Protein AF-0000000068152412 (afdb_homodimer)

Structure (mmCIF, N/CA/C/O backbone):
data_AF-0000000068152412-model_v1
#
loop_
_entity.id
_entity.type
_entity.pdbx_description
1 polymer 'Transcriptional regulator, GntR family'
#
loop_
_atom_site.group_PDB
_atom_site.id
_atom_site.type_symbol
_atom_site.label_atom_id
_atom_site.label_alt_id
_atom_site.label_comp_id
_atom_site.label_asym_id
_atom_site.label_entity_id
_atom_site.label_seq_id
_atom_site.pdbx_PDB_ins_code
_atom_site.Cartn_x
_atom_site.Cartn_y
_atom_site.Cartn_z
_atom_site.occupancy
_atom_site.B_iso_or_equiv
_atom_site.auth_seq_id
_atom_site.auth_comp_id
_atom_site.auth_asym_id
_atom_site.auth_atom_id
_atom_site.pdbx_PDB_model_num
ATOM 1 N N . MET A 1 1 ? -17.188 -2.225 28.266 1 28.39 1 MET A N 1
ATOM 2 C CA . MET A 1 1 ? -16.594 -3.52 27.938 1 28.39 1 MET A CA 1
ATOM 3 C C . MET A 1 1 ? -16.891 -3.889 26.484 1 28.39 1 MET A C 1
ATOM 5 O O . MET A 1 1 ? -18.031 -3.777 26.031 1 28.39 1 MET A O 1
ATOM 9 N N . PRO A 1 2 ? -15.906 -3.752 25.625 1 39.31 2 PRO A N 1
ATOM 10 C CA . PRO A 1 2 ? -16.453 -4.098 24.312 1 39.31 2 PRO A CA 1
ATOM 11 C C . PRO A 1 2 ? -17.312 -5.355 24.344 1 39.31 2 PRO A C 1
ATOM 13 O O . PRO A 1 2 ? -17.078 -6.254 25.156 1 39.31 2 PRO A O 1
ATOM 16 N N . ASP A 1 3 ? -18.438 -5.191 24.156 1 42.91 3 ASP A N 1
ATOM 17 C CA . ASP A 1 3 ? -19.391 -6.305 24.172 1 42.91 3 ASP A CA 1
ATOM 18 C C . ASP A 1 3 ? -18.844 -7.496 23.391 1 42.91 3 ASP A C 1
ATOM 20 O O . ASP A 1 3 ? -18.234 -7.324 22.328 1 42.91 3 ASP A O 1
ATOM 24 N N . PHE A 1 4 ? -18.469 -8.562 24.203 1 43.88 4 PHE A N 1
ATOM 25 C CA . PHE A 1 4 ? -17.969 -9.844 23.719 1 43.88 4 PHE A CA 1
ATOM 26 C C . PHE A 1 4 ? -18.531 -10.156 22.328 1 43.88 4 PHE A C 1
ATOM 28 O O . PHE A 1 4 ? -17.844 -10.727 21.484 1 43.88 4 PHE A O 1
ATOM 35 N N . ALA A 1 5 ? -19.734 -9.789 22.156 1 46.53 5 ALA A N 1
ATOM 36 C CA . ALA A 1 5 ? -20.391 -10.039 20.875 1 46.53 5 ALA A CA 1
ATOM 37 C C . ALA A 1 5 ? -19.734 -9.234 19.766 1 46.53 5 ALA A C 1
ATOM 39 O O . ALA A 1 5 ? -19.578 -9.727 18.641 1 46.53 5 ALA A O 1
ATOM 40 N N . THR A 1 6 ? -19.344 -8.031 20.156 1 50.44 6 THR A N 1
ATOM 41 C CA . THR A 1 6 ? -18.688 -7.164 19.188 1 50.44 6 THR A CA 1
ATOM 42 C C . THR A 1 6 ? -17.297 -7.688 18.844 1 50.44 6 THR A C 1
ATOM 44 O O . THR A 1 6 ? -16.906 -7.676 17.672 1 50.44 6 THR A O 1
ATOM 47 N N . LEU A 1 7 ? -16.688 -8.25 19.844 1 50.69 7 LEU A N 1
ATOM 48 C CA . LEU A 1 7 ? -15.359 -8.797 19.625 1 50.69 7 LEU A CA 1
ATOM 49 C C . LEU A 1 7 ? -15.438 -10.07 18.781 1 50.69 7 LEU A C 1
ATOM 51 O O . LEU A 1 7 ? -14.594 -10.297 17.906 1 50.69 7 LEU A O 1
ATOM 55 N N . GLU A 1 8 ? -16.422 -10.852 19.094 1 54.66 8 GLU A N 1
ATOM 56 C CA . GLU A 1 8 ? -16.609 -12.094 18.344 1 54.66 8 GLU A CA 1
ATOM 57 C C . GLU A 1 8 ? -16.969 -11.812 16.891 1 54.66 8 GLU A C 1
ATOM 59 O O . GLU A 1 8 ? -16.484 -12.492 15.977 1 54.66 8 GLU A O 1
ATOM 64 N N . HIS A 1 9 ? -17.781 -10.805 16.844 1 59.94 9 HIS A N 1
ATOM 65 C CA . HIS A 1 9 ? -18.188 -10.414 15.5 1 59.94 9 HIS A CA 1
ATOM 66 C C . HIS A 1 9 ? -17.016 -9.836 14.719 1 59.94 9 HIS A C 1
ATOM 68 O O . HIS A 1 9 ? -16.844 -10.133 13.531 1 59.94 9 HIS A O 1
ATOM 74 N N . GLU A 1 10 ? -16.234 -9.141 15.461 1 64.81 10 GLU A N 1
ATOM 75 C CA . GLU A 1 10 ? -15.055 -8.562 14.82 1 64.81 10 GLU A CA 1
ATOM 76 C C . GLU A 1 10 ? -14.055 -9.641 14.43 1 64.81 10 GLU A C 1
ATOM 78 O O . GLU A 1 10 ? -13.43 -9.555 13.375 1 64.81 10 GLU A O 1
ATOM 83 N N . ASN A 1 11 ? -14.039 -10.555 15.211 1 74 11 ASN A N 1
ATOM 84 C CA . ASN A 1 11 ? -13.148 -11.68 14.938 1 74 11 ASN A CA 1
ATOM 85 C C . ASN A 1 11 ? -13.625 -12.492 13.734 1 74 11 ASN A C 1
ATOM 87 O O . ASN A 1 11 ? -12.82 -12.875 12.883 1 74 11 ASN A O 1
ATOM 91 N N . LEU A 1 12 ? -14.992 -12.633 13.758 1 78.38 12 LEU A N 1
ATOM 92 C CA . LEU A 1 12 ? -15.547 -13.375 12.633 1 78.38 12 LEU A CA 1
ATOM 93 C C . LEU A 1 12 ? -15.414 -12.586 11.336 1 78.38 12 LEU A C 1
ATOM 95 O O . LEU A 1 12 ? -15.055 -13.148 10.297 1 78.38 12 LEU A O 1
ATOM 99 N N . ASN A 1 13 ? -15.656 -11.32 11.406 1 81.69 13 ASN A N 1
ATOM 100 C CA . ASN A 1 13 ? -15.523 -10.453 10.242 1 81.69 13 ASN A CA 1
ATOM 101 C C . ASN A 1 13 ? -14.094 -10.469 9.688 1 81.69 13 ASN A C 1
ATOM 103 O O . ASN A 1 13 ? -13.898 -10.594 8.477 1 81.69 13 ASN A O 1
ATOM 107 N N . SER A 1 14 ? -13.227 -10.484 10.633 1 85.12 14 SER A N 1
ATOM 108 C CA . SER A 1 14 ? -11.82 -10.5 10.234 1 85.12 14 SER A CA 1
ATOM 109 C C . SER A 1 14 ? -11.43 -11.844 9.633 1 85.12 14 SER A C 1
ATOM 111 O O . SER A 1 14 ? -10.688 -11.898 8.656 1 85.12 14 SER A O 1
ATOM 113 N N . ALA A 1 15 ? -11.992 -12.859 10.156 1 89.56 15 ALA A N 1
ATOM 114 C CA . ALA A 1 15 ? -11.695 -14.203 9.664 1 89.56 15 ALA A CA 1
ATOM 115 C C . ALA A 1 15 ? -12.258 -14.414 8.266 1 89.56 15 ALA A C 1
ATOM 117 O O . ALA A 1 15 ? -11.578 -14.953 7.391 1 89.56 15 ALA A O 1
ATOM 118 N N . VAL A 1 16 ? -13.453 -13.992 8.055 1 91.81 16 VAL A N 1
ATOM 119 C CA . VAL A 1 16 ? -14.102 -14.133 6.758 1 91.81 16 VAL A CA 1
ATOM 120 C C . VAL A 1 16 ? -13.359 -13.305 5.711 1 91.81 16 VAL A C 1
ATOM 122 O O . VAL A 1 16 ? -13.07 -13.797 4.617 1 91.81 16 VAL A O 1
ATOM 125 N N . TYR A 1 17 ? -13.07 -12.117 6.102 1 92.19 17 TYR A N 1
ATOM 126 C CA . TYR A 1 17 ? -12.32 -11.258 5.191 1 92.19 17 TYR A CA 1
ATOM 127 C C . TYR A 1 17 ? -10.984 -11.883 4.832 1 92.19 17 TYR A C 1
ATOM 129 O O . TYR A 1 17 ? -10.609 -11.945 3.658 1 92.19 17 TYR A O 1
ATOM 137 N N . GLY A 1 18 ? -10.32 -12.391 5.828 1 92.94 18 GLY A N 1
ATOM 138 C CA . GLY A 1 18 ? -9.031 -13.031 5.602 1 92.94 18 GLY A CA 1
ATOM 139 C C . GLY A 1 18 ? -9.117 -14.227 4.668 1 92.94 18 GLY A C 1
ATOM 140 O O . GLY A 1 18 ? -8.289 -14.375 3.766 1 92.94 18 GLY A O 1
ATOM 141 N N . ALA A 1 19 ? -10.109 -14.992 4.852 1 93.31 19 ALA A N 1
ATOM 142 C CA . ALA A 1 19 ? -10.289 -16.188 4.027 1 93.31 19 ALA A CA 1
ATOM 143 C C . ALA A 1 19 ? -10.602 -15.812 2.582 1 93.31 19 ALA A C 1
ATOM 145 O O . ALA A 1 19 ? -10.117 -16.453 1.65 1 93.31 19 ALA A O 1
ATOM 146 N N . LEU A 1 20 ? -11.375 -14.836 2.41 1 94.12 20 LEU A N 1
ATOM 147 C CA . LEU A 1 20 ? -11.703 -14.383 1.062 1 94.12 20 LEU A CA 1
ATOM 148 C C . LEU A 1 20 ? -10.484 -13.781 0.375 1 94.12 20 LEU A C 1
ATOM 150 O O . LEU A 1 20 ? -10.289 -13.969 -0.827 1 94.12 20 LEU A O 1
ATOM 154 N N . CYS A 1 21 ? -9.711 -13.086 1.155 1 94.75 21 CYS A N 1
ATOM 155 C CA . CYS A 1 21 ? -8.469 -12.555 0.613 1 94.75 21 CYS A CA 1
ATOM 156 C C . CYS A 1 21 ? -7.559 -13.672 0.121 1 94.75 21 CYS A C 1
ATOM 158 O O . CYS A 1 21 ? -7.047 -13.617 -0.999 1 94.75 21 CYS A O 1
ATOM 160 N N . ASP A 1 22 ? -7.461 -14.688 0.922 1 93.38 22 ASP A N 1
ATOM 161 C CA . ASP A 1 22 ? -6.621 -15.82 0.547 1 93.38 22 ASP A CA 1
ATOM 162 C C . ASP A 1 22 ? -7.133 -16.484 -0.728 1 93.38 22 ASP A C 1
ATOM 164 O O . ASP A 1 22 ? -6.348 -16.812 -1.622 1 93.38 22 ASP A O 1
ATOM 168 N N . ALA A 1 23 ? -8.391 -16.625 -0.777 1 93.12 23 ALA A N 1
ATOM 169 C CA . ALA A 1 23 ? -9 -17.25 -1.946 1 93.12 23 ALA A CA 1
ATOM 170 C C . ALA A 1 23 ? -8.742 -16.438 -3.207 1 93.12 23 ALA A C 1
ATOM 172 O O . ALA A 1 23 ? -8.438 -17 -4.266 1 93.12 23 ALA A O 1
ATOM 173 N N . LEU A 1 24 ? -8.805 -15.172 -3.088 1 93.75 24 LEU A N 1
ATOM 174 C CA . LEU A 1 24 ? -8.555 -14.273 -4.215 1 93.75 24 LEU A CA 1
ATOM 175 C C . LEU A 1 24 ? -7.094 -14.336 -4.648 1 93.75 24 LEU A C 1
ATOM 177 O O . LEU A 1 24 ? -6.801 -14.531 -5.832 1 93.75 24 LEU A O 1
ATOM 181 N N . MET A 1 25 ? -6.211 -14.258 -3.723 1 94.12 25 MET A N 1
ATOM 182 C CA . MET A 1 25 ? -4.781 -14.211 -4.02 1 94.12 25 MET A CA 1
ATOM 183 C C . MET A 1 25 ? -4.297 -15.547 -4.582 1 94.12 25 MET A C 1
ATOM 185 O O . MET A 1 25 ? -3.396 -15.578 -5.422 1 94.12 25 MET A O 1
ATOM 189 N N . GLN A 1 26 ? -5 -16.609 -4.195 1 90.69 26 GLN A N 1
ATOM 190 C CA . GLN A 1 26 ? -4.59 -17.938 -4.602 1 90.69 26 GLN A CA 1
ATOM 191 C C . GLN A 1 26 ? -5.305 -18.375 -5.883 1 90.69 26 GLN A C 1
ATOM 193 O O . GLN A 1 26 ? -5.129 -19.5 -6.344 1 90.69 26 GLN A O 1
ATOM 198 N N . GLY A 1 27 ? -6.133 -17.516 -6.387 1 91.38 27 GLY A N 1
ATOM 199 C CA . GLY A 1 27 ? -6.684 -17.734 -7.715 1 91.38 27 GLY A CA 1
ATOM 200 C C . GLY A 1 27 ? -7.91 -18.641 -7.711 1 91.38 27 GLY A C 1
ATOM 201 O O . GLY A 1 27 ? -8.203 -19.297 -8.703 1 91.38 27 GLY A O 1
ATOM 202 N N . ARG A 1 28 ? -8.547 -18.703 -6.59 1 92.88 28 ARG A N 1
ATOM 203 C CA . ARG A 1 28 ? -9.773 -19.5 -6.539 1 92.88 28 ARG A CA 1
ATOM 204 C C . ARG A 1 28 ? -10.875 -18.859 -7.375 1 92.88 28 ARG A C 1
ATOM 206 O O . ARG A 1 28 ? -11.844 -19.531 -7.746 1 92.88 28 ARG A O 1
ATOM 213 N N . PHE A 1 29 ? -10.75 -17.641 -7.617 1 93.19 29 PHE A N 1
ATOM 214 C CA . PHE A 1 29 ? -11.664 -16.906 -8.484 1 93.19 29 PHE A CA 1
ATOM 215 C C . PHE A 1 29 ? -10.961 -16.453 -9.758 1 93.19 29 PHE A C 1
ATOM 217 O O . PHE A 1 29 ? -9.758 -16.203 -9.75 1 93.19 29 PHE A O 1
ATOM 224 N N . GLN A 1 30 ? -11.711 -16.391 -10.812 1 92.19 30 GLN A N 1
ATOM 225 C CA . GLN A 1 30 ? -11.211 -15.93 -12.094 1 92.19 30 GLN A CA 1
ATOM 226 C C . GLN A 1 30 ? -11.852 -14.609 -12.492 1 92.19 30 GLN A C 1
ATOM 228 O O . GLN A 1 30 ? -12.945 -14.273 -12.023 1 92.19 30 GLN A O 1
ATOM 233 N N . PRO A 1 31 ? -11.133 -13.844 -13.359 1 93.69 31 PRO A N 1
ATOM 234 C CA . PRO A 1 31 ? -11.742 -12.602 -13.828 1 93.69 31 PRO A CA 1
ATOM 235 C C . PRO A 1 31 ? -13.125 -12.82 -14.445 1 93.69 31 PRO A C 1
ATOM 237 O O . PRO A 1 31 ? -13.312 -13.742 -15.242 1 93.69 31 PRO A O 1
ATOM 240 N N . GLY A 1 32 ? -14.109 -12.023 -13.984 1 93 32 GLY A N 1
ATOM 241 C CA . GLY A 1 32 ? -15.453 -12.125 -14.523 1 93 32 GLY A CA 1
ATOM 242 C C . GLY A 1 32 ? -16.391 -12.945 -13.648 1 93 32 GLY A C 1
ATOM 243 O O . GLY A 1 32 ? -17.609 -12.859 -13.781 1 93 32 GLY A O 1
ATOM 244 N N . ASP A 1 33 ? -15.805 -13.727 -12.734 1 94.75 33 ASP A N 1
ATOM 245 C CA . ASP A 1 33 ? -16.625 -14.555 -11.852 1 94.75 33 ASP A CA 1
ATOM 246 C C . ASP A 1 33 ? -17.594 -13.695 -11.039 1 94.75 33 AS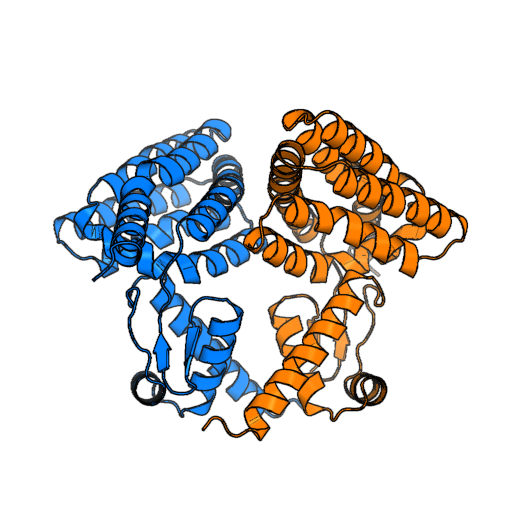P A C 1
ATOM 248 O O . ASP A 1 33 ? -17.25 -12.594 -10.609 1 94.75 33 ASP A O 1
ATOM 252 N N . ARG A 1 34 ? -18.75 -14.273 -10.781 1 95.25 34 ARG A N 1
ATOM 253 C CA . ARG A 1 34 ? -19.75 -13.648 -9.93 1 95.25 34 ARG A CA 1
ATOM 254 C C . ARG A 1 34 ? -19.688 -14.188 -8.508 1 95.25 34 ARG A C 1
ATOM 256 O O . ARG A 1 34 ? -19.562 -15.398 -8.305 1 95.25 34 ARG A O 1
ATOM 263 N N . LEU A 1 35 ? -19.719 -13.305 -7.586 1 94.81 35 LEU A N 1
ATOM 264 C CA . LEU A 1 35 ? -19.781 -13.695 -6.184 1 94.81 35 LEU A CA 1
ATOM 265 C C . LEU A 1 35 ? -21.203 -13.586 -5.645 1 94.81 35 LEU A C 1
ATOM 267 O O . LEU A 1 35 ? -21.828 -12.531 -5.758 1 94.81 35 LEU A O 1
ATOM 271 N N . LYS A 1 36 ? -21.656 -14.641 -5.098 1 94.56 36 LYS A N 1
ATOM 272 C CA . LYS A 1 36 ? -22.984 -14.656 -4.48 1 94.56 36 LYS A CA 1
ATOM 273 C C . LYS A 1 36 ? -22.875 -14.703 -2.959 1 94.56 36 LYS A C 1
ATOM 275 O O . LYS A 1 36 ? -22.391 -15.68 -2.395 1 94.56 36 LYS A O 1
ATOM 280 N N . ILE A 1 37 ? -23.375 -13.711 -2.369 1 93.88 37 ILE A N 1
ATOM 281 C CA . ILE A 1 37 ? -23.25 -13.539 -0.926 1 93.88 37 ILE A CA 1
ATOM 282 C C . ILE A 1 37 ? -23.844 -14.742 -0.205 1 93.88 37 ILE A C 1
ATOM 284 O O . ILE A 1 37 ? -23.25 -15.266 0.74 1 93.88 37 ILE A O 1
ATOM 288 N N . ARG A 1 38 ? -24.953 -15.203 -0.667 1 93.88 38 ARG A N 1
ATOM 289 C CA . ARG A 1 38 ? -25.641 -16.328 -0.024 1 93.88 38 ARG A CA 1
ATOM 290 C C . ARG A 1 38 ? -24.812 -17.594 -0.142 1 93.88 38 ARG A C 1
ATOM 292 O O . ARG A 1 38 ? -24.688 -18.359 0.82 1 93.88 38 ARG A O 1
ATOM 299 N N . ASP A 1 39 ? -24.266 -17.797 -1.272 1 93.69 39 ASP A N 1
ATOM 300 C CA . ASP A 1 39 ? -23.422 -18.969 -1.484 1 93.69 39 ASP A CA 1
ATOM 301 C C . ASP A 1 39 ? -22.203 -18.922 -0.584 1 93.69 39 ASP A C 1
ATOM 303 O O . ASP A 1 39 ? -21.812 -19.938 -0.005 1 93.69 39 ASP A O 1
ATOM 307 N N . LEU A 1 40 ? -21.594 -17.766 -0.512 1 93.75 40 LEU A N 1
ATOM 308 C CA . LEU A 1 40 ? -20.422 -17.609 0.336 1 93.75 40 LEU A CA 1
ATOM 309 C C . LEU A 1 40 ? -20.781 -17.812 1.805 1 93.75 40 LEU A C 1
ATOM 311 O O . LEU A 1 40 ? -20.031 -18.438 2.553 1 93.75 40 LEU A O 1
ATOM 315 N N . ALA A 1 41 ? -21.891 -17.297 2.168 1 93.94 41 ALA A N 1
ATOM 316 C CA . ALA A 1 41 ? -22.344 -17.469 3.543 1 93.94 41 ALA A CA 1
ATOM 317 C C . ALA A 1 41 ? -22.5 -18.953 3.883 1 93.94 41 ALA A C 1
ATOM 319 O O . ALA A 1 41 ? -22.078 -19.406 4.953 1 93.94 41 ALA A O 1
ATOM 320 N N . GLU A 1 42 ? -23.094 -19.688 3.004 1 93.38 42 GLU A N 1
ATOM 321 C CA . GLU A 1 42 ? -23.281 -21.125 3.184 1 93.38 42 GLU A CA 1
ATOM 322 C C . GLU A 1 42 ? -21.938 -21.844 3.26 1 93.38 42 GLU A C 1
ATOM 324 O O . GLU A 1 42 ? -21.719 -22.6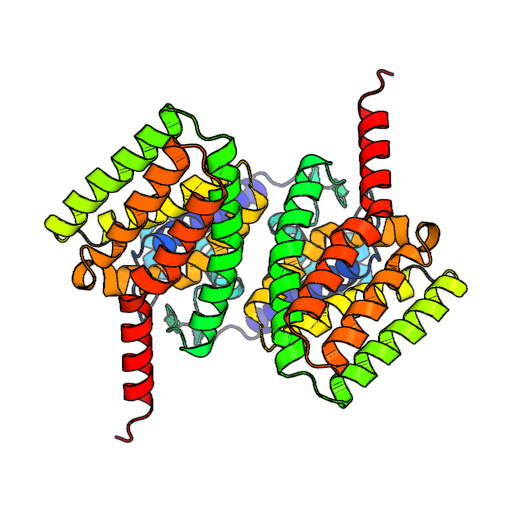88 4.129 1 93.38 42 GLU A O 1
ATOM 329 N N . GLN A 1 43 ? -21.047 -21.453 2.455 1 91.06 43 GLN A N 1
ATOM 330 C CA . GLN A 1 43 ? -19.734 -22.078 2.4 1 91.06 43 GLN A CA 1
ATOM 331 C C . GLN A 1 43 ? -18.938 -21.828 3.686 1 91.06 43 GLN A C 1
ATOM 333 O O . GLN A 1 43 ? -18.219 -22.703 4.156 1 91.06 43 GLN A O 1
ATOM 338 N N . PHE A 1 44 ? -19.125 -20.656 4.207 1 90.69 44 PHE A N 1
ATOM 339 C CA . PHE A 1 44 ? -18.344 -20.281 5.383 1 90.69 44 PHE A CA 1
ATOM 340 C C . PHE A 1 44 ? -19.094 -20.625 6.664 1 90.69 44 PHE A C 1
ATOM 342 O O . PHE A 1 44 ? -18.547 -20.484 7.762 1 90.69 44 PHE A O 1
ATOM 349 N N . GLY A 1 45 ? -20.297 -21.031 6.496 1 91.69 45 GLY A N 1
ATOM 350 C CA . GLY A 1 45 ? -21.094 -21.391 7.652 1 91.69 45 GLY A CA 1
ATOM 351 C C . GLY A 1 45 ? -21.453 -20.203 8.523 1 91.69 45 GLY A C 1
ATOM 352 O O . GLY A 1 45 ? -21.359 -20.281 9.75 1 91.69 45 GLY A O 1
ATOM 353 N N . THR A 1 46 ? -21.75 -19.109 7.945 1 92.25 46 THR A N 1
ATOM 354 C CA . THR A 1 46 ? -22.094 -17.891 8.68 1 92.25 46 THR A CA 1
ATOM 355 C C . THR A 1 46 ? -23.297 -17.203 8.062 1 92.25 46 THR A C 1
ATOM 357 O O . THR A 1 46 ? -23.859 -17.688 7.07 1 92.25 46 THR A O 1
ATOM 360 N N . SER A 1 47 ? -23.75 -16.25 8.719 1 92 47 SER A N 1
ATOM 361 C CA . SER A 1 47 ? -24.812 -15.43 8.164 1 92 47 SER A CA 1
ATOM 362 C C . SER A 1 47 ? -24.297 -14.531 7.047 1 92 47 SER A C 1
ATOM 364 O O . SER A 1 47 ? -23.078 -14.461 6.812 1 92 47 SER A O 1
ATOM 366 N N . VAL A 1 48 ? -25.219 -13.828 6.414 1 91.69 48 VAL A N 1
ATOM 367 C CA . VAL A 1 48 ? -24.875 -12.977 5.285 1 91.69 48 VAL A CA 1
ATOM 368 C C . VAL A 1 48 ? -24.156 -11.727 5.785 1 91.69 48 VAL A C 1
ATOM 370 O O . VAL A 1 48 ? -23.391 -11.102 5.043 1 91.69 48 VAL A O 1
ATOM 373 N N . THR A 1 49 ? -24.344 -11.406 6.922 1 89.25 49 THR A N 1
ATOM 374 C CA . THR A 1 49 ? -23.844 -10.141 7.453 1 89.25 49 THR A CA 1
ATOM 375 C C . THR A 1 49 ? -22.312 -10.094 7.391 1 89.25 49 THR A C 1
ATOM 377 O O . THR A 1 49 ? -21.734 -9.172 6.809 1 89.25 49 THR A O 1
ATOM 380 N N . PRO A 1 50 ? -21.578 -11.062 7.934 1 90.81 50 PRO A N 1
ATOM 381 C CA . PRO A 1 50 ? -20.109 -10.992 7.852 1 90.81 50 PRO A CA 1
ATOM 382 C C . PRO A 1 50 ? -19.594 -11.062 6.418 1 90.81 50 PRO A C 1
ATOM 384 O O . PRO A 1 50 ? -18.547 -10.492 6.105 1 90.81 50 PRO A O 1
ATOM 387 N N . ILE A 1 51 ? -20.328 -11.75 5.594 1 92 51 ILE A N 1
ATOM 388 C CA . ILE A 1 51 ? -19.922 -11.836 4.195 1 92 51 ILE A CA 1
ATOM 389 C C . ILE A 1 51 ? -20.062 -10.469 3.529 1 92 51 ILE A C 1
ATOM 391 O O . ILE A 1 51 ? -19.172 -10.023 2.814 1 92 51 ILE A O 1
ATOM 395 N N . ARG A 1 52 ? -21.125 -9.875 3.777 1 88.69 52 ARG A N 1
ATOM 396 C CA . ARG A 1 52 ? -21.359 -8.547 3.223 1 88.69 52 ARG A CA 1
ATOM 397 C C . ARG A 1 52 ? -20.281 -7.562 3.674 1 88.69 52 ARG A C 1
ATOM 399 O O . ARG A 1 52 ? -19.797 -6.75 2.879 1 88.69 52 ARG A O 1
ATOM 406 N N . ASP A 1 53 ? -19.953 -7.656 4.902 1 86.44 53 ASP A N 1
ATOM 407 C CA . ASP A 1 53 ? -18.922 -6.777 5.43 1 86.44 53 ASP A CA 1
ATOM 408 C C . ASP A 1 53 ? -17.578 -7.031 4.734 1 86.44 53 ASP A C 1
ATOM 410 O O . ASP A 1 53 ? -16.875 -6.09 4.371 1 86.44 53 ASP A O 1
ATOM 414 N N . ALA A 1 54 ? -17.297 -8.234 4.559 1 90.75 54 ALA A N 1
ATOM 415 C CA . ALA A 1 54 ? -16.047 -8.609 3.887 1 90.75 54 ALA A CA 1
ATOM 416 C C . ALA A 1 54 ? -16.062 -8.148 2.432 1 90.75 54 ALA A C 1
ATOM 418 O O . ALA A 1 54 ? -15.039 -7.664 1.928 1 90.75 54 ALA A O 1
ATOM 419 N N . ILE A 1 55 ? -17.156 -8.281 1.849 1 91.06 55 ILE A N 1
ATOM 420 C CA . ILE A 1 55 ? -17.297 -7.895 0.449 1 91.06 55 ILE A CA 1
ATOM 421 C C . ILE A 1 55 ? -17.125 -6.387 0.307 1 91.06 55 ILE A C 1
ATOM 423 O O . ILE A 1 55 ? -16.469 -5.918 -0.624 1 91.06 55 ILE A O 1
ATOM 427 N N . LEU A 1 56 ? -17.656 -5.691 1.192 1 85.56 56 LEU A N 1
ATOM 428 C CA . LEU A 1 56 ? -17.5 -4.238 1.161 1 85.56 56 LEU A CA 1
ATOM 429 C C . LEU A 1 56 ? -16.047 -3.838 1.34 1 85.56 56 LEU A C 1
ATOM 431 O O . LEU A 1 56 ? -15.562 -2.924 0.668 1 85.56 56 LEU A O 1
ATOM 435 N N . ARG A 1 57 ? -15.398 -4.539 2.195 1 87.31 57 ARG A N 1
ATOM 436 C C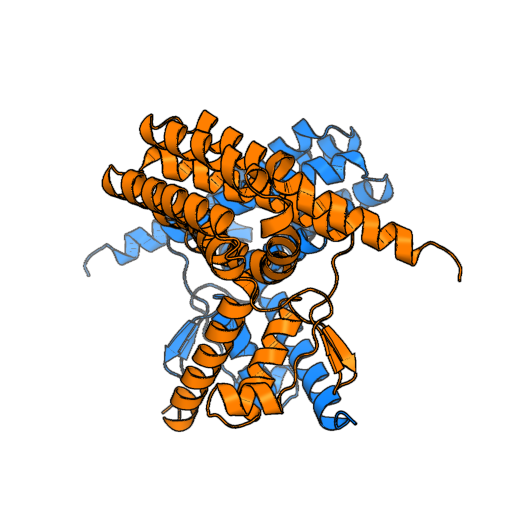A . ARG A 1 57 ? -13.984 -4.27 2.396 1 87.31 57 ARG A CA 1
ATOM 437 C C . ARG A 1 57 ? -13.18 -4.605 1.146 1 87.31 57 ARG A C 1
ATOM 439 O O . ARG A 1 57 ? -12.281 -3.855 0.759 1 87.31 57 ARG A O 1
ATOM 446 N N . LEU A 1 58 ? -13.523 -5.656 0.536 1 92.38 58 LEU A N 1
ATOM 447 C CA . LEU A 1 58 ? -12.836 -6.074 -0.679 1 92.38 58 LEU A CA 1
ATOM 448 C C . LEU A 1 58 ? -13.086 -5.086 -1.813 1 92.38 58 LEU A C 1
ATOM 450 O O . LEU A 1 58 ? -12.211 -4.863 -2.652 1 92.38 58 LEU A O 1
ATOM 454 N N . ALA A 1 59 ? -14.266 -4.52 -1.827 1 89.69 59 ALA A N 1
ATOM 455 C CA . ALA A 1 59 ? -14.578 -3.494 -2.82 1 89.69 59 ALA A CA 1
ATOM 456 C C . ALA A 1 59 ? -13.719 -2.248 -2.605 1 89.69 59 ALA A C 1
ATOM 458 O O . ALA A 1 59 ? -13.211 -1.666 -3.566 1 89.69 59 ALA A O 1
ATOM 459 N N . ASN A 1 60 ? -13.547 -1.94 -1.367 1 81.75 60 ASN A N 1
ATOM 460 C CA . ASN A 1 60 ? -12.703 -0.8 -1.021 1 81.75 60 ASN A CA 1
ATOM 461 C C . ASN A 1 60 ? -11.242 -1.048 -1.394 1 81.75 60 ASN A C 1
ATOM 463 O O . ASN A 1 60 ? -10.523 -0.116 -1.762 1 81.75 60 ASN A O 1
ATOM 467 N N . ASP A 1 61 ? -10.93 -2.297 -1.347 1 87.62 61 ASP A N 1
ATOM 468 C CA . ASP A 1 61 ? -9.57 -2.689 -1.712 1 87.62 61 ASP A CA 1
ATOM 469 C C . ASP A 1 61 ? -9.445 -2.879 -3.223 1 87.62 61 ASP A C 1
ATOM 471 O O . ASP A 1 61 ? -8.398 -3.312 -3.711 1 87.62 61 ASP A O 1
ATOM 475 N N . GLU A 1 62 ? -10.523 -2.676 -3.934 1 89.88 62 GLU A N 1
ATOM 476 C CA . GLU A 1 62 ? -10.594 -2.725 -5.391 1 89.88 62 GLU A CA 1
ATOM 477 C C . GLU A 1 62 ? -10.367 -4.141 -5.906 1 89.88 62 GLU A C 1
ATOM 479 O O . GLU A 1 62 ? -9.875 -4.332 -7.02 1 89.88 62 GLU A O 1
ATOM 484 N N . ALA A 1 63 ? -10.672 -5.098 -5.07 1 94 63 ALA A N 1
ATOM 485 C CA . ALA A 1 63 ? -10.523 -6.504 -5.43 1 94 63 ALA A CA 1
ATOM 486 C C . ALA A 1 63 ? -11.773 -7.031 -6.121 1 94 63 ALA A C 1
ATOM 488 O O . ALA A 1 63 ? -11.727 -8.031 -6.844 1 94 63 ALA A O 1
ATOM 489 N N . ILE A 1 64 ? -12.906 -6.391 -5.832 1 94.94 64 ILE A N 1
ATOM 490 C CA . ILE A 1 64 ? -14.172 -6.754 -6.461 1 94.94 64 ILE A CA 1
ATOM 491 C C . ILE A 1 64 ? -14.914 -5.492 -6.895 1 94.94 64 ILE A C 1
ATOM 493 O O . ILE A 1 64 ? -14.562 -4.387 -6.48 1 94.94 64 ILE A O 1
ATOM 497 N N . THR A 1 65 ? -15.875 -5.648 -7.758 1 93.62 65 THR A N 1
ATOM 498 C CA . THR A 1 65 ? -16.688 -4.523 -8.227 1 93.62 65 THR A CA 1
ATOM 499 C C . THR A 1 65 ? -18.172 -4.867 -8.164 1 93.62 65 THR A C 1
ATOM 501 O O . THR A 1 65 ? -18.547 -6.027 -8.336 1 93.62 65 THR A O 1
ATOM 504 N N . PHE A 1 66 ? -18.922 -3.822 -7.891 1 91.19 66 PHE A N 1
ATOM 505 C CA . PHE A 1 66 ? -20.375 -3.92 -7.957 1 91.19 66 PHE A CA 1
ATOM 506 C C . PHE A 1 66 ? -20.891 -3.436 -9.312 1 91.19 66 PHE A C 1
ATOM 508 O O . PHE A 1 66 ? -20.703 -2.268 -9.664 1 91.19 66 PHE A O 1
ATOM 515 N N . ARG A 1 67 ? -21.406 -4.297 -10.117 1 89.5 67 ARG A N 1
ATOM 516 C CA . ARG A 1 67 ? -22.141 -3.852 -11.305 1 89.5 67 ARG A CA 1
ATOM 517 C C . ARG A 1 67 ? -23.562 -3.438 -10.953 1 89.5 67 ARG A C 1
ATOM 519 O O . ARG A 1 67 ? -24.141 -2.57 -11.609 1 89.5 67 ARG A O 1
ATOM 526 N N . SER A 1 68 ? -24.125 -4.07 -9.969 1 87 68 SER A N 1
ATOM 527 C CA . SER A 1 68 ? -25.344 -3.771 -9.227 1 87 68 SER A CA 1
ATOM 528 C C . SER A 1 68 ? -25.266 -4.297 -7.797 1 87 68 SER A C 1
ATOM 530 O O . SER A 1 68 ? -24.344 -5.027 -7.449 1 87 68 SER A O 1
ATOM 532 N N . PRO A 1 69 ? -26.094 -3.941 -7.02 1 81.12 69 PRO A N 1
ATOM 533 C CA . PRO A 1 69 ? -26.047 -4.43 -5.641 1 81.12 69 PRO A CA 1
ATOM 534 C C . PRO A 1 69 ? -26.047 -5.953 -5.555 1 81.12 69 PRO A C 1
ATOM 536 O O . PRO A 1 69 ? -25.547 -6.523 -4.582 1 81.12 69 PRO A O 1
ATOM 539 N N . ARG A 1 70 ? -26.578 -6.523 -6.551 1 85.69 70 ARG A N 1
ATOM 540 C CA . ARG A 1 70 ? -26.672 -7.977 -6.504 1 85.69 70 ARG A CA 1
ATOM 541 C C . ARG A 1 70 ? -25.688 -8.625 -7.473 1 85.69 70 ARG A C 1
ATOM 543 O O . ARG A 1 70 ? -25.609 -9.852 -7.559 1 85.69 70 ARG A O 1
ATOM 550 N N . ASP A 1 71 ? -25 -7.82 -8.188 1 94.06 71 ASP A N 1
ATOM 551 C CA . ASP A 1 71 ? -24.031 -8.328 -9.156 1 94.06 71 ASP A CA 1
ATOM 552 C C . ASP A 1 71 ? -22.594 -7.945 -8.766 1 94.06 71 ASP A C 1
ATOM 554 O O . ASP A 1 71 ? -22.094 -6.906 -9.195 1 94.06 71 ASP A O 1
ATOM 558 N N . ILE A 1 72 ? -21.984 -8.805 -8.023 1 95.25 72 ILE A N 1
ATOM 559 C CA . ILE A 1 72 ? -20.625 -8.641 -7.547 1 95.25 72 ILE A CA 1
ATOM 560 C C . ILE A 1 72 ? -19.672 -9.508 -8.375 1 95.25 72 ILE A C 1
ATOM 562 O O . ILE A 1 72 ? -19.891 -10.719 -8.492 1 95.25 72 ILE A O 1
ATOM 566 N N . ARG A 1 73 ? -18.625 -8.867 -8.945 1 96.5 73 ARG A N 1
ATOM 567 C CA . ARG A 1 73 ? -17.766 -9.602 -9.867 1 96.5 73 ARG A CA 1
ATOM 568 C C . ARG A 1 73 ? -16.297 -9.375 -9.547 1 96.5 73 ARG A C 1
ATOM 570 O O . ARG A 1 73 ? -15.93 -8.344 -8.969 1 96.5 73 ARG A O 1
ATOM 577 N N . ILE A 1 74 ? -15.547 -10.352 -9.898 1 96.19 74 ILE A N 1
ATOM 578 C CA . ILE A 1 74 ? -14.109 -10.133 -10.031 1 96.19 74 ILE A CA 1
ATOM 579 C C . ILE A 1 74 ? -13.828 -9.289 -11.273 1 96.19 74 ILE A C 1
ATOM 581 O O . ILE A 1 74 ? -14.148 -9.695 -12.391 1 96.19 74 ILE A O 1
ATOM 585 N N . PRO A 1 75 ? -13.273 -8.156 -11.023 1 94 75 PRO A N 1
ATOM 586 C CA . PRO A 1 75 ? -13.141 -7.262 -12.172 1 94 75 PRO A CA 1
ATOM 587 C C . PRO A 1 75 ? -12.047 -7.695 -13.141 1 94 75 PRO A C 1
ATOM 589 O O . PRO A 1 75 ? -11.117 -8.406 -12.75 1 94 75 PRO A O 1
ATOM 592 N N . GLY A 1 76 ? -12.203 -7.254 -14.414 1 92.44 76 GLY A N 1
ATOM 593 C CA . GLY A 1 76 ? -11.055 -7.277 -15.305 1 92.44 76 GLY A CA 1
ATOM 594 C C . GLY A 1 76 ? -10 -6.258 -14.945 1 92.44 76 GLY A C 1
ATOM 595 O O . GLY A 1 76 ? -10.172 -5.477 -14 1 92.44 76 GLY A O 1
ATOM 596 N N . LEU A 1 77 ? -8.961 -6.387 -15.617 1 93.44 77 LEU A N 1
ATOM 597 C CA . LEU A 1 77 ? -7.852 -5.461 -15.398 1 93.44 77 LEU A CA 1
ATOM 598 C C . LEU A 1 77 ? -7.465 -4.77 -16.703 1 93.44 77 LEU A C 1
ATOM 600 O O . LEU A 1 77 ? -7.129 -5.43 -17.688 1 93.44 77 LEU A O 1
ATOM 604 N N . SER A 1 78 ? -7.613 -3.43 -16.672 1 94.31 78 SER A N 1
ATOM 605 C CA . SER A 1 78 ? -7.184 -2.705 -17.859 1 94.31 78 SER A CA 1
ATOM 606 C C . SER A 1 78 ? -5.668 -2.754 -18.016 1 94.31 78 SER A C 1
ATOM 608 O O . SER A 1 78 ? -4.941 -2.955 -17.047 1 94.31 78 SER A O 1
ATOM 610 N N . GLU A 1 79 ? -5.273 -2.568 -19.266 1 96.19 79 GLU A N 1
ATOM 611 C CA . GLU A 1 79 ? -3.838 -2.551 -19.531 1 96.19 79 GLU A CA 1
ATOM 612 C C . GLU A 1 79 ? -3.146 -1.443 -18.734 1 96.19 79 GLU A C 1
ATOM 614 O O . GLU A 1 79 ? -2.074 -1.657 -18.172 1 96.19 79 GLU A O 1
ATOM 619 N N . THR A 1 80 ? -3.748 -0.302 -18.656 1 96.69 80 THR A N 1
ATOM 620 C CA . THR A 1 80 ? -3.178 0.838 -17.953 1 96.69 80 THR A CA 1
ATOM 621 C C . THR A 1 80 ? -3.037 0.536 -16.469 1 96.69 80 THR A C 1
ATOM 623 O O . THR A 1 80 ? -1.989 0.795 -15.867 1 96.69 80 THR A O 1
ATOM 626 N N . ARG A 1 81 ? -4.035 -0.009 -15.883 1 96 81 ARG A N 1
ATOM 627 C CA . ARG A 1 81 ? -3.988 -0.338 -14.461 1 96 81 ARG A CA 1
ATOM 628 C C . ARG A 1 81 ? -2.951 -1.421 -14.18 1 96 81 ARG A C 1
ATOM 630 O O . ARG A 1 81 ? -2.207 -1.338 -13.203 1 96 81 ARG A O 1
ATOM 637 N N . TYR A 1 82 ? -2.881 -2.422 -15.062 1 97 82 TYR A N 1
ATOM 638 C CA . TYR A 1 82 ? -1.903 -3.492 -14.883 1 97 82 TYR A CA 1
ATOM 639 C C . TYR A 1 82 ? -0.481 -2.947 -14.953 1 97 82 TYR A C 1
ATOM 641 O O . TYR A 1 82 ? 0.371 -3.316 -14.141 1 97 82 TYR A O 1
ATOM 649 N N . ARG A 1 83 ? -0.243 -2.121 -15.898 1 97.75 83 ARG A N 1
ATOM 650 C CA . ARG A 1 83 ? 1.101 -1.579 -16.078 1 97.75 83 ARG A CA 1
ATOM 651 C C . ARG A 1 83 ? 1.512 -0.745 -14.859 1 97.75 83 ARG A C 1
ATOM 653 O O . ARG A 1 83 ? 2.678 -0.754 -14.461 1 97.75 83 ARG A O 1
ATOM 660 N N . GLU A 1 84 ? 0.598 -0.037 -14.289 1 98.44 84 GLU A N 1
ATOM 661 C CA . GLU A 1 84 ? 0.893 0.711 -13.07 1 98.44 84 GLU A CA 1
ATOM 662 C C . GLU A 1 84 ? 1.231 -0.226 -11.922 1 98.44 84 GLU A C 1
ATOM 664 O O . GLU A 1 84 ? 2.232 -0.031 -11.227 1 98.44 84 GLU A O 1
ATOM 669 N N . ILE A 1 85 ? 0.39 -1.244 -11.766 1 98.19 85 ILE A N 1
ATOM 670 C CA . ILE A 1 85 ? 0.603 -2.205 -10.688 1 98.19 85 ILE A CA 1
ATOM 671 C C . ILE A 1 85 ? 1.953 -2.895 -10.867 1 98.19 85 ILE A C 1
ATOM 673 O O . ILE A 1 85 ? 2.705 -3.062 -9.906 1 98.19 85 ILE A O 1
ATOM 677 N N . ARG A 1 86 ? 2.25 -3.25 -12.078 1 98.19 86 ARG A N 1
ATOM 678 C CA . ARG A 1 86 ? 3.516 -3.902 -12.391 1 98.19 86 ARG A CA 1
ATOM 679 C C . ARG A 1 86 ? 4.699 -3.006 -12.039 1 98.19 86 ARG A C 1
ATOM 681 O O . ARG A 1 86 ? 5.68 -3.467 -11.453 1 98.19 86 ARG A O 1
ATOM 688 N N . ALA A 1 87 ? 4.629 -1.731 -12.336 1 98.56 87 ALA A N 1
ATOM 689 C CA . ALA A 1 87 ? 5.695 -0.785 -12.016 1 98.56 87 ALA A CA 1
ATOM 690 C C . ALA A 1 87 ? 5.891 -0.665 -10.508 1 98.56 87 ALA A C 1
ATOM 692 O O . ALA A 1 87 ? 7.023 -0.588 -10.031 1 98.56 87 ALA A O 1
ATOM 693 N N . ILE A 1 88 ? 4.848 -0.659 -9.805 1 98.81 88 ILE A N 1
ATOM 694 C CA . ILE A 1 88 ? 4.891 -0.579 -8.352 1 98.81 88 ILE A CA 1
ATOM 695 C C . ILE A 1 88 ? 5.512 -1.853 -7.781 1 98.81 88 ILE A C 1
ATOM 697 O O . ILE A 1 88 ? 6.391 -1.79 -6.922 1 98.81 88 ILE A O 1
ATOM 701 N N . ARG A 1 89 ? 5.074 -3.02 -8.273 1 98.75 89 ARG A N 1
ATOM 702 C CA . ARG A 1 89 ? 5.598 -4.301 -7.816 1 98.75 89 ARG A CA 1
ATOM 703 C C . ARG A 1 89 ? 7.102 -4.395 -8.047 1 98.75 89 ARG A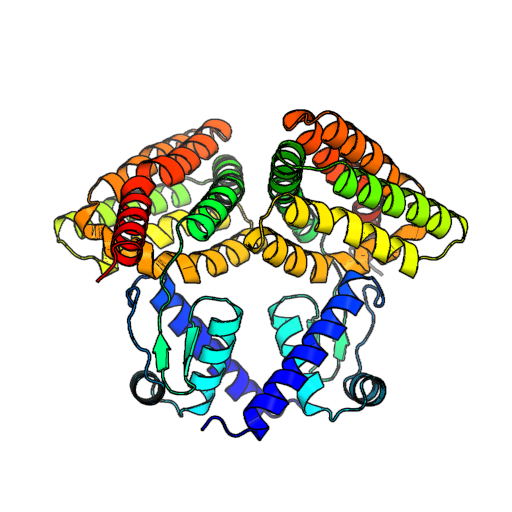 C 1
ATOM 705 O O . ARG A 1 89 ? 7.84 -4.887 -7.191 1 98.75 89 ARG A O 1
ATOM 712 N N . VAL A 1 90 ? 7.539 -3.926 -9.211 1 98.69 90 VAL A N 1
ATOM 713 C CA . VAL A 1 90 ? 8.961 -3.951 -9.539 1 98.69 90 VAL A CA 1
ATOM 714 C C . VAL A 1 90 ? 9.75 -3.223 -8.453 1 98.69 90 VAL A C 1
ATOM 716 O O . VAL A 1 90 ? 10.773 -3.729 -7.977 1 98.69 90 VAL A O 1
ATOM 719 N N . ARG A 1 91 ? 9.273 -2.1 -8.031 1 98.75 91 ARG A N 1
ATOM 720 C CA . ARG A 1 91 ? 9.984 -1.313 -7.027 1 98.75 91 ARG A CA 1
ATOM 721 C C . ARG A 1 91 ? 9.914 -1.988 -5.66 1 98.75 91 ARG A C 1
ATOM 723 O O . ARG A 1 91 ? 10.938 -2.133 -4.984 1 98.75 91 ARG A O 1
ATOM 730 N N . LEU A 1 92 ? 8.797 -2.42 -5.27 1 98.88 92 LEU A N 1
ATOM 731 C CA . LEU A 1 92 ? 8.586 -2.928 -3.918 1 98.88 92 LEU A CA 1
ATOM 732 C C . LEU A 1 92 ? 9.18 -4.324 -3.764 1 98.88 92 LEU A C 1
ATOM 734 O O . LEU A 1 92 ? 9.828 -4.621 -2.758 1 98.88 92 LEU A O 1
ATOM 738 N N . GLU A 1 93 ? 8.945 -5.211 -4.711 1 98.81 93 GLU A N 1
ATOM 739 C CA . GLU A 1 93 ? 9.5 -6.555 -4.605 1 98.81 93 GLU A CA 1
ATOM 740 C C . GLU A 1 93 ? 11.008 -6.555 -4.848 1 98.81 93 GLU A C 1
ATOM 742 O O . GLU A 1 93 ? 11.727 -7.387 -4.297 1 98.81 93 GLU A O 1
ATOM 747 N N . GLY A 1 94 ? 11.461 -5.566 -5.68 1 98.88 94 GLY A N 1
ATOM 748 C CA . GLY A 1 94 ? 12.898 -5.363 -5.742 1 98.88 94 GLY A CA 1
ATOM 749 C C . GLY A 1 94 ? 13.516 -5.039 -4.395 1 98.88 94 GLY A C 1
ATOM 750 O O . GLY A 1 94 ? 14.531 -5.625 -4.016 1 98.88 94 GLY A O 1
ATOM 751 N N . LEU A 1 95 ? 12.883 -4.129 -3.658 1 98.88 95 LEU A N 1
ATOM 752 C CA . LEU A 1 95 ? 13.328 -3.777 -2.316 1 98.88 95 LEU A CA 1
ATOM 753 C C . LEU A 1 95 ? 13.305 -4.996 -1.398 1 98.88 95 LEU A C 1
ATOM 755 O O . LEU A 1 95 ? 14.242 -5.215 -0.629 1 98.88 95 LEU A O 1
ATOM 759 N N . ALA A 1 96 ? 12.281 -5.754 -1.494 1 98.88 96 ALA A N 1
ATOM 760 C CA . ALA A 1 96 ? 12.148 -6.941 -0.654 1 98.88 96 ALA A CA 1
ATOM 761 C C . ALA A 1 96 ? 13.25 -7.949 -0.948 1 98.88 96 ALA A C 1
ATOM 763 O O . ALA A 1 96 ? 13.891 -8.469 -0.028 1 98.88 96 ALA A O 1
ATOM 764 N N . ALA A 1 97 ? 13.508 -8.188 -2.227 1 98.94 97 ALA A N 1
ATOM 765 C CA . ALA A 1 97 ? 14.5 -9.18 -2.625 1 98.94 97 ALA A CA 1
ATOM 766 C C . ALA A 1 97 ? 15.906 -8.734 -2.238 1 98.94 97 ALA A C 1
ATOM 768 O O . ALA A 1 97 ? 16.703 -9.539 -1.75 1 98.94 97 ALA A O 1
ATOM 769 N N . GLU A 1 98 ? 16.156 -7.484 -2.492 1 98.81 98 GLU A N 1
ATOM 770 C CA . GLU A 1 98 ? 17.469 -6.945 -2.135 1 98.81 98 GLU A CA 1
ATOM 771 C C . GLU A 1 98 ? 17.719 -7.07 -0.635 1 98.81 98 GLU A C 1
ATOM 773 O O . GLU A 1 98 ? 18.812 -7.48 -0.216 1 98.81 98 GLU A O 1
ATOM 778 N N . THR A 1 99 ? 16.734 -6.73 0.147 1 98.88 99 THR A N 1
ATOM 779 C CA . THR A 1 99 ? 16.844 -6.793 1.599 1 98.88 99 THR A CA 1
ATOM 780 C C . THR A 1 99 ? 16.922 -8.242 2.076 1 98.88 99 THR A C 1
ATOM 782 O O . THR A 1 99 ? 17.703 -8.57 2.969 1 98.88 99 THR A O 1
ATOM 785 N N . ALA A 1 100 ? 16.125 -9.086 1.491 1 98.88 100 ALA A N 1
ATOM 786 C CA . ALA A 1 100 ? 16.125 -10.508 1.84 1 98.88 100 ALA A CA 1
ATOM 787 C C . ALA A 1 100 ? 17.5 -11.125 1.597 1 98.88 100 ALA A C 1
ATOM 789 O O . ALA A 1 100 ? 17.969 -11.953 2.381 1 98.88 100 ALA A O 1
ATOM 790 N N . ALA A 1 101 ? 18.156 -10.742 0.525 1 98.88 101 ALA A N 1
ATOM 791 C CA . ALA A 1 101 ? 19.453 -11.297 0.179 1 98.88 101 ALA A CA 1
ATOM 792 C C . ALA A 1 101 ? 20.484 -11.016 1.276 1 98.88 101 ALA A C 1
ATOM 794 O O . ALA A 1 101 ? 21.406 -11.805 1.487 1 98.88 101 ALA A O 1
ATOM 795 N N . GLN A 1 102 ? 20.266 -9.938 1.982 1 98.69 102 GLN A N 1
ATOM 796 C CA . GLN A 1 102 ? 21.219 -9.531 3.02 1 98.69 102 GLN A CA 1
ATOM 797 C C . GLN A 1 102 ? 21.094 -10.422 4.254 1 98.69 102 GLN A C 1
ATOM 799 O O . GLN A 1 102 ? 22.062 -10.594 5 1 98.69 102 GLN A O 1
ATOM 804 N N . VAL A 1 103 ? 19.922 -11.07 4.43 1 98.62 103 VAL A N 1
ATOM 805 C CA . VAL A 1 103 ? 19.703 -11.656 5.75 1 98.62 103 VAL A CA 1
ATOM 806 C C . VAL A 1 103 ? 19.25 -13.109 5.598 1 98.62 103 VAL A C 1
ATOM 808 O O . VAL A 1 103 ? 19.094 -13.82 6.594 1 98.62 103 VAL A O 1
ATOM 811 N N . ALA A 1 104 ? 19.078 -13.562 4.379 1 98.81 104 ALA A N 1
ATOM 812 C CA . ALA A 1 104 ? 18.531 -14.898 4.145 1 98.81 104 ALA A CA 1
ATOM 813 C C . ALA A 1 104 ? 19.406 -15.969 4.789 1 98.81 104 ALA A C 1
ATOM 815 O O . ALA A 1 104 ? 20.625 -15.938 4.672 1 98.81 104 ALA A O 1
ATOM 816 N N . THR A 1 105 ? 18.734 -16.906 5.449 1 98.75 105 THR A N 1
ATOM 817 C CA . THR A 1 105 ? 19.422 -18.047 6.043 1 98.75 105 THR A CA 1
ATOM 818 C C . THR A 1 105 ? 19.312 -19.281 5.133 1 98.75 105 THR A C 1
ATOM 820 O O . THR A 1 105 ? 18.562 -19.266 4.164 1 98.75 105 THR A O 1
ATOM 823 N N . SER A 1 106 ? 20.078 -20.281 5.516 1 98.44 106 SER A N 1
ATOM 824 C CA . SER A 1 106 ? 20 -21.531 4.773 1 98.44 106 SER A CA 1
ATOM 825 C C . SER A 1 106 ? 18.594 -22.125 4.844 1 98.44 106 SER A C 1
ATOM 827 O O . SER A 1 106 ? 18.141 -22.75 3.883 1 98.44 106 SER A O 1
ATOM 829 N N . LYS A 1 107 ? 17.984 -21.891 5.957 1 98.69 107 LYS A N 1
ATOM 830 C CA . LYS A 1 107 ? 16.609 -22.391 6.113 1 98.69 107 LYS A CA 1
ATOM 831 C C . LYS A 1 107 ? 15.656 -21.656 5.172 1 98.69 107 LYS A C 1
ATOM 833 O O . LYS A 1 107 ? 14.789 -22.281 4.559 1 98.69 107 LYS A O 1
ATOM 838 N N . ASP A 1 108 ? 15.844 -20.359 5.086 1 98.75 108 ASP A N 1
ATOM 839 C CA . ASP A 1 108 ? 15.023 -19.578 4.168 1 98.75 108 ASP A CA 1
ATOM 840 C C . ASP A 1 108 ? 15.219 -20.031 2.727 1 98.75 108 ASP A C 1
ATOM 842 O O . ASP A 1 108 ? 14.25 -20.203 1.983 1 98.75 108 ASP A O 1
ATOM 846 N N . ILE A 1 109 ? 16.453 -20.25 2.367 1 98.69 109 ILE A N 1
ATOM 847 C CA . ILE A 1 109 ? 16.828 -20.625 1.005 1 98.69 109 ILE A CA 1
ATOM 848 C C . ILE A 1 109 ? 16.234 -21.984 0.673 1 98.69 109 ILE A C 1
ATOM 850 O O . ILE A 1 109 ? 15.68 -22.188 -0.411 1 98.69 109 ILE A O 1
ATOM 854 N N . GLU A 1 110 ? 16.312 -22.859 1.578 1 98.56 110 GLU A N 1
ATOM 855 C CA . GLU A 1 110 ? 15.75 -24.203 1.377 1 98.56 110 GLU A CA 1
ATOM 856 C C . GLU A 1 110 ? 14.227 -24.141 1.234 1 98.56 110 GLU A C 1
ATOM 858 O O . GLU A 1 110 ? 13.648 -24.875 0.424 1 98.56 110 GLU A O 1
ATOM 863 N N . ALA A 1 111 ? 13.586 -23.328 2.014 1 98.75 111 ALA A N 1
ATOM 864 C CA . ALA A 1 111 ? 12.133 -23.172 1.922 1 98.75 111 ALA A CA 1
ATOM 865 C C . ALA A 1 111 ? 11.727 -22.641 0.551 1 98.75 111 ALA A C 1
ATOM 867 O O . ALA A 1 111 ? 10.766 -23.125 -0.048 1 98.75 111 ALA A O 1
ATOM 868 N N . LEU A 1 112 ? 12.469 -21.703 0.051 1 98.81 112 LEU A N 1
ATOM 869 C CA . LEU A 1 112 ? 12.188 -21.141 -1.269 1 98.81 112 LEU A CA 1
ATOM 870 C C . LEU A 1 112 ? 12.406 -22.188 -2.355 1 98.81 112 LEU A C 1
ATOM 872 O O . LEU A 1 112 ? 11.602 -22.312 -3.281 1 98.81 112 LEU A O 1
ATOM 876 N N . ALA A 1 113 ? 13.469 -22.922 -2.207 1 98.38 113 ALA A N 1
ATOM 877 C CA . ALA A 1 113 ? 13.766 -23.984 -3.174 1 98.38 113 ALA A CA 1
ATOM 878 C C . ALA A 1 113 ? 12.68 -25.047 -3.176 1 98.38 113 ALA A C 1
ATOM 880 O O . ALA A 1 113 ? 12.312 -25.562 -4.23 1 98.38 113 ALA A O 1
ATOM 881 N N . ARG A 1 114 ? 12.195 -25.344 -2.037 1 98.56 114 ARG A N 1
ATOM 882 C CA . ARG A 1 114 ? 11.117 -26.312 -1.919 1 98.56 114 ARG A CA 1
ATOM 883 C C . ARG A 1 114 ? 9.852 -25.812 -2.607 1 98.56 114 ARG A C 1
ATOM 885 O O . ARG A 1 114 ? 9.18 -26.562 -3.309 1 98.56 114 ARG A O 1
ATOM 892 N N . ILE A 1 115 ? 9.539 -24.562 -2.414 1 98.56 115 ILE A N 1
ATOM 893 C CA . ILE A 1 115 ? 8.383 -23.953 -3.066 1 98.56 115 ILE A CA 1
ATOM 894 C C . ILE A 1 115 ? 8.516 -24.094 -4.582 1 98.56 115 ILE A C 1
ATOM 896 O O . ILE A 1 115 ? 7.555 -24.453 -5.27 1 98.56 115 ILE A O 1
ATOM 900 N N . LEU A 1 116 ? 9.719 -23.875 -5.113 1 98.19 116 LEU A N 1
ATOM 901 C CA . LEU A 1 116 ? 9.953 -23.938 -6.551 1 98.19 116 LEU A CA 1
ATOM 902 C C . LEU A 1 116 ? 9.766 -25.359 -7.074 1 98.19 116 LEU A C 1
ATOM 904 O O . LEU A 1 116 ? 9.117 -25.562 -8.102 1 98.19 116 LEU A O 1
ATOM 908 N N . ARG A 1 117 ? 10.289 -26.297 -6.332 1 97.94 117 ARG A N 1
ATOM 909 C CA . ARG A 1 117 ? 10.164 -27.688 -6.738 1 97.94 117 ARG A CA 1
ATOM 910 C C . ARG A 1 117 ? 8.703 -28.125 -6.746 1 97.94 117 ARG A C 1
ATOM 912 O O . ARG A 1 117 ? 8.25 -28.766 -7.691 1 97.94 117 ARG A O 1
ATOM 919 N N . GLU A 1 118 ? 8.016 -27.734 -5.754 1 98.44 118 GLU A N 1
ATOM 920 C CA . GLU A 1 118 ? 6.598 -28.078 -5.672 1 98.44 118 GLU A CA 1
ATOM 921 C C . GLU A 1 118 ? 5.797 -27.375 -6.766 1 98.44 118 GLU A C 1
ATOM 923 O O . GLU A 1 118 ? 4.824 -27.922 -7.285 1 98.44 118 GLU A O 1
ATOM 928 N N . ASN A 1 119 ? 6.211 -26.188 -7.059 1 98.38 119 ASN A N 1
ATOM 929 C CA . ASN A 1 119 ? 5.512 -25.438 -8.109 1 98.38 119 ASN A CA 1
ATOM 930 C C . ASN A 1 119 ? 5.734 -26.078 -9.477 1 98.38 119 ASN A C 1
ATOM 932 O O . ASN A 1 119 ? 4.809 -26.156 -10.289 1 98.38 119 ASN A O 1
ATOM 936 N N . GLU A 1 120 ? 6.918 -26.531 -9.703 1 97.31 120 GLU A N 1
ATOM 937 C CA . GLU A 1 120 ? 7.203 -27.25 -10.93 1 97.31 120 GLU A CA 1
ATOM 938 C C . GLU A 1 120 ? 6.281 -28.453 -11.086 1 97.31 120 GLU A C 1
ATOM 940 O O . GLU A 1 120 ? 5.727 -28.688 -12.164 1 97.31 120 GLU A O 1
ATOM 945 N N . LEU A 1 121 ? 6.141 -29.188 -10.047 1 97.94 121 LEU A N 1
ATOM 946 C CA . LEU A 1 121 ? 5.293 -30.375 -10.055 1 97.94 121 LEU A CA 1
ATOM 947 C C . LEU A 1 121 ? 3.832 -30 -10.281 1 97.94 121 LEU A C 1
ATOM 949 O O . LEU A 1 121 ? 3.105 -30.703 -10.984 1 97.94 121 LEU A O 1
ATOM 953 N N . ALA A 1 122 ? 3.438 -28.922 -9.672 1 98 122 ALA A N 1
ATOM 954 C CA . ALA A 1 122 ? 2.062 -28.453 -9.844 1 98 122 ALA A CA 1
ATOM 955 C C . ALA A 1 122 ? 1.788 -28.094 -11.297 1 98 122 ALA A C 1
ATOM 957 O O . ALA A 1 122 ? 0.739 -28.438 -11.844 1 98 122 ALA A O 1
ATOM 958 N N . ILE A 1 123 ? 2.725 -27.406 -11.891 1 97.19 123 ILE A N 1
ATOM 959 C CA . ILE A 1 123 ? 2.58 -27 -13.289 1 97.19 123 ILE A CA 1
ATOM 960 C C . ILE A 1 123 ? 2.516 -28.25 -14.18 1 97.19 123 ILE A C 1
ATOM 962 O O . ILE A 1 123 ? 1.652 -28.344 -15.055 1 97.19 123 ILE A O 1
ATOM 966 N N . GLU A 1 124 ? 3.385 -29.188 -13.938 1 96.94 124 GLU A N 1
ATOM 967 C CA . GLU A 1 124 ? 3.416 -30.422 -14.711 1 96.94 124 GLU A CA 1
ATOM 968 C C . GLU A 1 124 ? 2.102 -31.188 -14.57 1 96.94 124 GLU A C 1
ATOM 970 O O . GLU A 1 124 ? 1.632 -31.812 -15.539 1 96.94 124 GLU A O 1
ATOM 975 N N . ALA A 1 125 ? 1.515 -31.125 -13.445 1 97.81 125 ALA A N 1
ATOM 976 C CA . ALA A 1 125 ? 0.276 -31.844 -13.164 1 97.81 125 ALA A CA 1
ATOM 977 C C . ALA A 1 125 ? -0.938 -31.062 -13.648 1 97.81 125 ALA A C 1
ATOM 979 O O . ALA A 1 125 ? -2.066 -31.547 -13.602 1 97.81 125 ALA A O 1
ATOM 980 N N . GLY A 1 126 ? -0.694 -29.922 -14.078 1 97.12 126 GLY A N 1
ATOM 981 C CA . GLY A 1 126 ? -1.794 -29.062 -14.492 1 97.12 126 GLY A CA 1
ATOM 982 C C . GLY A 1 126 ? -2.656 -28.594 -13.336 1 97.12 126 GLY A C 1
ATOM 983 O O . GLY A 1 126 ? -3.844 -28.312 -13.516 1 97.12 126 GLY A O 1
ATOM 984 N N . ASP A 1 127 ? -2.043 -28.562 -12.156 1 97.44 127 ASP A N 1
ATOM 985 C CA . ASP A 1 127 ? -2.752 -28.109 -10.969 1 97.44 127 ASP A CA 1
ATOM 986 C C . ASP A 1 127 ? -2.66 -26.594 -10.82 1 97.44 127 ASP A C 1
ATOM 988 O O . ASP A 1 127 ? -1.79 -26.078 -10.109 1 97.44 127 ASP A O 1
ATOM 992 N N . ARG A 1 128 ? -3.561 -25.906 -11.406 1 96.94 128 ARG A N 1
ATOM 993 C CA . ARG A 1 128 ? -3.566 -24.453 -11.492 1 96.94 128 ARG A CA 1
ATOM 994 C C . ARG A 1 128 ? -3.564 -23.828 -10.102 1 96.94 128 ARG A C 1
ATOM 996 O O . ARG A 1 128 ? -2.764 -22.938 -9.82 1 96.94 128 ARG A O 1
ATOM 1003 N N . LEU A 1 129 ? -4.426 -24.297 -9.242 1 96.75 129 LEU A N 1
ATOM 1004 C CA . LEU A 1 129 ? -4.609 -23.688 -7.93 1 96.75 129 LEU A CA 1
ATOM 1005 C C . LEU A 1 129 ? -3.363 -23.859 -7.07 1 96.75 129 LEU A C 1
ATOM 1007 O O . LEU A 1 129 ? -2.898 -22.906 -6.445 1 96.75 129 LEU A O 1
ATOM 1011 N N . LYS A 1 130 ? -2.844 -25.016 -7.113 1 97.56 130 LYS A N 1
ATOM 1012 C CA . LYS A 1 130 ? -1.624 -25.25 -6.344 1 97.56 130 LYS A CA 1
ATOM 1013 C C . LYS A 1 130 ? -0.465 -24.422 -6.891 1 97.56 130 LYS A C 1
ATOM 1015 O O . LYS A 1 130 ? 0.296 -23.828 -6.125 1 97.56 130 LYS A O 1
ATOM 1020 N N . GLY A 1 131 ? -0.304 -24.375 -8.172 1 97.69 131 GLY A N 1
ATOM 1021 C CA . GLY A 1 131 ? 0.738 -23.547 -8.773 1 97.69 131 GLY A CA 1
ATOM 1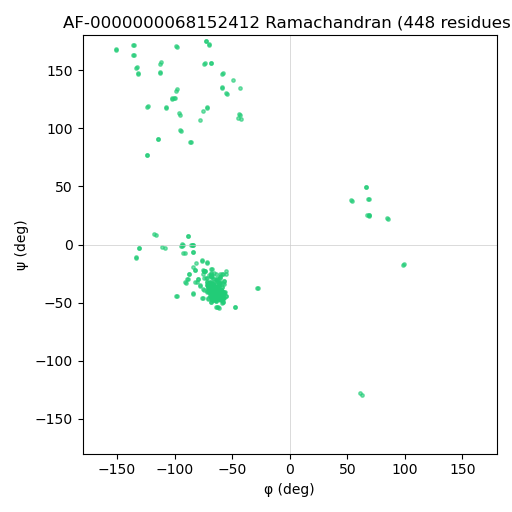022 C C . GLY A 1 131 ? 0.625 -22.078 -8.414 1 97.69 131 GLY A C 1
ATOM 1023 O O . GLY A 1 131 ? 1.615 -21.453 -8.039 1 97.69 131 GLY A O 1
ATOM 1024 N N . THR A 1 132 ? -0.593 -21.578 -8.492 1 97.12 132 THR A N 1
ATOM 1025 C CA . THR A 1 132 ? -0.831 -20.172 -8.172 1 97.12 132 THR A CA 1
ATOM 1026 C C . THR A 1 132 ? -0.515 -19.891 -6.707 1 97.12 132 THR A C 1
ATOM 1028 O O . THR A 1 132 ? 0.101 -18.875 -6.383 1 97.12 132 THR A O 1
ATOM 1031 N N . GLN A 1 133 ? -0.915 -20.797 -5.867 1 96.94 133 GLN A N 1
ATOM 1032 C CA . GLN A 1 133 ? -0.655 -20.656 -4.438 1 96.94 133 GLN A CA 1
ATOM 1033 C C . GLN A 1 133 ? 0.843 -20.641 -4.148 1 96.94 133 GLN A C 1
ATOM 1035 O O . GLN A 1 133 ? 1.311 -19.828 -3.34 1 96.94 133 GLN A O 1
ATOM 1040 N N . LEU A 1 134 ? 1.556 -21.469 -4.766 1 97.81 134 LEU A N 1
ATOM 1041 C CA . LEU A 1 134 ? 2.994 -21.562 -4.547 1 97.81 134 LEU A CA 1
ATOM 1042 C C . LEU A 1 134 ? 3.717 -20.359 -5.125 1 97.81 134 LEU A C 1
ATOM 1044 O O . LEU A 1 134 ? 4.68 -19.859 -4.535 1 97.81 134 LEU A O 1
ATOM 1048 N N . ASN A 1 135 ? 3.24 -19.891 -6.238 1 97.88 135 ASN A N 1
ATOM 1049 C CA . ASN A 1 135 ? 3.783 -18.672 -6.809 1 97.88 135 ASN A CA 1
ATOM 1050 C C . ASN A 1 135 ? 3.594 -17.484 -5.867 1 97.88 135 ASN A C 1
ATOM 1052 O O . ASN A 1 135 ? 4.52 -16.688 -5.66 1 97.88 135 ASN A O 1
ATOM 1056 N N . GLN A 1 136 ? 2.432 -17.359 -5.363 1 97.19 136 GLN A N 1
ATOM 1057 C CA . GLN A 1 136 ? 2.146 -16.312 -4.383 1 97.19 136 GLN A CA 1
ATOM 1058 C C . GLN A 1 136 ? 3.049 -16.438 -3.162 1 97.19 136 GLN A C 1
ATOM 1060 O O . GLN A 1 136 ? 3.602 -15.445 -2.684 1 97.19 136 GLN A O 1
ATOM 1065 N N . ALA A 1 137 ? 3.189 -17.625 -2.664 1 97.5 137 ALA A N 1
ATOM 1066 C CA . ALA A 1 137 ? 4.016 -17.875 -1.485 1 97.5 137 ALA A CA 1
ATOM 1067 C C . ALA A 1 137 ? 5.461 -17.453 -1.725 1 97.5 137 ALA A C 1
ATOM 1069 O O . ALA A 1 137 ? 6.098 -16.875 -0.842 1 97.5 137 ALA A O 1
ATOM 1070 N N . PHE A 1 138 ? 5.945 -17.75 -2.916 1 98.75 138 PHE A N 1
ATOM 1071 C CA . PHE A 1 138 ? 7.316 -17.375 -3.264 1 98.75 138 PHE A CA 1
ATOM 1072 C C . PHE A 1 138 ? 7.52 -15.875 -3.148 1 98.75 138 PHE A C 1
ATOM 1074 O O . PHE A 1 138 ? 8.438 -15.422 -2.467 1 98.75 138 PHE A O 1
ATOM 1081 N N . HIS A 1 139 ? 6.672 -15.117 -3.715 1 98.56 139 HIS A N 1
ATOM 1082 C CA . HIS A 1 139 ? 6.809 -13.664 -3.734 1 98.56 139 HIS A CA 1
ATOM 1083 C C . HIS A 1 139 ? 6.645 -13.078 -2.338 1 98.56 139 HIS A C 1
ATOM 1085 O O . HIS A 1 139 ? 7.344 -12.125 -1.973 1 98.56 139 HIS A O 1
ATOM 1091 N N . PHE A 1 140 ? 5.824 -13.672 -1.524 1 98 140 PHE A N 1
ATOM 1092 C CA . PHE A 1 140 ? 5.531 -13.141 -0.198 1 98 140 PHE A CA 1
ATOM 1093 C C . PHE A 1 140 ? 6.617 -13.539 0.796 1 98 140 PHE A C 1
ATOM 1095 O O . PHE A 1 140 ? 6.773 -12.906 1.841 1 98 140 PHE A O 1
ATOM 1102 N N . MET A 1 141 ? 7.344 -14.57 0.506 1 98.56 141 MET A N 1
ATOM 1103 C CA . MET A 1 141 ? 8.43 -14.984 1.392 1 98.56 141 MET A CA 1
ATOM 1104 C C . MET A 1 141 ? 9.562 -13.961 1.376 1 98.56 141 MET A C 1
ATOM 1106 O O . MET A 1 141 ? 10.289 -13.82 2.361 1 98.56 141 MET A O 1
ATOM 1110 N N . LEU A 1 142 ? 9.703 -13.242 0.301 1 98.81 142 LEU A N 1
ATOM 1111 C CA . LEU A 1 142 ? 10.789 -12.273 0.181 1 98.81 142 LEU A CA 1
ATOM 1112 C C . LEU A 1 142 ? 10.648 -11.164 1.22 1 98.81 142 LEU A C 1
ATOM 1114 O O . LEU A 1 142 ? 11.547 -10.945 2.029 1 98.81 142 LEU A O 1
ATOM 1118 N N . PRO A 1 143 ? 9.531 -10.516 1.292 1 98.81 143 PRO A N 1
ATOM 1119 C CA . PRO A 1 143 ? 9.406 -9.492 2.334 1 98.81 143 PRO A CA 1
ATOM 1120 C C . PRO A 1 143 ? 9.367 -10.086 3.74 1 98.81 143 PRO A C 1
ATOM 1122 O O . PRO A 1 143 ? 9.727 -9.406 4.707 1 98.81 143 PRO A O 1
ATOM 1125 N N . GLN A 1 144 ? 8.945 -11.344 3.871 1 98.62 144 GLN A N 1
ATOM 1126 C CA . GLN A 1 144 ? 8.977 -12 5.172 1 98.62 144 GLN A CA 1
ATOM 1127 C C . GLN A 1 144 ? 10.414 -12.227 5.637 1 98.62 144 GLN A C 1
ATOM 1129 O O . GLN A 1 144 ? 10.758 -11.898 6.773 1 98.62 144 GLN A O 1
ATOM 1134 N N . ILE A 1 145 ? 11.258 -12.742 4.746 1 98.81 145 ILE A N 1
ATOM 1135 C CA . ILE A 1 145 ? 12.672 -12.93 5.043 1 98.81 145 ILE A CA 1
ATOM 1136 C C . ILE A 1 145 ? 13.32 -11.578 5.332 1 98.81 145 ILE A C 1
ATOM 1138 O O . ILE A 1 145 ? 14.102 -11.438 6.277 1 98.81 145 ILE A O 1
ATOM 1142 N N . ALA A 1 146 ? 12.938 -10.586 4.582 1 98.81 146 ALA A N 1
ATOM 1143 C CA . ALA A 1 146 ? 13.531 -9.258 4.648 1 98.81 146 ALA A CA 1
ATOM 1144 C C . ALA A 1 146 ? 13.117 -8.531 5.926 1 98.81 146 ALA A C 1
ATOM 1146 O O . ALA A 1 146 ? 13.711 -7.516 6.297 1 98.81 146 ALA A O 1
ATOM 1147 N N . GLY A 1 147 ? 12.125 -9.008 6.586 1 98.31 147 GLY A N 1
ATOM 1148 C CA . GLY A 1 147 ? 11.602 -8.305 7.75 1 98.31 147 GLY A CA 1
ATOM 1149 C C . GLY A 1 147 ? 10.961 -6.973 7.41 1 98.31 147 GLY A C 1
ATOM 1150 O O . GLY A 1 147 ? 11.281 -5.949 8.023 1 98.31 147 GLY A O 1
ATOM 1151 N N . LEU A 1 148 ? 10.109 -7.027 6.445 1 98.62 148 LEU A N 1
ATOM 1152 C CA . LEU A 1 148 ? 9.422 -5.824 5.984 1 98.62 148 LEU A CA 1
ATOM 1153 C C . LEU A 1 148 ? 7.906 -6.008 6.047 1 98.62 148 LEU A C 1
ATOM 1155 O O . LEU A 1 148 ? 7.246 -6.105 5.008 1 98.62 148 LEU A O 1
ATOM 1159 N N . PRO A 1 149 ? 7.277 -5.93 7.219 1 97.81 149 PRO A N 1
ATOM 1160 C CA . PRO A 1 149 ? 5.848 -6.223 7.371 1 97.81 149 PRO A CA 1
ATOM 1161 C C . PRO A 1 149 ? 4.961 -5.18 6.699 1 97.81 149 PRO A C 1
ATOM 1163 O O . PRO A 1 149 ? 3.873 -5.508 6.215 1 97.81 149 PRO A O 1
ATOM 1166 N N . VAL A 1 150 ? 5.371 -3.924 6.656 1 97.31 150 VAL A N 1
ATOM 1167 C CA . VAL A 1 150 ? 4.574 -2.9 5.992 1 97.31 150 VAL A CA 1
ATOM 1168 C C . VAL A 1 150 ? 4.512 -3.186 4.492 1 97.31 150 VAL A C 1
ATOM 1170 O O . VAL A 1 150 ? 3.434 -3.17 3.895 1 97.31 150 VAL A O 1
ATOM 1173 N N . LEU A 1 151 ? 5.652 -3.469 3.936 1 98.62 151 LEU A N 1
ATOM 1174 C CA . LEU A 1 151 ? 5.727 -3.805 2.52 1 98.62 151 LEU A CA 1
ATOM 1175 C C . LEU A 1 151 ? 4.879 -5.035 2.207 1 98.62 151 LEU A C 1
ATOM 1177 O O . LEU A 1 151 ? 4.168 -5.062 1.2 1 98.62 151 LEU A O 1
ATOM 1181 N N . ASN A 1 152 ? 4.941 -6.016 3.076 1 97.69 152 ASN A N 1
ATOM 1182 C CA . ASN A 1 152 ? 4.145 -7.223 2.891 1 97.69 152 ASN A CA 1
ATOM 1183 C C . ASN A 1 152 ? 2.652 -6.91 2.838 1 97.69 152 ASN A C 1
ATOM 1185 O O . ASN A 1 152 ? 1.917 -7.496 2.041 1 97.69 152 ASN A O 1
ATOM 1189 N N . GLY A 1 153 ? 2.215 -6.008 3.66 1 95.25 153 GLY A N 1
ATOM 1190 C CA . GLY A 1 153 ? 0.821 -5.594 3.641 1 95.25 153 GLY A CA 1
ATOM 1191 C C . GLY A 1 153 ? 0.418 -4.918 2.342 1 95.25 153 GLY A C 1
ATOM 1192 O O . GLY A 1 153 ? -0.679 -5.152 1.829 1 95.25 153 GLY A O 1
ATOM 1193 N N . ILE A 1 154 ? 1.281 -4.121 1.81 1 96.75 154 ILE A N 1
ATOM 1194 C CA . ILE A 1 154 ? 1.015 -3.447 0.544 1 96.75 154 ILE A CA 1
ATOM 1195 C C . ILE A 1 154 ? 0.926 -4.477 -0.581 1 96.75 154 ILE A C 1
ATOM 1197 O O . ILE A 1 154 ? 0.008 -4.43 -1.402 1 96.75 154 ILE A O 1
ATOM 1201 N N . LEU A 1 155 ? 1.829 -5.402 -0.589 1 96.88 155 LEU A N 1
ATOM 1202 C CA . LEU A 1 155 ? 1.834 -6.441 -1.612 1 96.88 155 LEU A CA 1
ATOM 1203 C C . LEU A 1 155 ? 0.562 -7.281 -1.541 1 96.88 155 LEU A C 1
ATOM 1205 O O . LEU A 1 155 ? 0.012 -7.668 -2.574 1 96.88 155 LEU A O 1
ATOM 1209 N N . ARG A 1 156 ? 0.14 -7.59 -0.331 1 95.19 156 ARG A N 1
ATOM 1210 C CA . ARG A 1 156 ? -1.092 -8.359 -0.173 1 95.19 156 ARG A CA 1
ATOM 1211 C C . ARG A 1 156 ? -2.266 -7.656 -0.848 1 95.19 156 ARG A C 1
ATOM 1213 O O . ARG A 1 156 ? -3.057 -8.289 -1.549 1 95.19 156 ARG A O 1
ATOM 1220 N N . ARG A 1 157 ? -2.32 -6.418 -0.7 1 93.88 157 ARG A N 1
ATOM 1221 C CA . ARG A 1 157 ? -3.426 -5.664 -1.284 1 93.88 157 ARG A CA 1
ATOM 1222 C C . ARG A 1 157 ? -3.326 -5.637 -2.807 1 93.88 157 ARG A C 1
ATOM 1224 O O . ARG A 1 157 ? -4.34 -5.723 -3.502 1 93.88 157 ARG A O 1
ATOM 1231 N N . LEU A 1 158 ? -2.162 -5.473 -3.322 1 96.31 158 LEU A N 1
ATOM 1232 C CA . LEU A 1 158 ? -1.973 -5.508 -4.77 1 96.31 158 LEU A CA 1
ATOM 1233 C C . LEU A 1 158 ? -2.336 -6.879 -5.332 1 96.31 158 LEU A C 1
ATOM 1235 O O . LEU A 1 158 ? -2.941 -6.973 -6.402 1 96.31 158 LEU A O 1
ATOM 1239 N N . TRP A 1 159 ? -2.01 -7.887 -4.551 1 95.88 159 TRP A N 1
ATOM 1240 C CA . TRP A 1 159 ? -2.225 -9.25 -5.027 1 95.88 159 TRP A CA 1
ATOM 1241 C C . TRP A 1 159 ? -3.705 -9.609 -4.984 1 95.88 159 TRP A C 1
ATOM 1243 O O . TRP A 1 159 ? -4.141 -10.555 -5.648 1 95.88 159 TRP A O 1
ATOM 1253 N N . LEU A 1 160 ? -4.473 -8.914 -4.156 1 94.88 160 LEU A N 1
ATOM 1254 C CA . LEU A 1 160 ? -5.914 -9.109 -4.203 1 94.88 160 LEU A CA 1
ATOM 1255 C C . LEU A 1 160 ? -6.457 -8.836 -5.602 1 94.88 160 LEU A C 1
ATOM 1257 O O . LEU A 1 160 ? -7.418 -9.469 -6.035 1 94.88 160 LEU A O 1
ATOM 1261 N N . GLN A 1 161 ? -5.805 -7.945 -6.238 1 93.38 161 GLN A N 1
ATOM 1262 C CA . GLN A 1 161 ? -6.227 -7.578 -7.586 1 93.38 161 GLN A CA 1
ATOM 1263 C C . GLN A 1 161 ? -5.562 -8.469 -8.633 1 93.38 161 GLN A C 1
ATOM 1265 O O . GLN A 1 161 ? -6.16 -8.773 -9.672 1 93.38 161 GLN A O 1
ATOM 1270 N N . MET A 1 162 ? -4.422 -8.953 -8.398 1 95.12 162 MET A N 1
ATOM 1271 C CA . MET A 1 162 ? -3.604 -9.648 -9.391 1 95.12 162 MET A CA 1
ATOM 1272 C C . MET A 1 162 ? -3.879 -11.148 -9.375 1 95.12 162 MET A C 1
ATOM 1274 O O . MET A 1 162 ? -3.771 -11.812 -10.406 1 95.12 162 MET A O 1
ATOM 1278 N N . GLY A 1 163 ? -4.195 -11.688 -8.227 1 95.56 163 GLY A N 1
ATOM 1279 C CA . GLY A 1 163 ? -4.316 -13.125 -8.031 1 95.56 163 GLY A CA 1
ATOM 1280 C C . GLY A 1 163 ? -5.145 -13.812 -9.102 1 95.56 163 GLY A C 1
ATOM 1281 O O . GLY A 1 163 ? -4.68 -14.75 -9.75 1 95.56 163 GLY A O 1
ATOM 1282 N N . PRO A 1 164 ? -6.363 -13.32 -9.305 1 96 164 PRO A N 1
ATOM 1283 C CA . PRO A 1 164 ? -7.223 -13.938 -10.32 1 96 164 PRO A CA 1
ATOM 1284 C C . PRO A 1 164 ? -6.598 -13.914 -11.719 1 96 164 PRO A C 1
ATOM 1286 O O . PRO A 1 164 ? -6.73 -14.883 -12.469 1 96 164 PRO A O 1
ATOM 1289 N N . HIS A 1 165 ? -5.898 -12.875 -12.055 1 96.06 165 HIS A N 1
ATOM 1290 C CA . HIS A 1 165 ? -5.332 -12.719 -13.391 1 96.06 165 HIS A CA 1
ATOM 1291 C C . HIS A 1 165 ? -4.078 -13.57 -13.555 1 96.06 165 HIS A C 1
ATOM 1293 O O . HIS A 1 165 ? -3.811 -14.086 -14.641 1 96.06 165 HIS A O 1
ATOM 1299 N N . ILE A 1 166 ? -3.334 -13.664 -12.5 1 97 166 ILE A N 1
ATOM 1300 C CA . ILE A 1 166 ? -2.195 -14.578 -12.523 1 97 166 ILE A CA 1
ATOM 1301 C C . ILE A 1 166 ? -2.686 -16.016 -12.688 1 97 166 ILE A C 1
ATOM 1303 O O . ILE A 1 166 ? -2.191 -16.75 -13.539 1 97 166 ILE A O 1
ATOM 1307 N N . SER A 1 167 ? -3.689 -16.359 -11.93 1 96.88 167 SER A N 1
ATOM 1308 C CA . SER A 1 167 ? -4.23 -17.703 -11.969 1 96.88 167 SER A CA 1
ATOM 1309 C C . SER A 1 167 ? -4.797 -18.047 -13.344 1 96.88 167 SER A C 1
ATOM 1311 O O . SER A 1 167 ? -4.625 -19.156 -13.836 1 96.88 167 SER A O 1
ATOM 1313 N N . ASP A 1 168 ? -5.387 -17.109 -13.945 1 95.81 168 ASP A N 1
ATOM 1314 C CA . ASP A 1 168 ? -6.059 -17.281 -15.234 1 95.81 168 ASP A CA 1
ATOM 1315 C C . ASP A 1 168 ? -5.074 -17.734 -16.312 1 95.81 168 ASP A C 1
ATOM 1317 O O . ASP A 1 168 ? -5.457 -18.422 -17.25 1 95.81 168 ASP A O 1
ATOM 1321 N N . VAL A 1 169 ? -3.848 -17.438 -16.172 1 96.5 169 VAL A N 1
ATOM 1322 C CA . VAL A 1 169 ? -2.893 -17.734 -17.234 1 96.5 169 VAL A CA 1
ATOM 1323 C C . VAL A 1 169 ? -1.853 -18.719 -16.734 1 96.5 169 VAL A C 1
ATOM 1325 O O . VAL A 1 169 ? -0.892 -19.031 -17.453 1 96.5 169 VAL A O 1
ATOM 1328 N N . TYR A 1 170 ? -2.049 -19.266 -15.586 1 96.94 170 TYR A N 1
ATOM 1329 C CA . TYR A 1 170 ? -0.933 -19.922 -14.906 1 96.94 170 TYR A CA 1
ATOM 1330 C C . TYR A 1 170 ? -0.492 -21.172 -15.648 1 96.94 170 TYR A C 1
ATOM 1332 O O . TYR A 1 170 ? 0.704 -21.391 -15.867 1 96.94 170 TYR A O 1
ATOM 1340 N N . ILE A 1 171 ? -1.461 -22 -16.047 1 95.31 171 ILE A N 1
ATOM 1341 C CA . ILE A 1 171 ? -1.122 -23.266 -16.688 1 95.31 171 ILE A CA 1
ATOM 1342 C C . ILE A 1 171 ? -0.667 -23.031 -18.125 1 95.31 171 ILE A C 1
ATOM 1344 O O . ILE A 1 171 ? 0.319 -23.609 -18.578 1 95.31 171 ILE A O 1
ATOM 1348 N N . GLU A 1 172 ? -1.326 -22.109 -18.766 1 95 172 GLU A N 1
ATOM 1349 C CA . GLU A 1 172 ? -0.927 -21.766 -20.125 1 95 172 GLU A CA 1
ATOM 1350 C C . GLU A 1 172 ? 0.477 -21.172 -20.156 1 95 172 GLU A C 1
ATOM 1352 O O . GLU A 1 172 ? 1.246 -21.422 -21.078 1 95 172 GLU A O 1
ATOM 1357 N N . GLY A 1 173 ? 0.76 -20.406 -19.141 1 95.31 173 GLY A N 1
ATOM 1358 C CA . GLY A 1 173 ? 2.088 -19.828 -19.078 1 95.31 173 GLY A CA 1
ATOM 1359 C C . GLY A 1 173 ? 3.176 -20.844 -18.781 1 95.31 173 GLY A C 1
ATOM 1360 O O . GLY A 1 173 ? 4.332 -20.641 -19.156 1 95.31 173 GLY A O 1
ATOM 1361 N N . GLY A 1 174 ? 2.836 -21.859 -18 1 94.62 174 GLY A N 1
ATOM 1362 C CA . GLY A 1 174 ? 3.75 -22.969 -17.75 1 94.62 174 GLY A CA 1
ATOM 1363 C C . GLY A 1 174 ? 5.027 -22.531 -17.047 1 94.62 174 GLY A C 1
ATOM 1364 O O . GLY A 1 174 ? 4.98 -21.797 -16.062 1 94.62 174 GLY A O 1
ATOM 1365 N N . ARG A 1 175 ? 6.125 -22.922 -17.578 1 92.94 175 ARG A N 1
ATOM 1366 C CA . ARG A 1 175 ? 7.426 -22.719 -16.953 1 92.94 175 ARG A CA 1
ATOM 1367 C C . ARG A 1 175 ? 7.797 -21.234 -16.938 1 92.94 175 ARG A C 1
ATOM 1369 O O . ARG A 1 175 ? 8.555 -20.797 -16.062 1 92.94 175 ARG A O 1
ATOM 1376 N N . ALA A 1 176 ? 7.273 -20.5 -17.828 1 92.5 176 ALA A N 1
ATOM 1377 C CA . ALA A 1 176 ? 7.551 -19.062 -17.844 1 92.5 176 ALA A CA 1
ATOM 1378 C C . ALA A 1 176 ? 7.137 -18.406 -16.531 1 92.5 176 ALA A C 1
ATOM 1380 O O . ALA A 1 176 ? 7.715 -17.406 -16.125 1 92.5 176 ALA A O 1
ATOM 1381 N N . MET A 1 177 ? 6.199 -19.047 -15.906 1 94.62 177 MET A N 1
ATOM 1382 C CA . MET A 1 177 ? 5.66 -18.484 -14.672 1 94.62 177 MET A CA 1
ATOM 1383 C C . MET A 1 177 ? 6.625 -18.703 -13.508 1 94.62 177 MET A C 1
ATOM 1385 O O . MET A 1 177 ? 6.512 -18.047 -12.477 1 94.62 177 MET A O 1
ATOM 1389 N N . ILE A 1 178 ? 7.66 -19.594 -13.688 1 96 178 ILE A N 1
ATOM 1390 C CA . ILE A 1 178 ? 8.461 -19.891 -12.5 1 96 178 ILE A CA 1
ATOM 1391 C C . ILE A 1 178 ? 9.945 -19.828 -12.844 1 96 178 ILE A C 1
ATOM 1393 O O . ILE A 1 178 ? 10.789 -19.734 -11.953 1 96 178 ILE A O 1
ATOM 1397 N N . ASP A 1 179 ? 10.32 -19.766 -14.078 1 96.88 179 ASP A N 1
ATOM 1398 C CA . ASP A 1 179 ? 11.719 -19.859 -14.484 1 96.88 179 ASP A CA 1
ATOM 1399 C C . ASP A 1 179 ? 12.539 -18.703 -13.93 1 96.88 179 ASP A C 1
ATOM 1401 O O . ASP A 1 179 ? 13.688 -18.891 -13.531 1 96.88 179 ASP A O 1
ATOM 1405 N N . HIS A 1 180 ? 11.922 -17.641 -13.812 1 97.19 180 HIS A N 1
ATOM 1406 C CA . HIS A 1 180 ? 12.641 -16.453 -13.367 1 97.19 180 HIS A CA 1
ATOM 1407 C C . HIS A 1 180 ? 12.734 -16.406 -11.844 1 97.19 180 HIS A C 1
ATOM 1409 O O . HIS A 1 180 ? 13.375 -15.508 -11.289 1 97.19 180 HIS A O 1
ATOM 1415 N N . HIS A 1 181 ? 12.172 -17.375 -11.18 1 98.5 181 HIS A N 1
ATOM 1416 C CA . HIS A 1 181 ? 12.312 -17.453 -9.727 1 98.5 181 HIS A CA 1
ATOM 1417 C C . HIS A 1 181 ? 13.664 -18.047 -9.336 1 98.5 181 HIS A C 1
ATOM 1419 O O . HIS A 1 181 ? 14.219 -17.703 -8.297 1 98.5 181 HIS A O 1
ATOM 1425 N N . TYR A 1 182 ? 14.203 -18.891 -10.164 1 98.31 182 TYR A N 1
ATOM 1426 C CA . TYR A 1 182 ? 15.43 -19.609 -9.836 1 98.31 182 TYR A CA 1
ATOM 1427 C C . TYR A 1 182 ? 16.594 -18.641 -9.672 1 98.31 182 TYR A C 1
ATOM 1429 O O . TYR A 1 182 ? 17.344 -18.719 -8.688 1 98.31 182 TYR A O 1
ATOM 1437 N N . PRO A 1 183 ? 16.703 -17.609 -10.57 1 98.75 183 PRO A N 1
ATOM 1438 C CA . PRO A 1 183 ? 17.781 -16.641 -10.375 1 98.75 183 PRO A CA 1
ATOM 1439 C C . PRO A 1 183 ? 17.641 -15.867 -9.062 1 98.75 183 PRO A C 1
ATOM 1441 O O . PRO A 1 183 ? 18.656 -15.445 -8.477 1 98.75 183 PRO A O 1
ATOM 1444 N N . VAL A 1 184 ? 16.453 -15.672 -8.57 1 98.88 184 VAL A N 1
ATOM 1445 C CA . VAL A 1 184 ? 16.25 -14.992 -7.293 1 98.88 184 VAL A CA 1
ATOM 1446 C C . VAL A 1 184 ? 16.875 -15.82 -6.164 1 98.88 184 VAL A C 1
ATOM 1448 O O . VAL A 1 184 ? 17.625 -15.297 -5.344 1 98.88 184 VAL A O 1
ATOM 1451 N N . VAL A 1 185 ? 16.547 -17.125 -6.172 1 98.81 185 VAL A N 1
ATOM 1452 C CA . VAL A 1 185 ? 17.047 -18.016 -5.133 1 98.81 185 VAL A CA 1
ATOM 1453 C C . VAL A 1 185 ? 18.578 -18.078 -5.191 1 98.81 185 VAL A C 1
ATOM 1455 O O . VAL A 1 185 ? 19.25 -18.047 -4.16 1 98.81 185 VAL A O 1
ATOM 1458 N N . GLU A 1 186 ? 19.109 -18.141 -6.398 1 98.75 186 GLU A N 1
ATOM 1459 C CA . GLU A 1 186 ? 20.547 -18.172 -6.566 1 98.75 186 GLU A CA 1
ATOM 1460 C C . GLU A 1 186 ? 21.203 -16.906 -6.023 1 98.75 186 GLU A C 1
ATOM 1462 O O . GLU A 1 186 ? 22.25 -16.969 -5.375 1 98.75 186 GLU A O 1
ATOM 1467 N N . ALA A 1 187 ? 20.594 -15.789 -6.277 1 98.88 187 ALA A N 1
ATOM 1468 C CA . ALA A 1 187 ? 21.125 -14.516 -5.777 1 98.88 187 ALA A CA 1
ATOM 1469 C C . ALA A 1 187 ? 21.062 -14.461 -4.254 1 98.88 187 ALA A C 1
ATOM 1471 O O . ALA A 1 187 ? 21.969 -13.938 -3.609 1 98.88 187 ALA A O 1
ATOM 1472 N N . LEU A 1 188 ? 20 -15 -3.664 1 98.88 188 LEU A N 1
ATOM 1473 C CA . LEU A 1 188 ? 19.875 -15.039 -2.211 1 98.88 188 LEU A CA 1
ATOM 1474 C C . LEU A 1 188 ? 20.938 -15.938 -1.594 1 98.88 188 LEU A C 1
ATOM 1476 O O . LEU A 1 188 ? 21.516 -15.602 -0.555 1 98.88 188 LEU A O 1
ATOM 1480 N N . LYS A 1 189 ? 21.281 -17.047 -2.246 1 98.44 189 LYS A N 1
ATOM 1481 C CA . LYS A 1 189 ? 22.312 -17.953 -1.778 1 98.44 189 LYS A CA 1
ATOM 1482 C C . LYS A 1 189 ? 23.672 -17.266 -1.686 1 98.44 189 LYS A C 1
ATOM 1484 O O . LYS A 1 189 ? 24.453 -17.531 -0.772 1 98.44 189 LYS A O 1
ATOM 1489 N N . ARG A 1 190 ? 23.812 -16.359 -2.588 1 98.44 190 ARG A N 1
ATOM 1490 C CA . ARG A 1 190 ? 25.094 -15.664 -2.676 1 98.44 190 ARG A CA 1
ATOM 1491 C C . ARG A 1 190 ? 25.062 -14.367 -1.882 1 98.44 190 ARG A C 1
ATOM 1493 O O . ARG A 1 190 ? 26.047 -13.625 -1.862 1 98.44 190 ARG A O 1
ATOM 1500 N N . HIS A 1 191 ? 24 -14.094 -1.333 1 98.69 191 HIS A N 1
ATOM 1501 C CA . HIS A 1 191 ? 23.797 -12.836 -0.621 1 98.69 191 HIS A CA 1
ATOM 1502 C C . HIS A 1 191 ? 24.141 -11.641 -1.504 1 98.69 191 HIS A C 1
ATOM 1504 O O . HIS A 1 191 ? 24.781 -10.695 -1.055 1 98.69 191 HIS A O 1
ATOM 1510 N N . ASP A 1 192 ? 23.781 -11.797 -2.719 1 98.81 192 ASP A N 1
ATOM 1511 C CA . ASP A 1 192 ? 23.984 -10.727 -3.699 1 98.81 192 ASP A CA 1
ATOM 1512 C C . ASP A 1 192 ? 22.719 -9.883 -3.852 1 98.81 192 ASP A C 1
ATOM 1514 O O . ASP A 1 192 ? 21.844 -10.203 -4.66 1 98.81 192 ASP A O 1
ATOM 1518 N N . SER A 1 193 ? 22.719 -8.766 -3.162 1 98.81 193 SER A N 1
ATOM 1519 C CA . SER A 1 193 ? 21.531 -7.926 -3.062 1 98.81 193 SER A CA 1
ATOM 1520 C C . SER A 1 193 ? 21.125 -7.367 -4.426 1 98.81 193 SER A C 1
ATOM 1522 O O . SER A 1 193 ? 19.953 -7.414 -4.805 1 98.81 193 SER A O 1
ATOM 1524 N N . ALA A 1 194 ? 22.078 -6.891 -5.141 1 98.75 194 ALA A N 1
ATOM 1525 C CA . ALA A 1 194 ? 21.797 -6.285 -6.438 1 98.75 194 ALA A CA 1
ATOM 1526 C C . ALA A 1 194 ? 21.25 -7.32 -7.418 1 98.75 194 ALA A C 1
ATOM 1528 O O . ALA A 1 194 ? 20.266 -7.055 -8.133 1 98.75 194 ALA A O 1
ATOM 1529 N N . ALA A 1 195 ? 21.812 -8.461 -7.465 1 98.88 195 ALA A N 1
ATOM 1530 C CA . ALA A 1 195 ? 21.359 -9.523 -8.359 1 98.88 195 ALA A CA 1
ATOM 1531 C C . ALA A 1 195 ? 19.953 -10.008 -7.98 1 98.88 195 ALA A C 1
ATOM 1533 O O . ALA A 1 195 ? 19.156 -10.344 -8.852 1 98.88 195 ALA A O 1
ATOM 1534 N N . ALA A 1 196 ? 19.672 -10.086 -6.676 1 98.94 196 ALA A N 1
ATOM 1535 C CA . ALA A 1 196 ? 18.344 -10.516 -6.223 1 98.94 196 ALA A CA 1
ATOM 1536 C C . ALA A 1 196 ? 17.266 -9.547 -6.688 1 98.94 196 ALA A C 1
ATOM 1538 O O . ALA A 1 196 ? 16.219 -9.961 -7.195 1 98.94 196 ALA A O 1
ATOM 1539 N N . SER A 1 197 ? 17.578 -8.289 -6.516 1 98.88 197 SER A N 1
ATOM 1540 C CA . SER A 1 197 ? 16.641 -7.262 -6.965 1 98.88 197 SER A CA 1
ATOM 1541 C C . SER A 1 197 ? 16.391 -7.359 -8.469 1 98.88 197 SER A C 1
ATOM 1543 O O . SER A 1 197 ? 15.242 -7.379 -8.914 1 98.88 197 SER A O 1
ATOM 1545 N N . MET A 1 198 ? 17.422 -7.484 -9.227 1 98.69 198 MET A N 1
ATOM 1546 C CA . MET A 1 198 ? 17.297 -7.551 -10.68 1 98.69 198 MET A CA 1
ATOM 1547 C C . MET A 1 198 ? 16.547 -8.805 -11.102 1 98.69 198 MET A C 1
ATOM 1549 O O . MET A 1 198 ? 15.75 -8.766 -12.039 1 98.69 198 MET A O 1
ATOM 1553 N N . ALA A 1 199 ? 16.766 -9.883 -10.422 1 98.75 199 ALA A N 1
ATOM 1554 C CA . ALA A 1 199 ? 16.141 -11.148 -10.773 1 98.75 199 ALA A CA 1
ATOM 1555 C C . ALA A 1 199 ? 14.633 -11.086 -10.57 1 98.75 199 ALA A C 1
ATOM 1557 O O . ALA A 1 199 ? 13.867 -11.547 -11.422 1 98.75 199 ALA A O 1
ATOM 1558 N N . ILE A 1 200 ? 14.18 -10.531 -9.469 1 98.81 200 ILE A N 1
ATOM 1559 C CA . ILE A 1 200 ? 12.742 -10.484 -9.227 1 98.81 200 ILE A CA 1
ATOM 1560 C C . ILE A 1 200 ? 12.094 -9.477 -10.172 1 98.81 200 ILE A C 1
ATOM 1562 O O . ILE A 1 200 ? 10.961 -9.672 -10.609 1 98.81 200 ILE A O 1
ATOM 1566 N N . VAL A 1 201 ? 12.812 -8.445 -10.508 1 98.62 201 VAL A N 1
ATOM 1567 C CA . VAL A 1 201 ? 12.328 -7.488 -11.492 1 98.62 201 VAL A CA 1
ATOM 1568 C C . VAL A 1 201 ? 12.141 -8.18 -12.836 1 98.62 201 VAL A C 1
ATOM 1570 O O . VAL A 1 201 ? 11.102 -8.008 -13.492 1 98.62 201 VAL A O 1
ATOM 1573 N N . ASP A 1 202 ? 13.117 -9.008 -13.242 1 98.44 202 ASP A N 1
ATOM 1574 C CA . ASP A 1 202 ? 13.016 -9.789 -14.469 1 98.44 202 ASP A CA 1
ATOM 1575 C C . ASP A 1 202 ? 11.812 -10.734 -14.414 1 98.44 202 ASP A C 1
ATOM 1577 O O . ASP A 1 202 ? 11.109 -10.906 -15.414 1 98.44 202 ASP A O 1
ATOM 1581 N N . ASP A 1 203 ? 11.602 -11.305 -13.297 1 98.5 203 ASP A N 1
ATOM 1582 C CA . ASP A 1 203 ? 10.453 -12.195 -13.133 1 98.5 203 ASP A CA 1
ATOM 1583 C C . ASP A 1 203 ? 9.141 -11.461 -13.398 1 98.5 203 ASP A C 1
ATOM 1585 O O . ASP A 1 203 ? 8.297 -11.953 -14.148 1 98.5 203 ASP A O 1
ATOM 1589 N N . ILE A 1 204 ? 9 -10.289 -12.844 1 98.12 204 ILE A N 1
ATOM 1590 C CA . ILE A 1 204 ? 7.762 -9.523 -12.945 1 98.12 204 ILE A CA 1
ATOM 1591 C C . ILE A 1 204 ? 7.578 -9.016 -14.375 1 98.12 204 ILE A C 1
ATOM 1593 O O . ILE A 1 204 ? 6.473 -9.055 -14.914 1 98.12 204 ILE A O 1
ATOM 1597 N N . LEU A 1 205 ? 8.664 -8.609 -15.008 1 97.56 205 LEU A N 1
ATOM 1598 C CA . LEU A 1 205 ? 8.578 -7.988 -16.328 1 97.56 205 LEU A CA 1
ATOM 1599 C C . LEU A 1 205 ? 8.523 -9.047 -17.422 1 97.56 205 LEU A C 1
ATOM 1601 O O . LEU A 1 205 ? 7.746 -8.922 -18.375 1 97.56 205 LEU A O 1
ATOM 1605 N N . LEU A 1 206 ? 9.352 -10.086 -17.281 1 95.19 206 LEU A N 1
ATOM 1606 C CA . LEU A 1 206 ? 9.477 -11.102 -18.312 1 95.19 206 LEU A CA 1
ATOM 1607 C C . LEU A 1 206 ? 8.633 -12.328 -17.984 1 95.19 206 LEU A C 1
ATOM 1609 O O . LEU A 1 206 ? 7.918 -12.844 -18.859 1 95.19 206 LEU A O 1
ATOM 1613 N N . GLY A 1 207 ? 8.688 -12.742 -16.766 1 91.31 207 GLY A N 1
ATOM 1614 C CA . GLY A 1 207 ? 7.852 -13.859 -16.359 1 91.31 207 GLY A CA 1
ATOM 1615 C C . GLY A 1 207 ? 6.371 -13.547 -16.406 1 91.31 207 GLY A C 1
ATOM 1616 O O . GLY A 1 207 ? 5.547 -14.445 -16.594 1 91.31 207 GLY A O 1
ATOM 1617 N N . GLY A 1 208 ? 6.059 -12.227 -16.297 1 93.62 208 GLY A N 1
ATOM 1618 C CA . GLY A 1 208 ? 4.676 -11.781 -16.266 1 93.62 208 GLY A CA 1
ATOM 1619 C C . GLY A 1 208 ? 4.109 -11.523 -17.656 1 93.62 208 GLY A C 1
ATOM 1620 O O . GLY A 1 208 ? 2.973 -11.062 -17.797 1 93.62 208 GLY A O 1
ATOM 1621 N N . LYS A 1 209 ? 4.824 -11.844 -18.688 1 95.12 209 LYS A N 1
ATOM 1622 C CA . LYS A 1 209 ? 4.402 -11.57 -2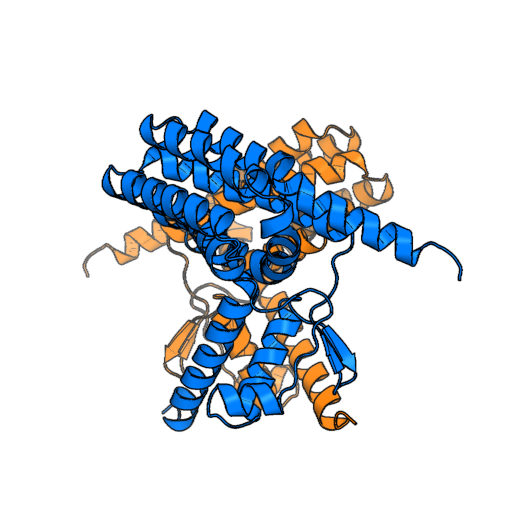0.062 1 95.12 209 LYS A CA 1
ATOM 1623 C C . LYS A 1 209 ? 3.078 -12.258 -20.375 1 95.12 209 LYS A C 1
ATOM 1625 O O . LYS A 1 209 ? 2.229 -11.695 -21.062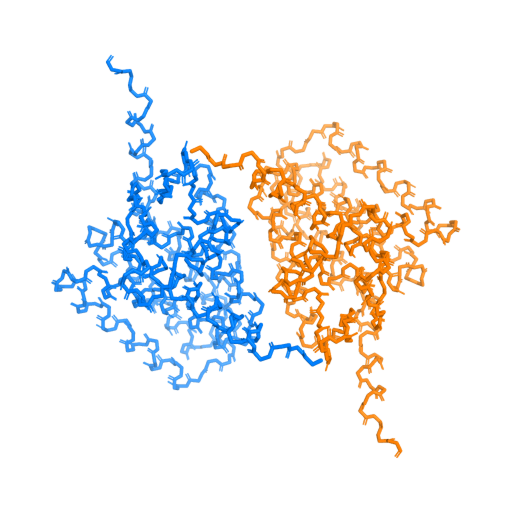 1 95.12 209 LYS A O 1
ATOM 1630 N N . PRO A 1 210 ? 2.881 -13.516 -19.922 1 95.81 210 PRO A N 1
ATOM 1631 C CA . PRO A 1 210 ? 1.591 -14.148 -20.188 1 95.81 210 PRO A CA 1
ATOM 1632 C C . PRO A 1 210 ? 0.409 -13.352 -19.656 1 95.81 210 PRO A C 1
ATOM 1634 O O . PRO A 1 210 ? -0.661 -13.328 -20.266 1 95.81 210 PRO A O 1
ATOM 1637 N N . ILE A 1 211 ? 0.578 -12.703 -18.578 1 95.81 211 ILE A N 1
ATOM 1638 C CA . ILE A 1 211 ? -0.482 -11.898 -17.969 1 95.81 211 ILE A CA 1
ATOM 1639 C C . ILE A 1 211 ? -0.779 -10.688 -18.859 1 95.81 211 ILE A C 1
ATOM 1641 O O . ILE A 1 211 ? -1.938 -10.422 -19.188 1 95.81 211 ILE A O 1
ATOM 1645 N N . LEU A 1 212 ? 0.253 -10 -19.234 1 95.88 212 LEU A N 1
ATOM 1646 C CA . LEU A 1 212 ? 0.1 -8.82 -20.078 1 95.88 212 LEU A CA 1
ATOM 1647 C C . LEU A 1 212 ? -0.536 -9.195 -21.422 1 95.88 212 LEU A C 1
ATOM 1649 O O . LEU A 1 212 ? -1.415 -8.484 -21.922 1 95.88 212 LEU A O 1
ATOM 1653 N N . ALA A 1 213 ? -0.117 -10.297 -21.984 1 95.94 213 ALA A N 1
ATOM 1654 C CA . ALA A 1 213 ? -0.666 -10.766 -23.266 1 95.94 213 ALA A CA 1
ATOM 1655 C C . ALA A 1 213 ? -2.162 -11.039 -23.141 1 95.94 213 ALA A C 1
ATOM 1657 O O . ALA A 1 213 ? -2.932 -10.703 -24.047 1 95.94 213 ALA A O 1
ATOM 1658 N N . ARG A 1 214 ? -2.506 -11.648 -22.062 1 95 214 ARG A N 1
ATOM 1659 C CA . ARG A 1 214 ? -3.918 -11.945 -21.844 1 95 214 ARG A CA 1
ATOM 1660 C C . ARG A 1 214 ? -4.73 -10.664 -21.719 1 95 214 ARG A C 1
ATOM 1662 O O . ARG A 1 214 ? -5.824 -10.562 -22.281 1 95 214 ARG A O 1
ATOM 1669 N N . ILE A 1 215 ? -4.207 -9.711 -21.047 1 94.56 215 ILE A N 1
ATOM 1670 C CA . ILE A 1 215 ? -4.883 -8.438 -20.812 1 94.56 215 ILE A CA 1
ATOM 1671 C C . ILE A 1 215 ? -5.004 -7.672 -22.141 1 94.56 215 ILE A C 1
ATOM 1673 O O . ILE A 1 215 ? -6.051 -7.098 -22.438 1 94.56 215 ILE A O 1
ATOM 1677 N N . GLU A 1 216 ? -3.967 -7.695 -22.938 1 94.31 216 GLU A N 1
ATOM 1678 C CA . GLU A 1 216 ? -3.971 -7.016 -24.219 1 94.31 216 GLU A CA 1
ATOM 1679 C C . GLU A 1 216 ? -5 -7.633 -25.172 1 94.31 216 GLU A C 1
ATOM 1681 O O . GLU A 1 216 ? -5.688 -6.918 -25.906 1 94.31 216 GLU A O 1
ATOM 1686 N N . ARG A 1 217 ? -5.156 -8.906 -25.094 1 91.62 217 ARG A N 1
ATOM 1687 C CA . ARG A 1 217 ? -6.133 -9.602 -25.938 1 91.62 217 ARG A CA 1
ATOM 1688 C C . ARG A 1 217 ? -7.555 -9.25 -25.516 1 91.62 217 ARG A C 1
ATOM 1690 O O . ARG A 1 217 ? -8.438 -9.086 -26.359 1 91.62 217 ARG A O 1
ATOM 1697 N N . ALA A 1 218 ? -7.719 -9.164 -24.281 1 87.81 218 ALA A N 1
ATOM 1698 C CA . ALA A 1 218 ? -9.047 -8.82 -23.766 1 87.81 218 ALA A CA 1
ATOM 1699 C C . ALA A 1 218 ? -9.43 -7.395 -24.156 1 87.81 218 ALA A C 1
ATOM 1701 O O . ALA A 1 218 ? -10.594 -7.121 -24.453 1 87.81 218 ALA A O 1
ATOM 1702 N N . THR A 1 219 ? -8.5 -6.52 -24.141 1 82.94 219 THR A N 1
ATOM 1703 C CA . THR A 1 219 ? -8.742 -5.125 -24.516 1 82.94 219 THR A CA 1
ATOM 1704 C C . THR A 1 219 ? -9.07 -5.012 -26 1 82.94 219 THR A C 1
ATOM 1706 O O . THR A 1 219 ? -9.945 -4.23 -26.391 1 82.94 219 THR A O 1
ATOM 1709 N N . GLU A 1 220 ? -8.445 -5.789 -26.797 1 83 220 GLU A N 1
ATOM 1710 C CA . GLU A 1 220 ? -8.695 -5.809 -28.234 1 83 220 GLU A CA 1
ATOM 1711 C C . GLU A 1 220 ? -10.086 -6.348 -28.547 1 83 220 GLU A C 1
ATOM 1713 O O . GLU A 1 220 ? -10.766 -5.852 -29.453 1 83 220 GLU A O 1
ATOM 1718 N N . ARG A 1 221 ? -10.469 -7.23 -27.828 1 79.38 221 ARG A N 1
ATOM 1719 C CA . ARG A 1 221 ? -11.773 -7.832 -28.047 1 79.38 221 ARG A CA 1
ATOM 1720 C C . ARG A 1 221 ? -12.891 -6.863 -27.672 1 79.38 221 ARG A C 1
ATOM 1722 O O . ARG A 1 221 ? -13.953 -6.867 -28.297 1 79.38 221 ARG A O 1
ATOM 1729 N N . GLN A 1 222 ? -12.648 -6.133 -26.75 1 72.25 222 GLN A N 1
ATOM 1730 C CA . GLN A 1 222 ? -13.648 -5.156 -26.312 1 72.25 222 GLN A CA 1
ATOM 1731 C C . GLN A 1 222 ? -13.719 -3.982 -27.281 1 72.25 222 GLN A C 1
ATOM 1733 O O . GLN A 1 222 ? -14.758 -3.332 -27.406 1 72.25 222 GLN A O 1
ATOM 1738 N N . ALA A 1 223 ? -12.617 -3.723 -28.016 1 69.12 223 ALA A N 1
ATOM 1739 C CA . ALA A 1 223 ? -12.555 -2.605 -28.953 1 69.12 223 ALA A CA 1
ATOM 1740 C C . ALA A 1 223 ? -13.156 -2.992 -30.312 1 69.12 223 ALA A C 1
ATOM 1742 O O . ALA A 1 223 ? -13.469 -2.125 -31.125 1 69.12 223 ALA A O 1
ATOM 1743 N N . ARG A 1 224 ? -13.281 -4.23 -30.641 1 66.5 224 ARG A N 1
ATOM 1744 C CA . ARG A 1 224 ? -13.844 -4.688 -31.906 1 66.5 224 ARG A CA 1
ATOM 1745 C C . ARG A 1 224 ? -15.359 -4.539 -31.922 1 66.5 224 ARG A C 1
ATOM 1747 O O . ARG A 1 224 ? -16.031 -4.945 -30.969 1 66.5 224 ARG A O 1
ATOM 1754 N N . PRO A 1 225 ? -15.844 -3.586 -32.906 1 59.84 225 PRO A N 1
ATOM 1755 C CA . PRO A 1 225 ? -17.297 -3.469 -33.062 1 59.84 225 PRO A CA 1
ATOM 1756 C C . PRO A 1 225 ? -17.984 -4.824 -33.219 1 59.84 225 PRO A C 1
ATOM 1758 O O . PRO A 1 225 ? -17.406 -5.746 -33.812 1 59.84 225 PRO A O 1
ATOM 1761 N N . ALA A 1 226 ? -19 -5.102 -32.75 1 42.31 226 ALA A N 1
ATOM 1762 C CA . ALA A 1 226 ? -19.891 -6.199 -33.156 1 42.31 226 ALA A CA 1
ATOM 1763 C C . ALA A 1 226 ? -20.188 -6.133 -34.656 1 42.31 226 ALA A C 1
ATOM 1765 O O . ALA A 1 226 ? -20.297 -5.043 -35.219 1 42.31 226 ALA A O 1
ATOM 1766 N N . MET B 1 1 ? -32.938 -3.795 -4.363 1 28.36 1 MET B N 1
ATOM 1767 C CA . MET B 1 1 ? -32.562 -2.387 -4.477 1 28.36 1 MET B CA 1
ATOM 1768 C C . MET B 1 1 ? -31.703 -1.957 -3.299 1 28.36 1 MET B C 1
ATOM 1770 O O . MET B 1 1 ? -32.031 -2.238 -2.145 1 28.36 1 MET B O 1
ATOM 1774 N N . PRO B 1 2 ? -30.406 -1.867 -3.506 1 39.53 2 PRO B N 1
ATOM 1775 C CA . PRO B 1 2 ? -29.797 -1.52 -2.225 1 39.53 2 PRO B CA 1
ATOM 1776 C C . PRO B 1 2 ? -30.562 -0.45 -1.464 1 39.53 2 PRO B C 1
ATOM 1778 O O . PRO B 1 2 ? -31.219 0.399 -2.078 1 39.53 2 PRO B O 1
ATOM 1781 N N . ASP B 1 3 ? -31.078 -0.816 -0.501 1 42.84 3 ASP B N 1
ATOM 1782 C CA . ASP B 1 3 ? -31.859 0.1 0.335 1 42.84 3 ASP B CA 1
ATOM 1783 C C . ASP B 1 3 ? -31.141 1.439 0.486 1 42.84 3 ASP B C 1
ATOM 1785 O O . ASP B 1 3 ? -29.922 1.48 0.654 1 42.84 3 ASP B O 1
ATOM 1789 N N . PHE B 1 4 ? -31.75 2.471 -0.222 1 44.22 4 PHE B N 1
ATOM 1790 C CA . PHE B 1 4 ? -31.312 3.863 -0.196 1 44.22 4 PHE B CA 1
ATOM 1791 C C . PHE B 1 4 ? -30.625 4.195 1.123 1 44.22 4 PHE B C 1
ATOM 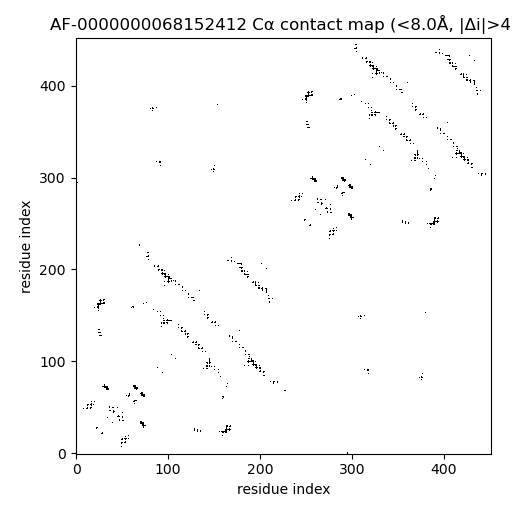1793 O O . PHE B 1 4 ? -29.672 4.961 1.151 1 44.22 4 PHE B O 1
ATOM 1800 N N . ALA B 1 5 ? -31.172 3.619 2.148 1 47.09 5 ALA B N 1
ATOM 1801 C CA . ALA B 1 5 ? -30.609 3.879 3.469 1 47.09 5 ALA B CA 1
ATOM 1802 C C . ALA B 1 5 ? -29.203 3.314 3.58 1 47.09 5 ALA B C 1
ATOM 1804 O O . ALA B 1 5 ? -28.312 3.938 4.184 1 47.09 5 ALA B O 1
ATOM 1805 N N . THR B 1 6 ? -29.031 2.18 2.908 1 50.91 6 THR B N 1
ATOM 1806 C CA . THR B 1 6 ? -27.719 1.545 2.926 1 50.91 6 THR B CA 1
ATOM 1807 C C . THR B 1 6 ? -26.719 2.348 2.098 1 50.91 6 THR B C 1
ATOM 1809 O O . THR B 1 6 ? -25.562 2.529 2.506 1 50.91 6 THR B O 1
ATOM 1812 N N . LEU B 1 7 ? -27.234 2.918 1.053 1 50.94 7 LEU B N 1
ATOM 1813 C CA . LEU B 1 7 ? -26.359 3.721 0.201 1 50.94 7 LEU B CA 1
ATOM 1814 C C . LEU B 1 7 ? -25.984 5.031 0.886 1 50.94 7 LEU B C 1
ATOM 1816 O O . LEU B 1 7 ? -24.844 5.48 0.792 1 50.94 7 LEU B O 1
ATOM 1820 N N . GLU B 1 8 ? -26.984 5.602 1.544 1 54.59 8 GLU B N 1
ATOM 1821 C CA . GLU B 1 8 ? -26.719 6.848 2.256 1 54.59 8 GLU B CA 1
ATOM 1822 C C . GLU B 1 8 ? -25.75 6.637 3.408 1 54.59 8 GLU B C 1
ATOM 1824 O O . GLU B 1 8 ? -24.875 7.48 3.656 1 54.59 8 GLU B O 1
ATOM 1829 N N . HIS B 1 9 ? -26.016 5.516 3.988 1 60.22 9 HIS B N 1
ATOM 1830 C CA . HIS B 1 9 ? -25.125 5.184 5.102 1 60.22 9 HIS B CA 1
ATOM 1831 C C . HIS B 1 9 ? -23.703 4.91 4.613 1 60.22 9 HIS B C 1
ATOM 1833 O O . HIS B 1 9 ? -22.734 5.348 5.234 1 60.22 9 HIS B O 1
ATOM 1839 N N . GLU B 1 10 ? -23.703 4.301 3.482 1 64.94 10 GLU B N 1
ATOM 1840 C CA . GLU B 1 10 ? -22.391 4.012 2.906 1 64.94 10 GLU B CA 1
ATOM 1841 C C . GLU B 1 10 ? -21.688 5.289 2.455 1 64.94 10 GLU B C 1
ATOM 1843 O O . GLU B 1 10 ? -20.469 5.426 2.611 1 64.94 10 GLU B O 1
ATOM 1848 N N . ASN B 1 11 ? -22.469 6.113 2.045 1 73.62 11 ASN B N 1
ATOM 1849 C CA . ASN B 1 11 ? -21.938 7.398 1.616 1 73.62 11 ASN B CA 1
ATOM 1850 C C . ASN B 1 11 ? -21.438 8.219 2.801 1 73.62 11 ASN B C 1
ATOM 1852 O O . ASN B 1 11 ? -20.359 8.828 2.734 1 73.62 11 ASN B O 1
ATOM 1856 N N . LEU B 1 12 ? -22.297 8.102 3.867 1 77.81 12 LEU B N 1
ATOM 1857 C CA . LEU B 1 12 ? -21.891 8.836 5.062 1 77.81 12 LEU B CA 1
ATOM 1858 C C . LEU B 1 12 ? -20.656 8.211 5.688 1 77.81 12 LEU B C 1
ATOM 1860 O O . LEU B 1 12 ? -19.734 8.922 6.102 1 77.81 12 LEU B O 1
ATOM 1864 N N . ASN B 1 13 ? -20.625 6.926 5.715 1 81.56 13 ASN B N 1
ATOM 1865 C CA . ASN B 1 13 ? -19.469 6.211 6.254 1 81.56 13 ASN B CA 1
ATOM 1866 C C . ASN B 1 13 ? -18.188 6.547 5.484 1 81.56 13 ASN B C 1
ATOM 1868 O O . ASN B 1 13 ? -17.156 6.816 6.09 1 81.56 13 ASN B O 1
ATOM 1872 N N . SER B 1 14 ? -18.422 6.633 4.223 1 84.94 14 SER B N 1
ATOM 1873 C CA . SER B 1 14 ? -17.266 6.945 3.377 1 84.94 14 SER B CA 1
ATOM 1874 C C . SER B 1 14 ? -16.828 8.391 3.564 1 84.94 14 SER B C 1
ATOM 1876 O O . SER B 1 14 ? -15.625 8.68 3.586 1 84.94 14 SER B O 1
ATOM 1878 N N . ALA B 1 15 ? -17.766 9.242 3.777 1 89.56 15 ALA B N 1
ATOM 1879 C CA . ALA B 1 15 ? -17.453 10.656 3.967 1 89.56 15 ALA B CA 1
ATOM 1880 C C . ALA B 1 15 ? -16.734 10.883 5.293 1 89.56 15 ALA B C 1
ATOM 1882 O O . ALA B 1 15 ? -15.75 11.625 5.348 1 89.56 15 ALA B O 1
ATOM 1883 N N . VAL B 1 16 ? -17.203 10.266 6.316 1 91.88 16 VAL B N 1
ATOM 1884 C CA . VAL B 1 16 ? -16.594 10.406 7.637 1 91.88 16 VAL B CA 1
ATOM 1885 C C . VAL B 1 16 ? -15.188 9.828 7.625 1 91.88 16 VAL B C 1
ATOM 1887 O O . VAL B 1 16 ? -14.242 10.469 8.109 1 91.88 16 VAL B O 1
ATOM 1890 N N . TYR B 1 17 ? -15.094 8.688 7.059 1 92.25 17 TYR B N 1
ATOM 1891 C CA . TYR B 1 17 ? -13.773 8.07 6.957 1 92.25 17 TYR B CA 1
ATOM 1892 C C . TYR B 1 17 ? -12.812 8.969 6.184 1 92.25 17 TYR B C 1
ATOM 1894 O O . TYR B 1 17 ? -11.688 9.211 6.625 1 92.25 17 TYR B O 1
ATOM 1902 N N . GLY B 1 18 ? -13.297 9.492 5.09 1 92.94 18 GLY B N 1
ATOM 1903 C CA . GLY B 1 18 ? -12.477 10.383 4.281 1 92.94 18 GLY B CA 1
ATOM 1904 C C . GLY B 1 18 ? -12.023 11.617 5.031 1 92.94 18 GLY B C 1
ATOM 1905 O O . GLY B 1 18 ? -10.852 12.008 4.953 1 92.94 18 GLY B O 1
ATOM 1906 N N . ALA B 1 19 ? -12.891 12.18 5.762 1 93.38 19 ALA B N 1
ATOM 1907 C CA . ALA B 1 19 ? -12.586 13.391 6.52 1 93.38 19 ALA B CA 1
ATOM 1908 C C . ALA B 1 19 ? -11.57 13.102 7.625 1 93.38 19 ALA B C 1
ATOM 1910 O O . ALA B 1 19 ? -10.68 13.914 7.879 1 93.38 19 ALA B O 1
ATOM 1911 N N . LEU B 1 20 ? -11.719 12.016 8.25 1 94.25 20 LEU B N 1
ATOM 1912 C CA . LEU B 1 20 ? -10.773 11.641 9.297 1 94.25 20 LEU B CA 1
ATOM 1913 C C . LEU B 1 20 ? -9.398 11.336 8.719 1 94.25 20 LEU B C 1
ATOM 1915 O O . LEU B 1 20 ? -8.375 11.68 9.32 1 94.25 20 LEU B O 1
ATOM 1919 N N . CYS B 1 21 ? -9.414 10.727 7.559 1 94.81 21 CYS B N 1
ATOM 1920 C CA . CYS B 1 21 ? -8.156 10.484 6.871 1 94.81 21 CYS B CA 1
ATOM 1921 C C . CYS B 1 21 ? -7.438 11.797 6.57 1 94.81 21 CYS B C 1
ATOM 1923 O O . CYS B 1 21 ? -6.25 11.945 6.859 1 94.81 21 CYS B O 1
ATOM 1925 N N . ASP B 1 22 ? -8.203 12.734 6.09 1 93.44 22 ASP B N 1
ATOM 1926 C CA . ASP B 1 22 ? -7.621 14.031 5.766 1 93.44 22 ASP B CA 1
ATOM 1927 C C . ASP B 1 22 ? -7.059 14.703 7.012 1 93.44 22 ASP B C 1
ATOM 1929 O O . ASP B 1 22 ? -5.953 15.258 6.98 1 93.44 22 ASP B O 1
ATOM 1933 N N . ALA B 1 23 ? -7.793 14.625 8.039 1 93.25 23 ALA B N 1
ATOM 1934 C CA . ALA B 1 23 ? -7.363 15.234 9.297 1 93.25 23 ALA B CA 1
ATOM 1935 C C . ALA B 1 23 ? -6.066 14.594 9.797 1 93.25 23 ALA B C 1
ATOM 1937 O O . ALA B 1 23 ? -5.168 15.297 10.266 1 93.25 23 ALA B O 1
ATOM 1938 N N . LEU B 1 24 ? -5.953 13.328 9.656 1 93.88 24 LEU B N 1
ATOM 1939 C CA . LEU B 1 24 ? -4.762 12.602 10.078 1 93.88 24 LEU B CA 1
ATOM 1940 C C . LEU B 1 24 ? -3.564 12.977 9.211 1 93.88 24 LEU B C 1
ATOM 1942 O O . LEU B 1 24 ? -2.504 13.336 9.727 1 93.88 24 LEU B O 1
ATOM 1946 N N . MET B 1 25 ? -3.746 12.977 7.941 1 94.25 25 MET B N 1
ATOM 1947 C CA . MET B 1 25 ? -2.656 13.227 7.004 1 94.25 25 MET B CA 1
ATOM 1948 C C . MET B 1 25 ? -2.18 14.672 7.094 1 94.25 25 MET B C 1
ATOM 1950 O O . MET B 1 25 ? -0.993 14.945 6.918 1 94.25 25 MET B O 1
ATOM 1954 N N . GLN B 1 26 ? -3.104 15.547 7.496 1 90.69 26 GLN B N 1
ATOM 1955 C CA . GLN B 1 26 ? -2.795 16.969 7.543 1 90.69 26 GLN B CA 1
ATOM 1956 C C . GLN B 1 26 ? -2.301 17.375 8.93 1 90.69 26 GLN B C 1
ATOM 1958 O O . GLN B 1 26 ? -2.047 18.562 9.18 1 90.69 26 GLN B O 1
ATOM 1963 N N . GLY B 1 27 ? -2.238 16.438 9.82 1 91.56 27 GLY B N 1
ATOM 1964 C CA . GLY B 1 27 ? -1.566 16.672 11.094 1 91.56 27 GLY B CA 1
ATOM 1965 C C . GLY B 1 27 ? -2.465 17.312 12.133 1 91.56 27 GLY B C 1
ATOM 1966 O O . GLY B 1 27 ? -1.986 18 13.031 1 91.56 27 GLY B O 1
ATOM 1967 N N . ARG B 1 28 ? -3.736 17.156 11.945 1 92.88 28 ARG B N 1
ATOM 1968 C CA . ARG B 1 28 ? -4.652 17.703 12.945 1 92.88 28 ARG B CA 1
ATOM 1969 C C . ARG B 1 28 ? -4.527 16.953 14.266 1 92.88 28 ARG B C 1
ATOM 1971 O O . ARG B 1 28 ? -4.926 17.469 15.312 1 92.88 28 ARG B O 1
ATOM 1978 N N . PHE B 1 29 ? -4.035 15.797 14.195 1 93.25 29 PHE B N 1
ATOM 1979 C CA . PHE B 1 29 ? -3.768 14.984 15.383 1 93.25 29 PHE B CA 1
ATOM 1980 C C . PHE B 1 29 ? -2.27 14.797 15.578 1 93.25 29 PHE B C 1
ATOM 1982 O O . PHE B 1 29 ? -1.51 14.773 14.602 1 93.25 29 PHE B O 1
ATOM 1989 N N . GLN B 1 30 ? -1.887 14.703 16.812 1 92.12 30 GLN B N 1
ATOM 1990 C CA . GLN B 1 30 ? -0.493 14.453 17.172 1 92.12 30 GLN B CA 1
ATOM 1991 C C . GLN B 1 30 ? -0.322 13.078 17.797 1 92.12 30 GLN B C 1
ATOM 1993 O O . GLN B 1 30 ? -1.278 12.516 18.344 1 92.12 30 GLN B O 1
ATOM 1998 N N . PRO B 1 31 ? 0.934 12.547 17.719 1 93.75 31 PRO B N 1
ATOM 1999 C CA . PRO B 1 31 ? 1.166 11.258 18.375 1 93.75 31 PRO B CA 1
ATOM 2000 C C . PRO B 1 31 ? 0.785 11.273 19.844 1 93.75 31 PRO B C 1
ATOM 2002 O O . PRO B 1 31 ? 1.115 12.219 20.562 1 93.75 31 PRO B O 1
ATOM 2005 N N . GLY B 1 32 ? 0.003 10.266 20.266 1 93.06 32 GLY B N 1
ATOM 2006 C CA . GLY B 1 32 ? -0.403 10.164 21.656 1 93.06 32 GLY B CA 1
ATOM 2007 C C . GLY B 1 32 ? -1.794 10.711 21.922 1 93.06 32 GLY B C 1
ATOM 2008 O O . GLY B 1 32 ? -2.402 10.414 22.953 1 93.06 32 GLY B O 1
ATOM 2009 N N . ASP B 1 33 ? -2.305 11.516 20.984 1 94.81 33 ASP B N 1
ATOM 2010 C CA . ASP B 1 33 ? -3.637 12.086 21.156 1 94.81 33 ASP B CA 1
ATOM 2011 C C . ASP B 1 33 ? -4.688 10.992 21.328 1 94.81 33 ASP B C 1
ATOM 2013 O O . ASP B 1 33 ? -4.605 9.938 20.688 1 94.81 33 ASP B O 1
ATOM 2017 N N . ARG B 1 34 ? -5.691 11.312 22.094 1 95.31 34 ARG B N 1
ATOM 2018 C CA . ARG B 1 34 ? -6.84 10.438 22.312 1 95.31 34 ARG B CA 1
ATOM 2019 C C . ARG B 1 34 ? -8.016 10.852 21.422 1 95.31 34 ARG B C 1
ATOM 2021 O O . ARG B 1 34 ? -8.32 12.039 21.297 1 95.31 34 ARG B O 1
ATOM 2028 N N . LEU B 1 35 ? -8.57 9.883 20.797 1 94.88 35 LEU B N 1
ATOM 2029 C CA . LEU B 1 35 ? -9.773 10.125 20.016 1 94.88 35 LEU B CA 1
ATOM 2030 C C . LEU B 1 35 ? -11.023 9.703 20.781 1 94.88 35 LEU B C 1
ATOM 2032 O O . LEU B 1 35 ? -11.117 8.562 21.25 1 94.88 35 LEU B O 1
ATOM 2036 N N . LYS B 1 36 ? -11.922 10.609 20.891 1 94.56 36 LYS B N 1
ATOM 2037 C CA . LYS B 1 36 ? -13.188 10.328 21.547 1 94.56 36 LYS B CA 1
ATOM 2038 C C . LYS B 1 36 ? -14.328 10.25 20.547 1 94.56 36 LYS B C 1
ATOM 2040 O O . LYS B 1 36 ? -14.672 11.242 19.906 1 94.56 36 LYS B O 1
ATOM 2045 N N . ILE B 1 37 ? -14.891 9.133 20.484 1 93.88 37 ILE B N 1
ATOM 2046 C CA . ILE B 1 37 ? -15.906 8.844 19.469 1 93.88 37 ILE B CA 1
ATOM 2047 C C . ILE B 1 37 ? -17.062 9.844 19.609 1 93.88 37 ILE B C 1
ATOM 2049 O O . ILE B 1 37 ? -17.547 10.375 18.609 1 93.88 37 ILE B O 1
ATOM 2053 N N . ARG B 1 38 ? -17.453 10.133 20.797 1 93.94 38 ARG B N 1
ATOM 2054 C CA . ARG B 1 38 ? -18.562 11.047 21.031 1 93.94 38 ARG B CA 1
ATOM 2055 C C . ARG B 1 38 ? -18.219 12.461 20.578 1 93.94 38 ARG B C 1
ATOM 2057 O O . ARG B 1 38 ? -19.047 13.133 19.969 1 93.94 38 ARG B O 1
ATOM 2064 N N . ASP B 1 39 ? -17.062 12.852 20.859 1 93.75 39 ASP B N 1
ATOM 2065 C CA . ASP B 1 39 ? -16.625 14.18 20.438 1 93.75 39 ASP B CA 1
ATOM 2066 C C . ASP B 1 39 ? -16.594 14.289 18.922 1 93.75 39 ASP B C 1
ATOM 2068 O O . ASP B 1 39 ? -17.016 15.297 18.344 1 93.75 39 ASP B O 1
ATOM 2072 N N . LEU B 1 40 ? -16.062 13.266 18.297 1 93.75 40 LEU B N 1
ATOM 2073 C CA . LEU B 1 40 ? -16 13.25 16.844 1 93.75 40 LEU B CA 1
ATOM 2074 C C . LEU B 1 40 ? -17.406 13.234 16.234 1 93.75 40 LEU B C 1
ATOM 2076 O O . LEU B 1 40 ? -17.656 13.914 15.242 1 93.75 40 LEU B O 1
ATOM 2080 N N . ALA B 1 41 ? -18.234 12.484 16.844 1 93.94 41 ALA B N 1
ATOM 2081 C CA . ALA B 1 41 ? -19.625 12.445 16.359 1 93.94 41 ALA B CA 1
ATOM 2082 C C . ALA B 1 41 ? -20.25 13.828 16.406 1 93.94 41 ALA B C 1
ATOM 2084 O O . ALA B 1 41 ? -20.922 14.242 15.461 1 93.94 41 ALA B O 1
ATOM 2085 N N . GLU B 1 42 ? -20.078 14.523 17.469 1 93.44 42 GLU B N 1
ATOM 2086 C CA . GLU B 1 42 ? -20.594 15.875 17.625 1 93.44 42 GLU B CA 1
ATOM 2087 C C . GLU B 1 42 ? -19.984 16.828 16.594 1 93.44 42 GLU B C 1
ATOM 2089 O O . GLU B 1 42 ? -20.703 17.609 15.977 1 93.44 42 GLU B O 1
ATOM 2094 N N . GLN B 1 43 ? -18.766 16.688 16.359 1 90.94 43 GLN B N 1
ATOM 2095 C CA . GLN B 1 43 ? -18.062 17.562 15.422 1 90.94 43 GLN B CA 1
ATOM 2096 C C . GLN B 1 43 ? -18.547 17.328 13.992 1 90.94 43 GLN B C 1
ATOM 2098 O O . GLN B 1 43 ? -18.656 18.266 13.211 1 90.94 43 GLN B O 1
ATOM 2103 N N . PHE B 1 44 ? -18.828 16.094 13.711 1 90.69 44 PHE B N 1
ATOM 2104 C CA . PHE B 1 44 ? -19.219 15.758 12.352 1 90.69 44 PHE B CA 1
ATOM 2105 C C . PHE B 1 44 ? -20.734 15.836 12.188 1 90.69 44 PHE B C 1
ATOM 2107 O O . PHE B 1 44 ? -21.25 15.703 11.07 1 90.69 44 PHE B O 1
ATOM 2114 N N . GLY B 1 45 ? -21.391 16.031 13.258 1 91.81 45 GLY B N 1
ATOM 2115 C CA . GLY B 1 45 ? -22.844 16.125 13.211 1 91.81 45 GLY B CA 1
ATOM 2116 C C . GLY B 1 45 ? -23.516 14.82 12.844 1 91.81 45 GLY B C 1
ATOM 2117 O O . GLY B 1 45 ? -24.438 14.797 12.023 1 91.81 45 GLY B O 1
ATOM 2118 N N . THR B 1 46 ? -23.016 13.742 13.336 1 92.25 46 THR B N 1
ATOM 2119 C CA . THR B 1 46 ? -23.562 12.422 13.039 1 92.25 46 THR B CA 1
ATOM 2120 C C . THR B 1 46 ? -23.672 11.586 14.305 1 92.25 46 THR B C 1
ATOM 2122 O O . THR B 1 46 ? -23.328 12.047 15.398 1 92.25 46 THR B O 1
ATOM 2125 N N . SER B 1 47 ? -24.281 10.508 14.164 1 92 47 SER B N 1
ATOM 2126 C CA . SER B 1 47 ? -24.312 9.555 15.266 1 92 47 SER B CA 1
ATOM 2127 C C . SER B 1 47 ? -22.969 8.883 15.461 1 92 47 SER B C 1
ATOM 2129 O O . SER B 1 47 ? -22.047 9.062 14.656 1 92 47 SER B O 1
ATOM 2131 N N . VAL B 1 48 ? -22.875 8.062 16.516 1 91.69 48 VAL B N 1
ATOM 2132 C CA . VAL B 1 48 ? -21.625 7.406 16.859 1 91.69 48 VAL B CA 1
ATOM 2133 C C . VAL B 1 48 ? -21.359 6.27 15.867 1 91.69 48 VAL B C 1
ATOM 2135 O O . VAL B 1 48 ? -20.203 5.871 15.68 1 91.69 48 VAL B O 1
ATOM 2138 N N . THR B 1 49 ? -22.297 5.82 15.297 1 89.31 49 THR B N 1
ATOM 2139 C CA . THR B 1 49 ? -22.188 4.625 14.461 1 89.31 49 THR B CA 1
ATOM 2140 C C . THR B 1 49 ? -21.219 4.871 13.305 1 89.31 49 THR B C 1
ATOM 2142 O O . THR B 1 49 ? -20.25 4.129 13.125 1 89.31 49 THR B O 1
ATOM 2145 N N . PRO B 1 50 ? -21.375 5.891 12.477 1 90.94 50 PRO B N 1
ATOM 2146 C CA . PRO B 1 50 ? -20.438 6.105 11.375 1 90.94 50 PRO B CA 1
ATOM 2147 C C . PRO B 1 50 ? -19.016 6.402 11.867 1 90.94 50 PRO B C 1
ATOM 2149 O O . PRO B 1 50 ? -18.047 6.074 11.188 1 90.94 50 PRO B O 1
ATOM 2152 N N . ILE B 1 51 ? -18.938 7.008 13 1 92.06 51 ILE B N 1
ATOM 2153 C CA . ILE B 1 51 ? -17.625 7.301 13.562 1 92.06 51 ILE B CA 1
ATOM 2154 C C . ILE B 1 51 ? -16.938 6 13.969 1 92.06 51 ILE B C 1
ATOM 2156 O O . ILE B 1 51 ? -15.75 5.801 13.664 1 92.06 51 ILE B O 1
ATOM 2160 N N . ARG B 1 52 ? -17.641 5.199 14.578 1 88.69 52 ARG B N 1
ATOM 2161 C CA . ARG B 1 52 ? -17.094 3.908 14.984 1 88.69 52 ARG B CA 1
ATOM 2162 C C . ARG B 1 52 ? -16.609 3.105 13.781 1 88.69 52 ARG B C 1
ATOM 2164 O O . ARG B 1 52 ? -15.555 2.477 13.82 1 88.69 52 ARG B O 1
ATOM 2171 N N . ASP B 1 53 ? -17.406 3.143 12.781 1 86.5 53 ASP B N 1
ATOM 2172 C CA . ASP B 1 53 ? -17.031 2.43 11.562 1 86.5 53 ASP B CA 1
ATOM 2173 C C . ASP B 1 53 ? -15.734 2.99 10.969 1 86.5 53 ASP B C 1
ATOM 2175 O O . ASP B 1 53 ? -14.859 2.232 10.562 1 86.5 53 ASP B O 1
ATOM 2179 N N . ALA B 1 54 ? -15.656 4.234 10.961 1 90.88 54 ALA B N 1
ATOM 2180 C CA . ALA B 1 54 ? -14.469 4.898 10.438 1 90.88 54 ALA B CA 1
ATOM 2181 C C . ALA B 1 54 ? -13.242 4.582 11.297 1 90.88 54 ALA B C 1
ATOM 2183 O O . ALA B 1 54 ? -12.156 4.344 10.773 1 90.88 54 ALA B O 1
ATOM 2184 N N . ILE B 1 55 ? -13.477 4.555 12.523 1 91.19 55 ILE B N 1
ATOM 2185 C CA . ILE B 1 55 ? -12.398 4.285 13.469 1 91.19 55 ILE B CA 1
ATOM 2186 C C . ILE B 1 55 ? -11.898 2.854 13.289 1 91.19 55 ILE B C 1
ATOM 2188 O O . ILE B 1 55 ? -10.688 2.605 13.305 1 91.19 55 ILE B O 1
ATOM 2192 N N . LEU B 1 56 ? -12.766 1.994 13.094 1 85.69 56 LEU B N 1
ATOM 2193 C CA . LEU B 1 56 ? -12.375 0.605 12.867 1 85.69 56 LEU B CA 1
ATOM 2194 C C . LEU B 1 56 ? -11.57 0.469 11.578 1 85.69 56 LEU B C 1
ATOM 2196 O O . LEU B 1 56 ? -10.586 -0.271 11.531 1 85.69 56 LEU B O 1
ATOM 2200 N N . ARG B 1 57 ? -11.984 1.182 10.609 1 87.31 57 ARG B N 1
ATOM 2201 C CA . ARG B 1 57 ? -11.25 1.164 9.352 1 87.31 57 ARG B CA 1
ATOM 2202 C C . ARG B 1 57 ? -9.852 1.76 9.523 1 87.31 57 ARG B C 1
ATOM 2204 O O . ARG B 1 57 ? -8.875 1.232 8.984 1 87.31 57 ARG B O 1
ATOM 2211 N N . LEU B 1 58 ? -9.797 2.791 10.266 1 92.44 58 LEU B N 1
ATOM 2212 C CA . LEU B 1 58 ? -8.516 3.445 10.508 1 92.44 58 LEU B CA 1
ATOM 2213 C C . LEU B 1 58 ? -7.586 2.541 11.312 1 92.44 58 LEU B C 1
ATOM 2215 O O . LEU B 1 58 ? -6.367 2.568 11.125 1 92.44 58 LEU B O 1
ATOM 2219 N N . ALA B 1 59 ? -8.164 1.769 12.203 1 89.81 59 ALA B N 1
ATOM 2220 C CA . ALA B 1 59 ? -7.371 0.804 12.961 1 89.81 59 ALA B CA 1
ATOM 2221 C C . ALA B 1 59 ? -6.793 -0.276 12.055 1 89.81 59 ALA B C 1
ATOM 2223 O O . ALA B 1 59 ? -5.629 -0.656 12.188 1 89.81 59 ALA B O 1
ATOM 2224 N N . ASN B 1 60 ? -7.594 -0.659 11.117 1 82 60 ASN B N 1
ATOM 2225 C CA . ASN B 1 60 ? -7.145 -1.649 10.148 1 82 60 ASN B CA 1
ATOM 2226 C C . ASN B 1 60 ? -6.035 -1.099 9.258 1 82 60 ASN B C 1
ATOM 2228 O O . ASN B 1 60 ? -5.145 -1.839 8.836 1 82 60 ASN B O 1
ATOM 2232 N N . ASP B 1 61 ? -6.133 0.165 9.094 1 87.81 61 ASP B N 1
ATOM 2233 C CA . ASP B 1 61 ? -5.117 0.838 8.289 1 87.81 61 ASP B CA 1
ATOM 2234 C C . ASP B 1 61 ? -3.895 1.192 9.133 1 87.81 61 ASP B C 1
ATOM 2236 O O . ASP B 1 61 ? -2.975 1.858 8.656 1 87.81 61 ASP B O 1
ATOM 2240 N N . GLU B 1 62 ? -3.934 0.873 10.398 1 90.12 62 GLU B N 1
ATOM 2241 C CA . GLU B 1 62 ? -2.842 1.045 11.352 1 90.12 62 GLU B CA 1
ATOM 2242 C C . GLU B 1 62 ? -2.578 2.521 11.625 1 90.12 62 GLU B C 1
ATOM 2244 O O . GLU B 1 62 ? -1.45 2.908 11.945 1 90.12 62 GLU B O 1
ATOM 2249 N N . ALA B 1 63 ? -3.605 3.322 11.438 1 94.25 63 ALA B N 1
ATOM 2250 C CA . ALA B 1 63 ? -3.506 4.762 11.672 1 94.25 63 ALA B CA 1
ATOM 2251 C C . ALA B 1 63 ? -3.814 5.102 13.125 1 94.25 63 ALA B C 1
ATOM 2253 O O . ALA B 1 63 ? -3.41 6.156 13.625 1 94.25 63 ALA B O 1
ATOM 2254 N N . ILE B 1 64 ? -4.582 4.238 13.773 1 95.06 64 ILE B N 1
ATOM 2255 C CA . ILE B 1 64 ? -4.914 4.418 15.18 1 95.06 64 ILE B CA 1
ATOM 2256 C C . ILE B 1 64 ? -4.781 3.086 15.914 1 95.06 64 ILE B C 1
ATOM 2258 O O . ILE B 1 64 ? -4.684 2.027 15.289 1 95.06 64 ILE B O 1
ATOM 2262 N N . THR B 1 65 ? -4.711 3.125 17.219 1 93.75 65 THR B N 1
ATOM 2263 C CA . THR B 1 65 ? -4.617 1.92 18.047 1 93.75 65 THR B CA 1
ATOM 2264 C C . THR B 1 65 ? -5.613 1.973 19.188 1 93.75 65 THR B C 1
ATOM 2266 O O . THR B 1 65 ? -5.93 3.051 19.703 1 93.75 65 THR B O 1
ATOM 2269 N N . PHE B 1 66 ? -6.066 0.797 19.516 1 91.19 66 PHE B N 1
ATOM 2270 C CA . PHE B 1 66 ? -6.898 0.627 20.703 1 91.19 66 PHE B CA 1
ATOM 2271 C C . PHE B 1 66 ? -6.059 0.181 21.891 1 91.19 66 PHE B C 1
ATOM 2273 O O . PHE B 1 66 ? -5.457 -0.894 21.859 1 91.19 66 PHE B O 1
ATOM 2280 N N . ARG B 1 67 ? -5.914 0.984 22.906 1 89.56 67 ARG B N 1
ATOM 2281 C CA . ARG B 1 67 ? -5.336 0.527 24.156 1 89.56 67 ARG B CA 1
ATOM 2282 C C . ARG B 1 67 ? -6.379 -0.177 25.016 1 89.56 67 ARG B C 1
ATOM 2284 O O . ARG B 1 67 ? -6.051 -1.075 25.797 1 89.56 67 ARG B O 1
ATOM 2291 N N . SER B 1 68 ? -7.613 0.271 24.891 1 87.5 68 SER B N 1
ATOM 2292 C CA . SER B 1 68 ? -8.859 -0.319 25.375 1 87.5 68 SER B CA 1
ATOM 2293 C C . SER B 1 68 ? -10.031 0.067 24.469 1 87.5 68 SER B C 1
ATOM 2295 O O . SER B 1 68 ? -9.891 0.914 23.578 1 87.5 68 SER B O 1
ATOM 2297 N N . PRO B 1 69 ? -11.062 -0.541 24.625 1 81.75 69 PRO B N 1
ATOM 2298 C CA . PRO B 1 69 ? -12.203 -0.182 23.781 1 81.75 69 PRO B CA 1
ATOM 2299 C C . PRO B 1 69 ? -12.555 1.302 23.875 1 81.75 69 PRO B C 1
ATOM 2301 O O . PRO B 1 69 ? -13.117 1.86 22.922 1 81.75 69 PRO B O 1
ATOM 2304 N N . ARG B 1 70 ? -12.172 1.884 24.922 1 86 70 ARG B N 1
ATOM 2305 C CA . ARG B 1 70 ? -12.539 3.287 25.078 1 86 70 ARG B CA 1
ATOM 2306 C C . ARG B 1 70 ? -11.32 4.191 24.969 1 86 70 ARG B C 1
ATOM 2308 O O . ARG B 1 70 ? -11.438 5.414 25.078 1 86 70 ARG B O 1
ATOM 2315 N N . ASP B 1 71 ? -10.211 3.596 24.812 1 94.12 71 ASP B N 1
ATOM 2316 C CA . ASP B 1 71 ? -8.977 4.363 24.703 1 94.12 71 ASP B CA 1
ATOM 2317 C C . ASP B 1 71 ? -8.359 4.215 23.312 1 94.12 71 ASP B C 1
ATOM 2319 O O . ASP B 1 71 ? -7.559 3.311 23.078 1 94.12 71 ASP B O 1
ATOM 2323 N N . ILE B 1 72 ? -8.742 5.102 22.453 1 95.25 72 ILE B N 1
ATOM 2324 C CA . ILE B 1 72 ? -8.273 5.152 21.078 1 95.25 72 ILE B CA 1
ATOM 2325 C C . ILE B 1 72 ? -7.227 6.254 20.922 1 95.25 72 ILE B C 1
ATOM 2327 O O . ILE B 1 72 ? -7.484 7.41 21.266 1 95.25 72 ILE B O 1
ATOM 2331 N N . ARG B 1 73 ? -6.035 5.887 20.391 1 96.56 73 ARG B N 1
ATOM 2332 C CA . ARG B 1 73 ? -4.938 6.848 20.359 1 96.56 73 ARG B CA 1
ATOM 2333 C C . ARG B 1 73 ? -4.27 6.871 18.984 1 96.56 73 ARG B C 1
ATOM 2335 O O . ARG B 1 73 ? -4.305 5.879 18.266 1 96.56 73 ARG B O 1
ATOM 2342 N N . ILE B 1 74 ? -3.736 7.996 18.703 1 96.25 74 ILE B N 1
ATOM 2343 C CA . ILE B 1 74 ? -2.738 8.055 17.641 1 96.25 74 ILE B CA 1
ATOM 2344 C C . ILE B 1 74 ? -1.441 7.402 18.109 1 96.25 74 ILE B C 1
ATOM 2346 O O . ILE B 1 74 ? -0.834 7.852 19.094 1 96.25 74 ILE B O 1
ATOM 2350 N N . PRO B 1 75 ? -1.079 6.391 17.438 1 94.06 75 PRO B N 1
ATOM 2351 C CA . PRO B 1 75 ? 0.067 5.648 17.953 1 94.06 75 PRO B CA 1
ATOM 2352 C C . PRO B 1 75 ? 1.395 6.367 17.734 1 94.06 75 PRO B C 1
ATOM 2354 O O . PRO B 1 75 ? 1.505 7.191 16.828 1 94.06 75 PRO B O 1
ATOM 2357 N N . GLY B 1 76 ? 2.369 6.023 18.609 1 92.62 76 GLY B N 1
ATOM 2358 C CA . GLY B 1 76 ? 3.742 6.348 18.266 1 92.62 76 GLY B CA 1
ATOM 2359 C C . GLY B 1 76 ? 4.277 5.508 17.125 1 92.62 76 GLY B C 1
ATOM 2360 O O . GLY B 1 76 ? 3.582 4.625 16.609 1 92.62 76 GLY B O 1
ATOM 2361 N N . LEU B 1 77 ? 5.402 5.887 16.719 1 93.56 77 LEU B N 1
ATOM 2362 C CA . LEU B 1 77 ? 6.066 5.168 15.641 1 93.56 77 LEU B CA 1
ATOM 2363 C C . LEU B 1 77 ? 7.445 4.688 16.078 1 93.56 77 LEU B C 1
ATOM 2365 O O . LEU B 1 77 ? 8.289 5.488 16.484 1 93.56 77 LEU B O 1
ATOM 2369 N N . SER B 1 78 ? 7.594 3.352 16.047 1 94.38 78 SER B N 1
ATOM 2370 C CA . SER B 1 78 ? 8.914 2.836 16.375 1 94.38 78 SER B CA 1
ATOM 2371 C C . SER B 1 78 ? 9.93 3.189 15.289 1 94.38 78 SER B C 1
ATOM 2373 O O . SER B 1 78 ? 9.562 3.426 14.141 1 94.38 78 SER B O 1
ATOM 2375 N N . GLU B 1 79 ? 11.18 3.197 15.742 1 96.19 79 GLU B N 1
ATOM 2376 C CA . GLU B 1 79 ? 12.234 3.479 14.781 1 96.19 79 GLU B CA 1
ATOM 2377 C C . GLU B 1 79 ? 12.242 2.453 13.648 1 96.19 79 GLU B C 1
ATOM 2379 O O . GLU B 1 79 ? 12.398 2.812 12.484 1 96.19 79 GLU B O 1
ATOM 2384 N N . THR B 1 80 ? 12.039 1.215 13.969 1 96.81 80 THR B N 1
ATOM 2385 C CA . THR B 1 80 ? 12.047 0.142 12.984 1 96.81 80 THR B CA 1
ATOM 2386 C C . THR B 1 80 ? 10.914 0.324 11.977 1 96.81 80 THR B C 1
ATOM 2388 O O . THR B 1 80 ? 11.125 0.211 10.773 1 96.81 80 THR B O 1
ATOM 2391 N N . ARG B 1 81 ? 9.758 0.602 12.438 1 96.12 81 ARG B N 1
ATOM 2392 C CA . ARG B 1 81 ? 8.617 0.799 11.555 1 96.12 81 ARG B CA 1
ATOM 2393 C C . ARG B 1 81 ? 8.805 2.031 10.672 1 96.12 81 ARG B C 1
ATOM 2395 O O . ARG B 1 81 ? 8.5 2.002 9.477 1 96.12 81 ARG B O 1
ATOM 2402 N N . TYR B 1 82 ? 9.336 3.109 11.266 1 96.94 82 TYR B N 1
ATOM 2403 C CA . TYR B 1 82 ? 9.57 4.324 10.492 1 96.94 82 TYR B CA 1
ATOM 2404 C C . TYR B 1 82 ? 10.578 4.07 9.367 1 96.94 82 TYR B C 1
ATOM 2406 O O . TYR B 1 82 ? 10.383 4.516 8.242 1 96.94 82 TYR B O 1
ATOM 2414 N N . ARG B 1 83 ? 11.617 3.395 9.688 1 97.75 83 ARG B N 1
ATOM 2415 C CA . ARG B 1 83 ? 12.656 3.139 8.688 1 97.75 83 ARG B CA 1
ATOM 2416 C C . ARG B 1 83 ? 12.117 2.287 7.543 1 97.75 83 ARG B C 1
ATOM 2418 O O . ARG B 1 83 ? 12.5 2.479 6.387 1 97.75 83 ARG B O 1
ATOM 2425 N N . GLU B 1 84 ? 11.266 1.366 7.844 1 98.44 84 GLU B N 1
ATOM 2426 C CA . GLU B 1 84 ? 10.633 0.579 6.789 1 98.44 84 GLU B CA 1
ATOM 2427 C C . GLU B 1 84 ? 9.758 1.453 5.898 1 98.44 84 GLU B C 1
ATOM 2429 O O . GLU B 1 84 ? 9.852 1.39 4.672 1 98.44 84 GLU B O 1
ATOM 2434 N N . ILE B 1 85 ? 8.938 2.271 6.547 1 98.19 85 ILE B N 1
ATOM 2435 C CA . ILE B 1 85 ? 8.039 3.152 5.809 1 98.19 85 ILE B CA 1
ATOM 2436 C C . ILE B 1 85 ? 8.859 4.098 4.93 1 98.19 85 ILE B C 1
ATOM 2438 O O . ILE B 1 85 ? 8.523 4.316 3.764 1 98.19 85 ILE B O 1
ATOM 2442 N N . ARG B 1 86 ? 9.906 4.621 5.484 1 98.25 86 ARG B N 1
ATOM 2443 C CA . ARG B 1 86 ? 10.789 5.527 4.75 1 98.25 86 ARG B CA 1
ATOM 2444 C C . ARG B 1 86 ? 11.383 4.844 3.525 1 98.25 86 ARG B C 1
ATOM 2446 O O . ARG B 1 86 ? 11.414 5.426 2.438 1 98.25 86 ARG B O 1
ATOM 2453 N N . ALA B 1 87 ? 11.812 3.607 3.637 1 98.62 87 ALA B N 1
ATOM 2454 C CA . ALA B 1 87 ? 12.383 2.855 2.521 1 98.62 87 ALA B CA 1
ATOM 2455 C C . ALA B 1 87 ? 11.344 2.633 1.425 1 98.62 87 ALA B C 1
ATOM 2457 O O . ALA B 1 87 ? 11.656 2.73 0.236 1 98.62 87 ALA B O 1
ATOM 2458 N N . ILE B 1 88 ? 10.172 2.365 1.807 1 98.81 88 ILE B N 1
ATOM 2459 C CA . ILE B 1 88 ? 9.07 2.16 0.866 1 98.81 88 ILE B CA 1
ATOM 2460 C C . ILE B 1 88 ? 8.758 3.471 0.15 1 98.81 88 ILE B C 1
ATOM 2462 O O . ILE B 1 88 ? 8.617 3.498 -1.075 1 98.81 88 ILE B O 1
ATOM 2466 N N . ARG B 1 89 ? 8.656 4.582 0.9 1 98.75 89 ARG B N 1
ATOM 2467 C CA . ARG B 1 89 ? 8.367 5.891 0.325 1 98.75 89 ARG B CA 1
ATOM 2468 C C . ARG B 1 89 ? 9.43 6.289 -0.695 1 98.75 89 ARG B C 1
ATOM 2470 O O . ARG B 1 89 ? 9.102 6.832 -1.753 1 98.75 89 ARG B O 1
ATOM 2477 N N . VAL B 1 90 ? 10.68 6.023 -0.356 1 98.69 90 VAL B N 1
ATOM 2478 C CA . VAL B 1 90 ? 11.781 6.348 -1.262 1 98.69 90 VAL B CA 1
ATOM 2479 C C . VAL B 1 90 ? 11.539 5.688 -2.619 1 98.69 90 VAL B C 1
ATOM 2481 O O . VAL B 1 90 ? 11.68 6.332 -3.662 1 98.69 90 VAL B O 1
ATOM 2484 N N . ARG B 1 91 ? 11.141 4.453 -2.613 1 98.75 91 ARG B N 1
ATOM 2485 C CA . ARG B 1 91 ? 10.922 3.727 -3.861 1 98.75 91 ARG B CA 1
ATOM 2486 C C . ARG B 1 91 ? 9.688 4.25 -4.59 1 98.75 91 ARG B C 1
ATOM 2488 O O . ARG B 1 91 ? 9.742 4.523 -5.789 1 98.75 91 ARG B O 1
ATOM 2495 N N . LEU B 1 92 ? 8.633 4.422 -3.916 1 98.88 92 LEU B N 1
ATOM 2496 C CA . LEU B 1 92 ? 7.355 4.758 -4.531 1 98.88 92 LEU B CA 1
ATOM 2497 C C . LEU B 1 92 ? 7.324 6.219 -4.961 1 98.88 92 LEU B C 1
ATOM 2499 O O . LEU B 1 92 ? 6.871 6.539 -6.062 1 98.88 92 LEU B O 1
ATOM 2503 N N . GLU B 1 93 ? 7.754 7.125 -4.109 1 98.81 93 GLU B N 1
ATOM 2504 C CA . GLU B 1 93 ? 7.75 8.539 -4.48 1 98.81 93 GLU B CA 1
ATOM 2505 C C . GLU B 1 93 ? 8.836 8.844 -5.508 1 98.81 93 GLU B C 1
ATOM 2507 O O . GLU B 1 93 ? 8.68 9.742 -6.336 1 98.81 93 GLU B O 1
ATOM 2512 N N . GLY B 1 94 ? 9.945 8.039 -5.457 1 98.88 94 GLY B N 1
ATOM 2513 C CA . GLY B 1 94 ? 10.891 8.109 -6.562 1 98.88 94 GLY B CA 1
ATOM 2514 C C . GLY B 1 94 ? 10.266 7.793 -7.906 1 98.88 94 GLY B C 1
ATOM 2515 O O . GLY B 1 94 ? 10.461 8.523 -8.875 1 98.88 94 GLY B O 1
ATOM 2516 N N . LEU B 1 95 ? 9.484 6.723 -7.945 1 98.88 95 LEU B N 1
ATOM 2517 C CA . LEU B 1 95 ? 8.773 6.336 -9.156 1 98.88 95 LEU B CA 1
ATOM 2518 C C . LEU B 1 95 ? 7.809 7.438 -9.594 1 98.88 95 LEU B C 1
ATOM 2520 O O . LEU B 1 95 ? 7.723 7.762 -10.781 1 98.88 95 LEU B O 1
ATOM 2524 N N . ALA B 1 96 ? 7.125 7.996 -8.664 1 98.88 96 ALA B N 1
ATOM 2525 C CA . ALA B 1 96 ? 6.164 9.055 -8.969 1 98.88 96 ALA B CA 1
ATOM 2526 C C . ALA B 1 96 ? 6.859 10.281 -9.555 1 98.88 96 ALA B C 1
ATOM 2528 O O . ALA B 1 96 ? 6.422 10.82 -10.562 1 98.88 96 ALA B O 1
ATOM 2529 N N . ALA B 1 97 ? 7.961 10.672 -8.938 1 98.94 97 ALA B N 1
ATOM 2530 C CA . ALA B 1 97 ? 8.672 11.867 -9.367 1 98.94 97 ALA B CA 1
ATOM 2531 C C . ALA B 1 97 ? 9.297 11.664 -10.75 1 98.94 97 ALA B C 1
ATOM 2533 O O . ALA B 1 97 ? 9.234 12.555 -11.602 1 98.94 97 ALA B O 1
ATOM 2534 N N . GLU B 1 98 ? 9.891 10.516 -10.906 1 98.81 98 GLU B N 1
ATOM 2535 C CA . GLU B 1 98 ? 10.484 10.211 -12.203 1 98.81 98 GLU B CA 1
ATOM 2536 C C . GLU B 1 98 ? 9.445 10.234 -13.32 1 98.81 98 GLU B C 1
ATOM 2538 O O . GLU B 1 98 ? 9.68 10.805 -14.383 1 98.81 98 GLU B O 1
ATOM 2543 N N . THR B 1 99 ? 8.312 9.648 -13.055 1 98.88 99 THR B N 1
ATOM 2544 C CA . THR B 1 99 ? 7.234 9.594 -14.039 1 98.88 99 THR B CA 1
ATOM 2545 C C . THR B 1 99 ? 6.625 10.984 -14.25 1 98.88 99 THR B C 1
ATOM 2547 O O . THR B 1 99 ? 6.332 11.367 -15.383 1 98.88 99 THR B O 1
ATOM 2550 N N . ALA B 1 100 ? 6.449 11.711 -13.203 1 98.88 100 ALA B N 1
ATOM 2551 C CA . ALA B 1 100 ? 5.91 13.062 -13.289 1 98.88 100 ALA B CA 1
ATOM 2552 C C . ALA B 1 100 ? 6.797 13.953 -14.156 1 98.88 100 ALA B C 1
ATOM 2554 O O . ALA B 1 100 ? 6.297 14.781 -14.922 1 98.88 100 ALA B O 1
ATOM 2555 N N . ALA B 1 101 ? 8.086 13.797 -14.039 1 98.88 101 ALA B N 1
ATOM 2556 C CA . ALA B 1 101 ? 9.023 14.617 -14.797 1 98.88 101 ALA B CA 1
ATOM 2557 C C . ALA B 1 101 ? 8.828 14.438 -16.297 1 98.88 101 ALA B C 1
ATOM 2559 O O . ALA B 1 101 ? 9.062 15.359 -17.078 1 98.88 101 ALA B O 1
ATOM 2560 N N . GLN B 1 102 ? 8.367 13.281 -16.656 1 98.69 102 GLN B N 1
ATOM 2561 C CA . GLN B 1 102 ? 8.195 12.969 -18.078 1 98.69 102 GLN B CA 1
ATOM 2562 C C . GLN B 1 102 ? 6.992 13.703 -18.656 1 98.69 102 GLN B C 1
ATOM 2564 O O . GLN B 1 102 ? 6.949 13.977 -19.859 1 98.69 102 GLN B O 1
ATOM 2569 N N . VAL B 1 103 ? 6.031 14.102 -17.797 1 98.62 103 VAL B N 1
ATOM 2570 C CA . VAL B 1 103 ? 4.762 14.508 -18.375 1 98.62 103 VAL B CA 1
ATOM 2571 C C . VAL B 1 103 ? 4.328 15.852 -17.797 1 98.62 103 VAL B C 1
ATOM 2573 O O . VAL B 1 103 ? 3.33 16.422 -18.219 1 98.62 103 VAL B O 1
ATOM 2576 N N . ALA B 1 104 ? 5.086 16.391 -16.859 1 98.81 104 ALA B N 1
ATOM 2577 C CA . ALA B 1 104 ? 4.688 17.609 -16.172 1 98.81 104 ALA B CA 1
ATOM 2578 C C . ALA B 1 104 ? 4.5 18.766 -17.141 1 98.81 104 ALA B C 1
ATOM 2580 O O . ALA B 1 104 ? 5.328 18.969 -18.031 1 98.81 104 ALA B O 1
ATOM 2581 N N . THR B 1 105 ? 3.42 19.484 -16.953 1 98.75 105 THR B N 1
ATOM 2582 C CA . THR B 1 105 ? 3.145 20.672 -17.734 1 98.75 105 THR B CA 1
ATOM 2583 C C . THR B 1 105 ? 3.562 21.938 -16.984 1 98.75 105 THR B C 1
ATOM 2585 O O . THR B 1 105 ? 3.869 21.875 -15.789 1 98.75 105 THR B O 1
ATOM 2588 N N . SER B 1 106 ? 3.523 23.031 -17.719 1 98.44 106 SER B N 1
ATOM 2589 C CA . SER B 1 106 ? 3.82 24.297 -17.094 1 98.44 106 SER B CA 1
ATOM 2590 C C . SER B 1 106 ? 2.816 24.609 -15.984 1 98.44 106 SER B C 1
ATOM 2592 O O . SER B 1 106 ? 3.172 25.219 -14.969 1 98.44 106 SER B O 1
ATOM 2594 N N . LYS B 1 107 ? 1.626 24.172 -16.203 1 98.69 107 LYS B N 1
ATOM 2595 C CA . LYS B 1 107 ? 0.596 24.375 -15.188 1 98.69 107 LYS B CA 1
ATOM 2596 C C . LYS B 1 107 ? 0.896 23.562 -13.93 1 98.69 107 LYS B C 1
ATOM 2598 O O . LYS B 1 107 ? 0.742 24.062 -12.812 1 98.69 107 LYS B O 1
ATOM 2603 N N . ASP B 1 108 ? 1.314 22.359 -14.141 1 98.75 108 ASP B N 1
ATOM 2604 C CA . ASP B 1 108 ? 1.689 21.516 -13.008 1 98.75 108 ASP B CA 1
ATOM 2605 C C . ASP B 1 108 ? 2.848 22.125 -12.227 1 98.75 108 ASP B C 1
ATOM 2607 O O . ASP B 1 108 ? 2.816 22.172 -10.992 1 98.75 108 ASP B O 1
ATOM 2611 N N . ILE B 1 109 ? 3.834 22.594 -12.953 1 98.69 109 ILE B N 1
ATOM 2612 C CA . ILE B 1 109 ? 5.043 23.156 -12.359 1 98.69 109 ILE B CA 1
ATOM 2613 C C . ILE B 1 109 ? 4.691 24.406 -11.562 1 98.69 109 ILE B C 1
ATOM 2615 O O . ILE B 1 109 ? 5.172 24.594 -10.445 1 98.69 109 ILE B O 1
ATOM 2619 N N . GLU B 1 110 ? 3.867 25.203 -12.094 1 98.56 110 GLU B N 1
ATOM 2620 C CA . GLU B 1 110 ? 3.441 26.406 -11.406 1 98.56 110 GLU B CA 1
ATOM 2621 C C . GLU B 1 110 ? 2.658 26.094 -10.141 1 98.56 110 GLU B C 1
ATOM 2623 O O . GLU B 1 110 ? 2.807 26.766 -9.117 1 98.56 110 GLU B O 1
ATOM 2628 N N . ALA B 1 111 ? 1.813 25.094 -10.188 1 98.75 111 ALA B N 1
ATOM 2629 C CA . ALA B 1 111 ? 1.053 24.672 -9.016 1 98.75 111 ALA B CA 1
ATOM 2630 C C . ALA B 1 111 ? 1.981 24.203 -7.895 1 98.75 111 ALA B C 1
ATOM 2632 O O . ALA B 1 111 ? 1.783 24.547 -6.73 1 98.75 111 ALA B O 1
ATOM 2633 N N . LEU B 1 112 ? 2.992 23.469 -8.266 1 98.81 112 LEU B N 1
ATOM 2634 C CA . LEU B 1 112 ? 3.959 23 -7.277 1 98.81 112 LEU B CA 1
ATOM 2635 C C . LEU B 1 112 ? 4.742 24.172 -6.684 1 98.81 112 LEU B C 1
ATOM 2637 O O . LEU B 1 112 ? 4.961 24.219 -5.469 1 98.81 112 LEU B O 1
ATOM 2641 N N . ALA B 1 113 ? 5.121 25.078 -7.531 1 98.31 113 ALA B N 1
ATOM 2642 C CA . ALA B 1 113 ? 5.848 26.25 -7.07 1 98.31 113 ALA B CA 1
ATOM 2643 C C . ALA B 1 113 ? 4.996 27.078 -6.117 1 98.31 113 ALA B C 1
ATOM 2645 O O . ALA B 1 113 ? 5.504 27.625 -5.133 1 98.31 113 ALA B O 1
ATOM 2646 N N . ARG B 1 114 ? 3.773 27.188 -6.422 1 98.5 114 ARG B N 1
ATOM 2647 C CA . ARG B 1 114 ? 2.854 27.922 -5.559 1 98.5 114 ARG B CA 1
ATOM 2648 C C . ARG B 1 114 ? 2.732 27.25 -4.195 1 98.5 114 ARG B C 1
ATOM 2650 O O . ARG B 1 114 ? 2.736 27.922 -3.164 1 98.5 114 ARG B O 1
ATOM 2657 N N . ILE B 1 115 ? 2.625 25.938 -4.18 1 98.56 115 ILE B N 1
ATOM 2658 C CA . ILE B 1 115 ? 2.562 25.188 -2.932 1 98.56 115 ILE B CA 1
ATOM 2659 C C . ILE B 1 115 ? 3.803 25.484 -2.09 1 98.56 115 ILE B C 1
ATOM 2661 O O . ILE B 1 115 ? 3.699 25.719 -0.883 1 98.56 115 ILE B O 1
ATOM 2665 N N . LEU B 1 116 ? 4.969 25.562 -2.727 1 98.19 116 LEU B N 1
ATOM 2666 C CA . LEU B 1 116 ? 6.219 25.797 -2.014 1 98.19 116 LEU B CA 1
ATOM 2667 C C . LEU B 1 116 ? 6.25 27.203 -1.416 1 98.19 116 LEU B C 1
ATOM 2669 O O . LEU B 1 116 ? 6.625 27.375 -0.255 1 98.19 116 LEU B O 1
ATOM 2673 N N . ARG B 1 117 ? 5.805 28.141 -2.195 1 97.94 117 ARG B N 1
ATOM 2674 C CA . ARG B 1 117 ? 5.777 29.516 -1.713 1 97.94 117 ARG B CA 1
ATOM 2675 C C . ARG B 1 117 ? 4.832 29.656 -0.525 1 97.94 117 ARG B C 1
ATOM 2677 O O . ARG B 1 117 ? 5.176 30.297 0.473 1 97.94 117 ARG B O 1
ATOM 2684 N N . GLU B 1 118 ? 3.721 29.062 -0.635 1 98.44 118 GLU B N 1
ATOM 2685 C CA . GLU B 1 118 ? 2.748 29.109 0.452 1 98.44 118 GLU B CA 1
ATOM 2686 C C . GLU B 1 118 ? 3.26 28.375 1.687 1 98.44 118 GLU B C 1
ATOM 2688 O O . GLU B 1 118 ? 2.984 28.781 2.818 1 98.44 118 GLU B O 1
ATOM 2693 N N . ASN B 1 119 ? 3.971 27.312 1.423 1 98.38 119 ASN B N 1
ATOM 2694 C CA . ASN B 1 119 ? 4.516 26.562 2.547 1 98.38 119 ASN B CA 1
ATOM 2695 C C . ASN B 1 119 ? 5.602 27.344 3.277 1 98.38 119 ASN B C 1
ATOM 2697 O O . ASN B 1 119 ? 5.668 27.328 4.508 1 98.38 119 ASN B O 1
ATOM 2701 N N . GLU B 1 120 ? 6.387 28.047 2.531 1 97.31 120 GLU B N 1
ATOM 2702 C CA . GLU B 1 120 ? 7.383 28.922 3.137 1 97.31 120 GLU B CA 1
ATOM 2703 C C . GLU B 1 120 ? 6.723 29.938 4.07 1 97.31 120 GLU B C 1
ATOM 2705 O O . GLU B 1 120 ? 7.191 30.156 5.188 1 97.31 120 GLU B O 1
ATOM 2710 N N . LEU B 1 121 ? 5.68 30.531 3.617 1 97.94 121 LEU B N 1
ATOM 2711 C CA . LEU B 1 121 ? 4.957 31.516 4.398 1 97.94 121 LEU B CA 1
ATOM 2712 C C . LEU B 1 121 ? 4.34 30.891 5.645 1 97.94 121 LEU B C 1
ATOM 2714 O O . LEU B 1 121 ? 4.324 31.516 6.711 1 97.94 121 LEU B O 1
ATOM 2718 N N . ALA B 1 122 ? 3.838 29.703 5.473 1 98 122 ALA B N 1
ATOM 2719 C CA . ALA B 1 122 ? 3.246 29.016 6.613 1 98 122 ALA B CA 1
ATOM 2720 C C . ALA B 1 122 ? 4.289 28.734 7.688 1 98 122 ALA B C 1
ATOM 2722 O O . ALA B 1 122 ? 4.031 28.922 8.875 1 98 122 ALA B O 1
ATOM 2723 N N . ILE B 1 123 ? 5.441 28.297 7.246 1 97.12 123 ILE B N 1
ATOM 2724 C CA . ILE B 1 123 ? 6.527 28.016 8.18 1 97.12 123 ILE B CA 1
ATOM 2725 C C . ILE B 1 123 ? 6.941 29.297 8.898 1 97.12 123 ILE B C 1
ATOM 2727 O O . ILE B 1 123 ? 7.094 29.312 10.117 1 97.12 123 ILE B O 1
ATOM 2731 N N . GLU B 1 124 ? 7.078 30.359 8.164 1 96.94 124 GLU B N 1
ATOM 2732 C CA . GLU B 1 124 ? 7.461 31.641 8.727 1 96.94 124 GLU B CA 1
ATOM 2733 C C . GLU B 1 124 ? 6.43 32.125 9.742 1 96.94 124 GLU B C 1
ATOM 2735 O O . GLU B 1 124 ? 6.785 32.719 10.758 1 96.94 124 GLU B O 1
ATOM 2740 N N . ALA B 1 125 ? 5.215 31.844 9.5 1 97.81 125 ALA B N 1
ATOM 2741 C CA . ALA B 1 125 ? 4.121 32.281 10.359 1 97.81 125 ALA B CA 1
ATOM 2742 C C . ALA B 1 125 ? 3.93 31.328 11.539 1 97.81 125 ALA B C 1
ATOM 2744 O O . ALA B 1 125 ? 3.127 31.594 12.438 1 97.81 125 ALA B O 1
ATOM 2745 N N . GLY B 1 126 ? 4.637 30.312 11.5 1 97.06 126 GLY B N 1
ATOM 2746 C CA . GLY B 1 126 ? 4.473 29.297 12.539 1 97.06 126 GLY B CA 1
ATOM 2747 C C . GLY B 1 126 ? 3.146 28.562 12.453 1 97.06 126 GLY B C 1
ATOM 2748 O O . GLY B 1 126 ? 2.629 28.094 13.469 1 97.06 126 GLY B O 1
ATOM 2749 N N . ASP B 1 127 ? 2.592 28.547 11.258 1 97.5 127 ASP B N 1
ATOM 2750 C CA . ASP B 1 127 ? 1.326 27.859 11.031 1 97.5 127 ASP B CA 1
ATOM 2751 C C . ASP B 1 127 ? 1.556 26.375 10.727 1 97.5 127 ASP B C 1
ATOM 2753 O O . ASP B 1 127 ? 1.622 25.969 9.562 1 97.5 127 ASP B O 1
ATOM 2757 N N . ARG B 1 128 ? 1.603 25.594 11.727 1 97 128 ARG B N 1
ATOM 2758 C CA . ARG B 1 128 ? 1.939 24.172 11.656 1 97 128 ARG B CA 1
ATOM 2759 C C . ARG B 1 128 ? 0.977 23.438 10.734 1 97 128 ARG B C 1
ATOM 2761 O O . ARG B 1 128 ? 1.404 22.688 9.852 1 97 128 ARG B O 1
ATOM 2768 N N . LEU B 1 129 ? -0.291 23.641 10.922 1 96.88 129 LEU B N 1
ATOM 2769 C CA . LEU B 1 129 ? -1.308 22.875 10.195 1 96.88 129 LEU B CA 1
ATOM 2770 C C . LEU B 1 129 ? -1.27 23.219 8.703 1 96.88 129 LEU B C 1
ATOM 2772 O O . LEU B 1 129 ? -1.299 22.312 7.863 1 96.88 129 LEU B O 1
ATOM 2776 N N . LYS B 1 130 ? -1.15 24.453 8.43 1 97.56 130 LYS B N 1
ATOM 2777 C CA . LYS B 1 130 ? -1.069 24.844 7.027 1 97.56 130 LYS B CA 1
ATOM 2778 C C . LYS B 1 130 ? 0.205 24.312 6.383 1 97.56 130 LYS B C 1
ATOM 2780 O O . LYS B 1 130 ? 0.172 23.797 5.258 1 97.56 130 LYS B O 1
ATOM 2785 N N . GLY B 1 131 ? 1.317 24.406 7.047 1 97.69 131 GLY B N 1
ATOM 2786 C CA . GLY B 1 131 ? 2.561 23.859 6.523 1 97.69 131 GLY B CA 1
ATOM 2787 C C . GLY B 1 131 ? 2.49 22.375 6.254 1 97.69 131 GLY B C 1
ATOM 2788 O O . GLY B 1 131 ? 2.906 21.906 5.191 1 97.69 131 GLY B O 1
ATOM 2789 N N . THR B 1 132 ? 1.923 21.656 7.195 1 97.19 132 THR B N 1
ATOM 2790 C CA . THR B 1 132 ? 1.798 20.203 7.055 1 97.19 132 THR B CA 1
ATOM 2791 C C . THR B 1 132 ? 0.895 19.859 5.875 1 97.19 132 THR B C 1
ATOM 2793 O O . THR B 1 132 ? 1.203 18.953 5.098 1 97.19 132 THR B O 1
ATOM 2796 N N . GLN B 1 133 ? -0.174 20.578 5.766 1 97 133 GLN B N 1
ATOM 2797 C CA . GLN B 1 133 ? -1.114 20.375 4.668 1 97 133 GLN B CA 1
ATOM 2798 C C . GLN B 1 133 ? -0.443 20.609 3.316 1 97 133 GLN B C 1
ATOM 2800 O O . GLN B 1 133 ? -0.646 19.828 2.377 1 97 133 GLN B O 1
ATOM 2805 N N . LEU B 1 134 ? 0.3 21.609 3.219 1 97.88 134 LEU B N 1
ATOM 2806 C CA . LEU B 1 134 ? 0.965 21.969 1.968 1 97.88 134 LEU B CA 1
ATOM 2807 C C . LEU B 1 134 ? 2.076 20.969 1.646 1 97.88 134 LEU B C 1
ATOM 2809 O O . LEU B 1 134 ? 2.285 20.625 0.482 1 97.88 134 LEU B O 1
ATOM 2813 N N . ASN B 1 135 ? 2.754 20.531 2.66 1 97.88 135 ASN B N 1
ATOM 2814 C CA . ASN B 1 135 ? 3.756 19.484 2.471 1 97.88 135 ASN B CA 1
ATOM 2815 C C . ASN B 1 135 ? 3.135 18.203 1.929 1 97.88 135 ASN B C 1
ATOM 2817 O O . ASN B 1 135 ? 3.668 17.594 1.002 1 97.88 135 ASN B O 1
ATOM 2821 N N . GLN B 1 136 ? 2.076 17.812 2.512 1 97.25 136 GLN B N 1
ATOM 2822 C CA . GLN B 1 136 ? 1.343 16.641 2.033 1 97.25 136 GLN B CA 1
ATOM 2823 C C . GLN B 1 136 ? 0.901 16.828 0.583 1 97.25 136 GLN B C 1
ATOM 2825 O O . GLN B 1 136 ? 1.043 15.922 -0.236 1 97.25 136 GLN B O 1
ATOM 2830 N N . ALA B 1 137 ? 0.367 17.984 0.278 1 97.56 137 ALA B N 1
ATOM 2831 C CA . ALA B 1 137 ? -0.11 18.281 -1.07 1 97.56 137 ALA B CA 1
ATOM 2832 C C . ALA B 1 137 ? 1.018 18.156 -2.092 1 97.56 137 ALA B C 1
ATOM 2834 O O . ALA B 1 137 ? 0.817 17.625 -3.188 1 97.56 137 ALA B O 1
ATOM 2835 N N . PHE B 1 138 ? 2.178 18.641 -1.713 1 98.75 138 PHE B N 1
ATOM 2836 C CA . PHE B 1 138 ? 3.334 18.578 -2.6 1 98.75 138 PHE B CA 1
ATOM 2837 C C . PHE B 1 138 ? 3.652 17.141 -2.973 1 98.75 138 PHE B C 1
ATOM 2839 O O . PHE B 1 138 ? 3.756 16.797 -4.156 1 98.75 138 PHE B O 1
ATOM 2846 N N . HIS B 1 139 ? 3.744 16.281 -2.031 1 98.56 139 HIS B N 1
ATOM 2847 C CA . HIS B 1 139 ? 4.117 14.891 -2.26 1 98.56 139 HIS B CA 1
ATOM 2848 C C . HIS B 1 139 ? 3.041 14.148 -3.053 1 98.56 139 HIS B C 1
ATOM 2850 O O . HIS B 1 139 ? 3.354 13.328 -3.914 1 98.56 139 HIS B O 1
ATOM 2856 N N . PHE B 1 140 ? 1.814 14.508 -2.85 1 98.06 140 PHE B N 1
ATOM 2857 C CA . PHE B 1 140 ? 0.708 13.805 -3.488 1 98.06 140 PHE B CA 1
ATOM 2858 C C . PHE B 1 140 ? 0.499 14.312 -4.91 1 98.06 140 PHE B C 1
ATOM 2860 O O . PHE B 1 140 ? -0.103 13.625 -5.738 1 98.06 140 PHE B O 1
ATOM 2867 N N . MET B 1 141 ? 0.946 15.492 -5.211 1 98.56 141 MET B N 1
ATOM 2868 C CA . MET B 1 141 ? 0.821 16.016 -6.57 1 98.56 141 MET B CA 1
ATOM 2869 C C . MET B 1 141 ? 1.701 15.234 -7.539 1 98.56 141 MET B C 1
ATOM 2871 O O . MET B 1 141 ? 1.391 15.141 -8.727 1 98.56 141 MET B O 1
ATOM 2875 N N . LEU B 1 142 ? 2.77 14.656 -7.059 1 98.88 142 LEU B N 1
ATOM 2876 C CA . LEU B 1 142 ? 3.691 13.93 -7.918 1 98.88 142 LEU B CA 1
ATOM 2877 C C . LEU B 1 142 ? 3.004 12.719 -8.555 1 98.88 142 LEU B C 1
ATOM 2879 O O . LEU B 1 142 ? 2.951 12.602 -9.781 1 98.88 142 LEU B O 1
ATOM 2883 N N . PRO B 1 143 ? 2.412 11.867 -7.789 1 98.81 143 PRO B N 1
ATOM 2884 C CA . PRO B 1 143 ? 1.721 10.742 -8.43 1 98.81 143 PRO B CA 1
ATOM 2885 C C . PRO B 1 143 ? 0.489 11.188 -9.219 1 98.81 143 PRO B C 1
ATOM 2887 O O . PRO B 1 143 ? 0.078 10.5 -10.156 1 98.81 143 PRO B O 1
ATOM 2890 N N . GLN B 1 144 ? -0.11 12.312 -8.836 1 98.62 144 GLN B N 1
ATOM 2891 C CA . GLN B 1 144 ? -1.231 12.844 -9.609 1 98.62 144 GLN B CA 1
ATOM 2892 C C . GLN B 1 144 ? -0.783 13.289 -11 1 98.62 144 GLN B C 1
ATOM 2894 O O . GLN B 1 144 ? -1.406 12.938 -12 1 98.62 144 GLN B O 1
ATOM 2899 N N . ILE B 1 145 ? 0.318 14.047 -11.062 1 98.81 145 ILE B N 1
ATOM 2900 C CA . ILE B 1 145 ? 0.891 14.469 -12.336 1 98.81 145 ILE B CA 1
ATOM 2901 C C . ILE B 1 145 ? 1.309 13.242 -13.148 1 98.81 145 ILE B C 1
ATOM 2903 O O . ILE B 1 145 ? 1.054 13.164 -14.352 1 98.81 145 ILE B O 1
ATOM 2907 N N . ALA B 1 146 ? 1.858 12.273 -12.477 1 98.81 146 ALA B N 1
ATOM 2908 C CA . ALA B 1 146 ? 2.412 11.078 -13.102 1 98.81 146 ALA B CA 1
ATOM 2909 C C . ALA B 1 146 ? 1.304 10.172 -13.633 1 98.81 146 ALA B C 1
ATOM 2911 O O . ALA B 1 146 ? 1.562 9.258 -14.422 1 98.81 146 ALA B O 1
ATOM 2912 N N . GLY B 1 147 ? 0.108 10.383 -13.219 1 98.31 147 GLY B N 1
ATOM 2913 C CA . GLY B 1 147 ? -0.977 9.484 -13.594 1 98.31 147 GLY B CA 1
ATOM 2914 C C . GLY B 1 147 ? -0.838 8.094 -13.008 1 98.31 147 GLY B C 1
ATOM 2915 O O . GLY B 1 147 ? -0.931 7.102 -13.734 1 98.31 147 GLY B O 1
ATOM 2916 N N . LEU B 1 148 ? -0.605 8.086 -11.734 1 98.62 148 LEU B N 1
ATOM 2917 C CA . LEU B 1 148 ? -0.424 6.824 -11.023 1 98.62 148 LEU B CA 1
ATOM 2918 C C . LEU B 1 148 ? -1.406 6.707 -9.867 1 98.62 148 LEU B C 1
ATOM 2920 O O . LEU B 1 148 ? -1.008 6.781 -8.695 1 98.62 148 LEU B O 1
ATOM 2924 N N . PRO B 1 149 ? -2.686 6.398 -10.109 1 97.75 149 PRO B N 1
ATOM 2925 C CA . PRO B 1 149 ? -3.709 6.398 -9.062 1 97.75 149 PRO B CA 1
ATOM 2926 C C . PRO B 1 149 ? -3.516 5.273 -8.047 1 97.75 149 PRO B C 1
ATOM 2928 O O . PRO B 1 149 ? -3.844 5.438 -6.867 1 97.75 149 PRO B O 1
ATOM 2931 N N . VAL B 1 150 ? -3.004 4.129 -8.453 1 97.31 150 VAL B N 1
ATOM 2932 C CA . VAL B 1 150 ? -2.762 3.037 -7.512 1 97.31 150 VAL B CA 1
ATOM 2933 C C . VAL B 1 150 ? -1.68 3.445 -6.512 1 97.31 150 VAL B C 1
ATOM 2935 O O . VAL B 1 150 ? -1.849 3.281 -5.305 1 97.31 150 VAL B O 1
ATOM 2938 N N . LEU B 1 151 ? -0.616 3.986 -7.039 1 98.62 151 LEU B N 1
ATOM 2939 C CA . LEU B 1 151 ? 0.473 4.465 -6.191 1 98.62 151 LEU B CA 1
ATOM 2940 C C . LEU B 1 151 ? -0.02 5.531 -5.223 1 98.62 151 LEU B C 1
ATOM 2942 O O . LEU B 1 151 ? 0.339 5.52 -4.043 1 98.62 151 LEU B O 1
ATOM 2946 N N . ASN B 1 152 ? -0.853 6.43 -5.711 1 97.69 152 ASN B N 1
ATOM 2947 C CA . ASN B 1 152 ? -1.411 7.477 -4.859 1 97.69 152 ASN B CA 1
ATOM 2948 C C . ASN B 1 152 ? -2.197 6.891 -3.691 1 97.69 152 ASN B C 1
ATOM 2950 O O . ASN B 1 152 ? -2.121 7.398 -2.57 1 97.69 152 ASN B O 1
ATOM 2954 N N . GLY B 1 153 ? -2.932 5.848 -3.951 1 95.25 153 GLY B N 1
ATOM 2955 C CA . GLY B 1 153 ? -3.666 5.18 -2.889 1 95.25 153 GLY B CA 1
ATOM 2956 C C . GLY B 1 153 ? -2.764 4.562 -1.835 1 95.25 153 GLY B C 1
ATOM 2957 O O . GLY B 1 153 ? -3.059 4.633 -0.641 1 95.25 153 GLY B O 1
ATOM 2958 N N . ILE B 1 154 ? -1.678 3.994 -2.246 1 96.75 154 ILE B N 1
ATOM 2959 C CA . ILE B 1 154 ? -0.72 3.4 -1.321 1 96.75 154 ILE B CA 1
ATOM 2960 C C . ILE B 1 154 ? -0.088 4.492 -0.46 1 96.75 154 ILE B C 1
ATOM 2962 O O . ILE B 1 154 ? 0.018 4.348 0.759 1 96.75 154 ILE B O 1
ATOM 2966 N N . LEU B 1 155 ? 0.277 5.574 -1.069 1 96.94 155 LEU B N 1
ATOM 2967 C CA . LEU B 1 155 ? 0.879 6.688 -0.344 1 96.94 155 LEU B CA 1
ATOM 2968 C C . LEU B 1 155 ? -0.094 7.258 0.683 1 96.94 155 LEU B C 1
ATOM 2970 O O . LEU B 1 155 ? 0.31 7.629 1.787 1 96.94 155 LEU B O 1
ATOM 2974 N N . ARG B 1 156 ? -1.354 7.371 0.284 1 95.25 156 ARG B N 1
ATOM 2975 C CA . ARG B 1 156 ? -2.357 7.871 1.219 1 95.25 156 ARG B CA 1
ATOM 2976 C C . ARG B 1 156 ? -2.396 7.02 2.484 1 95.25 156 ARG B C 1
ATOM 2978 O O . ARG B 1 156 ? -2.443 7.555 3.596 1 95.25 156 ARG B O 1
ATOM 2985 N N . ARG B 1 157 ? -2.299 5.785 2.322 1 93.94 157 ARG B N 1
ATOM 2986 C CA . ARG B 1 157 ? -2.357 4.891 3.475 1 93.94 157 ARG B CA 1
ATOM 2987 C C . ARG B 1 157 ? -1.105 5.023 4.336 1 93.94 157 ARG B C 1
ATOM 2989 O O . ARG B 1 157 ? -1.184 4.98 5.566 1 93.94 157 ARG B O 1
ATOM 2996 N N . LEU B 1 158 ? 0.023 5.133 3.73 1 96.44 158 LEU B N 1
ATOM 2997 C CA . LEU B 1 158 ? 1.259 5.336 4.48 1 96.44 158 LEU B CA 1
ATOM 2998 C C . LEU B 1 158 ? 1.222 6.656 5.242 1 96.44 158 LEU B C 1
ATOM 3000 O O . LEU B 1 158 ? 1.681 6.734 6.383 1 96.44 158 LEU B O 1
ATOM 3004 N N . TRP B 1 159 ? 0.606 7.637 4.605 1 96.06 159 TRP B N 1
ATOM 3005 C CA . TRP B 1 159 ? 0.594 8.977 5.195 1 96.06 159 TRP B CA 1
ATOM 3006 C C . TRP B 1 159 ? -0.394 9.047 6.355 1 96.06 159 TRP B C 1
ATOM 3008 O O . TRP B 1 159 ? -0.315 9.953 7.188 1 96.06 159 TRP B O 1
ATOM 3018 N N . LEU B 1 160 ? -1.36 8.133 6.379 1 95 160 LEU B N 1
ATOM 3019 C CA . LEU B 1 160 ? -2.221 8.047 7.555 1 95 160 LEU B CA 1
ATOM 3020 C C . LEU B 1 160 ? -1.396 7.812 8.812 1 95 160 LEU B C 1
ATOM 3022 O O . LEU B 1 160 ? -1.755 8.289 9.891 1 95 160 LEU B O 1
ATOM 3026 N N . GLN B 1 161 ? -0.333 7.133 8.617 1 93.5 161 GLN B N 1
ATOM 3027 C CA . GLN B 1 161 ? 0.539 6.824 9.742 1 93.5 161 GLN B CA 1
ATOM 3028 C C . GLN B 1 161 ? 1.58 7.922 9.953 1 93.5 161 GLN B C 1
ATOM 3030 O O . GLN B 1 161 ? 1.975 8.203 11.086 1 93.5 161 GLN B O 1
ATOM 3035 N N . MET B 1 162 ? 1.977 8.586 8.953 1 95.31 162 MET B N 1
ATOM 3036 C CA . MET B 1 162 ? 3.107 9.516 8.984 1 95.31 162 MET B CA 1
ATOM 3037 C C . MET B 1 162 ? 2.645 10.922 9.336 1 95.31 162 MET B C 1
ATOM 3039 O O . MET B 1 162 ? 3.387 11.695 9.953 1 95.31 162 MET B O 1
ATOM 3043 N N . GLY B 1 163 ? 1.453 11.281 8.914 1 95.69 163 GLY B N 1
ATOM 3044 C CA . GLY B 1 163 ? 0.953 12.648 9.023 1 95.69 163 GLY B CA 1
ATOM 3045 C C . GLY B 1 163 ? 1.162 13.25 10.398 1 95.69 163 GLY B C 1
ATOM 3046 O O . GLY B 1 163 ? 1.767 14.32 10.523 1 95.69 163 GLY B O 1
ATOM 3047 N N . PRO B 1 164 ? 0.697 12.562 11.422 1 96.06 164 PRO B N 1
ATOM 3048 C CA . PRO B 1 164 ? 0.858 13.094 12.781 1 96.06 164 PRO B CA 1
ATOM 3049 C C . PRO B 1 164 ? 2.32 13.328 13.156 1 96.06 164 PRO B C 1
ATOM 3051 O O . PRO B 1 164 ? 2.645 14.312 13.812 1 96.06 164 PRO B O 1
ATOM 3054 N N . HIS B 1 165 ? 3.201 12.469 12.719 1 96.19 165 HIS B N 1
ATOM 3055 C CA . HIS B 1 165 ? 4.609 12.555 13.086 1 96.19 165 HIS B CA 1
ATOM 3056 C C . HIS B 1 165 ? 5.324 13.641 12.289 1 96.19 165 HIS B C 1
ATOM 3058 O O . HIS B 1 165 ? 6.234 14.297 12.805 1 96.19 165 HIS B O 1
ATOM 3064 N N . ILE B 1 166 ? 4.914 13.781 11.078 1 97.06 166 ILE B N 1
ATOM 3065 C CA . ILE B 1 166 ? 5.434 14.891 10.289 1 97.06 166 ILE B CA 1
ATOM 3066 C C . ILE B 1 166 ? 4.996 16.219 10.906 1 97.06 166 ILE B C 1
ATOM 3068 O O . ILE B 1 166 ? 5.816 17.109 11.117 1 97.06 166 ILE B O 1
ATOM 3072 N N . SER B 1 167 ? 3.752 16.297 11.25 1 96.88 167 SER B N 1
ATOM 3073 C CA . SER B 1 167 ? 3.197 17.516 11.828 1 96.88 167 SER B CA 1
ATOM 3074 C C . SER B 1 167 ? 3.877 17.859 13.148 1 96.88 167 SER B C 1
ATOM 3076 O O . SER B 1 167 ? 4.148 19.031 13.422 1 96.88 167 SER B O 1
ATOM 3078 N N . ASP B 1 168 ? 4.172 16.891 13.883 1 95.88 168 ASP B N 1
ATOM 3079 C CA . ASP B 1 168 ? 4.742 17.047 15.219 1 95.88 168 ASP B CA 1
ATOM 3080 C C . ASP B 1 168 ? 6.082 17.781 15.156 1 95.88 168 ASP B C 1
ATOM 3082 O O . ASP B 1 168 ? 6.461 18.469 16.109 1 95.88 168 ASP B O 1
ATOM 3086 N N . VAL B 1 169 ? 6.773 17.703 14.094 1 96.56 169 VAL B N 1
ATOM 3087 C CA . VAL B 1 169 ? 8.117 18.281 14.031 1 96.56 169 VAL B CA 1
ATOM 3088 C C . VAL B 1 169 ? 8.148 19.406 13.008 1 96.56 169 VAL B C 1
ATOM 3090 O O . VAL B 1 169 ? 9.219 19.969 12.719 1 96.56 169 VAL B O 1
ATOM 3093 N N . TYR B 1 170 ? 7.031 19.781 12.5 1 96.88 170 TYR B N 1
ATOM 3094 C CA . TYR B 1 170 ? 7.039 20.562 11.266 1 96.88 170 TYR B CA 1
ATOM 3095 C C . TYR B 1 170 ? 7.645 21.938 11.5 1 96.88 170 TYR B C 1
ATOM 3097 O O . TYR B 1 170 ? 8.484 22.391 10.719 1 96.88 170 TYR B O 1
ATOM 3105 N N . ILE B 1 171 ? 7.211 22.609 12.586 1 95.25 171 ILE B N 1
ATOM 3106 C CA . ILE B 1 171 ? 7.668 23.969 12.836 1 95.25 171 ILE B CA 1
ATOM 3107 C C . ILE B 1 171 ? 9.109 23.953 13.344 1 95.25 171 ILE B C 1
ATOM 3109 O O . ILE B 1 171 ? 9.938 24.75 12.914 1 95.25 171 ILE B O 1
ATOM 3113 N N . GLU B 1 172 ? 9.398 23 14.156 1 94.94 172 GLU B N 1
ATOM 3114 C CA . GLU B 1 172 ? 10.766 22.875 14.656 1 94.94 172 GLU B CA 1
ATOM 3115 C C . GLU B 1 172 ? 11.734 22.562 13.523 1 94.94 172 GLU B C 1
ATOM 3117 O O . GLU B 1 172 ? 12.867 23.047 13.516 1 94.94 172 GLU B O 1
ATOM 3122 N N . GLY B 1 173 ? 11.266 21.781 12.609 1 95.31 173 GLY B N 1
ATOM 3123 C CA . GLY B 1 173 ? 12.109 21.438 11.469 1 95.31 173 GLY B CA 1
ATOM 3124 C C . GLY B 1 173 ? 12.336 22.609 10.539 1 95.31 173 GLY B C 1
ATOM 3125 O O . GLY B 1 173 ? 13.352 22.672 9.844 1 95.31 173 GLY B O 1
ATOM 3126 N N . GLY B 1 174 ? 11.32 23.484 10.422 1 94.56 174 GLY B N 1
ATOM 3127 C CA . GLY B 1 174 ? 11.453 24.703 9.648 1 94.56 174 GLY B CA 1
ATOM 3128 C C . GLY B 1 174 ? 11.75 24.469 8.188 1 94.56 174 GLY B C 1
ATOM 3129 O O . GLY B 1 174 ? 11.094 23.641 7.539 1 94.56 174 GLY B O 1
ATOM 3130 N N . ARG B 1 175 ? 12.758 25.078 7.691 1 93 175 ARG B N 1
ATOM 3131 C CA . ARG B 1 175 ? 13.078 25.078 6.27 1 93 175 ARG B CA 1
ATOM 3132 C C . ARG B 1 175 ? 13.562 23.703 5.828 1 93 175 ARG B C 1
ATOM 3134 O O . ARG B 1 175 ? 13.422 23.328 4.66 1 93 175 ARG B O 1
ATOM 3141 N N . ALA B 1 176 ? 14.094 22.969 6.727 1 92.62 176 ALA B N 1
ATOM 3142 C CA . ALA B 1 176 ? 14.555 21.625 6.387 1 92.62 176 ALA B CA 1
ATOM 3143 C C . ALA B 1 176 ? 13.406 20.781 5.836 1 92.62 176 ALA B C 1
ATOM 3145 O O . ALA B 1 176 ? 13.633 19.859 5.039 1 92.62 176 ALA B O 1
ATOM 3146 N N . MET B 1 177 ? 12.242 21.172 6.238 1 94.62 177 MET B N 1
ATOM 3147 C CA . MET B 1 177 ? 11.07 20.391 5.84 1 94.62 177 MET B CA 1
ATOM 3148 C C . MET B 1 177 ? 10.703 20.672 4.387 1 94.62 177 MET B C 1
ATOM 3150 O O . MET B 1 177 ? 9.961 19.906 3.77 1 94.62 177 MET B O 1
ATOM 3154 N N . ILE B 1 178 ? 11.273 21.766 3.771 1 96 178 ILE B N 1
ATOM 3155 C CA . ILE B 1 178 ? 10.766 22.078 2.439 1 96 178 ILE B CA 1
ATOM 3156 C C . ILE B 1 178 ? 11.938 22.344 1.49 1 96 178 ILE B C 1
ATOM 3158 O O . ILE B 1 178 ? 11.758 22.359 0.27 1 96 178 ILE B O 1
ATOM 3162 N N . ASP B 1 179 ? 13.133 22.469 1.962 1 96.94 179 ASP B N 1
ATOM 3163 C CA . ASP B 1 179 ? 14.258 22.875 1.133 1 96.94 179 ASP B CA 1
ATOM 3164 C C . ASP B 1 179 ? 14.539 21.859 0.035 1 96.94 179 ASP B C 1
ATOM 3166 O O . ASP B 1 179 ? 14.891 22.219 -1.088 1 96.94 179 ASP B O 1
ATOM 3170 N N . HIS B 1 180 ? 14.281 20.688 0.342 1 97.19 180 HIS B N 1
ATOM 3171 C CA . HIS B 1 180 ? 14.586 19.625 -0.61 1 97.19 180 HIS B CA 1
ATOM 3172 C C . HIS B 1 180 ? 13.461 19.453 -1.626 1 97.19 180 HIS B C 1
ATOM 3174 O O . HIS B 1 180 ? 13.57 18.641 -2.553 1 97.19 180 HIS B O 1
ATOM 3180 N N . HIS B 1 181 ? 12.414 20.234 -1.51 1 98.5 181 HIS B N 1
ATOM 3181 C CA . HIS B 1 181 ? 11.344 20.203 -2.504 1 98.5 181 HIS B CA 1
ATOM 3182 C C . HIS B 1 181 ? 11.727 21 -3.744 1 98.5 181 HIS B C 1
ATOM 3184 O O . HIS B 1 181 ? 11.312 20.672 -4.855 1 98.5 181 HIS B O 1
ATOM 3190 N N . TYR B 1 182 ? 12.531 22.016 -3.58 1 98.31 182 TYR B N 1
ATOM 3191 C CA . TYR B 1 182 ? 12.875 22.922 -4.676 1 98.31 182 TYR B CA 1
ATOM 3192 C C . TYR B 1 182 ? 13.617 22.172 -5.781 1 98.31 182 TYR B C 1
ATOM 3194 O O . TYR B 1 182 ? 13.281 22.297 -6.961 1 98.31 182 TYR B O 1
ATOM 3202 N N . PRO B 1 183 ? 14.586 21.281 -5.41 1 98.75 183 PRO B N 1
ATOM 3203 C CA . PRO B 1 183 ? 15.258 20.516 -6.461 1 98.75 183 PRO B CA 1
ATOM 3204 C C . PRO B 1 183 ? 14.297 19.609 -7.234 1 98.75 183 PRO B C 1
ATOM 3206 O O . PRO B 1 183 ? 14.516 19.344 -8.414 1 98.75 183 PRO B O 1
ATOM 3209 N N . VAL B 1 184 ? 13.25 19.141 -6.629 1 98.88 184 VAL B N 1
ATOM 3210 C CA . VAL B 1 184 ? 12.266 18.328 -7.324 1 98.88 184 VAL B CA 1
ATOM 3211 C C . VAL B 1 184 ? 11.586 19.141 -8.422 1 98.88 184 VAL B C 1
ATOM 3213 O O . VAL B 1 184 ? 11.492 18.703 -9.57 1 98.88 184 VAL B O 1
ATOM 3216 N N . VAL B 1 185 ? 11.148 20.359 -8.039 1 98.81 185 VAL B N 1
ATOM 3217 C CA . VAL B 1 185 ? 10.461 21.234 -8.992 1 98.81 185 VAL B CA 1
ATOM 3218 C C . VAL B 1 185 ? 11.398 21.594 -10.141 1 98.81 185 VAL B C 1
ATOM 3220 O O . VAL B 1 185 ? 10.992 21.594 -11.305 1 98.81 185 VAL B O 1
ATOM 3223 N N . GLU B 1 186 ? 12.641 21.859 -9.805 1 98.75 186 GLU B N 1
ATOM 3224 C CA . GLU B 1 186 ? 13.625 22.188 -10.828 1 98.75 186 GLU B CA 1
ATOM 3225 C C . GLU B 1 186 ? 13.828 21.016 -11.789 1 98.75 186 GLU B C 1
ATOM 3227 O O . GLU B 1 186 ? 13.938 21.219 -13 1 98.75 186 GLU B O 1
ATOM 3232 N N . ALA B 1 187 ? 13.891 19.828 -11.266 1 98.88 187 ALA B N 1
ATOM 3233 C CA . ALA B 1 187 ? 14.055 18.641 -12.102 1 98.88 187 ALA B CA 1
ATOM 3234 C C . ALA B 1 187 ? 12.844 18.422 -13 1 98.88 187 ALA B C 1
ATOM 3236 O O . ALA B 1 187 ? 12.984 18.031 -14.156 1 98.88 187 ALA B O 1
ATOM 3237 N N . LEU B 1 188 ? 11.656 18.703 -12.484 1 98.88 188 LEU B N 1
ATOM 3238 C CA . LEU B 1 188 ? 10.438 18.578 -13.281 1 98.88 188 LEU B CA 1
ATOM 3239 C C . LEU B 1 188 ? 10.414 19.609 -14.406 1 98.88 188 LEU B C 1
ATOM 3241 O O . LEU B 1 188 ? 10.008 19.281 -15.531 1 98.88 188 LEU B O 1
ATOM 3245 N N . LYS B 1 189 ? 10.906 20.812 -14.172 1 98.5 189 LYS B N 1
ATOM 3246 C CA . LYS B 1 189 ? 10.977 21.859 -15.18 1 98.5 189 LYS B CA 1
ATOM 3247 C C . LYS B 1 189 ? 11.844 21.438 -16.359 1 98.5 189 LYS B C 1
ATOM 3249 O O . LYS B 1 189 ? 11.547 21.75 -17.516 1 98.5 189 LYS B O 1
ATOM 3254 N N . ARG B 1 190 ? 12.82 20.672 -16 1 98.44 190 ARG B N 1
ATOM 3255 C CA . ARG B 1 190 ? 13.781 20.25 -17.016 1 98.44 190 ARG B CA 1
ATOM 3256 C C . ARG B 1 190 ? 13.391 18.891 -17.609 1 98.44 190 ARG B C 1
ATOM 3258 O O . ARG B 1 190 ? 14.102 18.359 -18.453 1 98.44 190 ARG B O 1
ATOM 3265 N N . HIS B 1 191 ? 12.383 18.359 -17.141 1 98.69 191 HIS B N 1
ATOM 3266 C CA . HIS B 1 191 ? 11.945 17.031 -17.531 1 98.69 191 HIS B CA 1
ATOM 3267 C C . HIS B 1 191 ? 13.062 16 -17.359 1 98.69 191 HIS B C 1
ATOM 3269 O O . HIS B 1 191 ? 13.281 15.156 -18.234 1 98.69 191 HIS B O 1
ATOM 3275 N N . ASP B 1 192 ? 13.781 16.203 -16.328 1 98.81 192 ASP B N 1
ATOM 3276 C CA . ASP B 1 192 ? 14.859 15.297 -15.977 1 98.81 192 ASP B CA 1
ATOM 3277 C C . ASP B 1 192 ? 14.391 14.242 -14.977 1 98.81 192 ASP B C 1
ATOM 3279 O O . ASP B 1 192 ? 14.445 14.469 -13.766 1 98.81 192 ASP B O 1
ATOM 3283 N N . SER B 1 193 ? 14.062 13.086 -15.5 1 98.81 193 SER B N 1
ATOM 3284 C CA . SER B 1 193 ? 13.438 12.023 -14.711 1 98.81 193 SER B CA 1
ATOM 3285 C C . SER B 1 193 ? 14.375 11.531 -13.617 1 98.81 193 SER B C 1
ATOM 3287 O O . SER B 1 193 ? 13.969 11.391 -12.461 1 98.81 193 SER B O 1
ATOM 3289 N N . ALA B 1 194 ? 15.586 11.312 -13.953 1 98.75 194 ALA B N 1
ATOM 3290 C CA . ALA B 1 194 ? 16.547 10.789 -12.984 1 98.75 194 ALA B CA 1
ATOM 3291 C C . ALA B 1 194 ? 16.797 11.781 -11.859 1 98.75 194 ALA B C 1
ATOM 3293 O O . ALA B 1 194 ? 16.812 11.406 -10.68 1 98.75 194 ALA B O 1
ATOM 3294 N N . ALA B 1 195 ? 16.938 13.008 -12.164 1 98.88 195 ALA B N 1
ATOM 3295 C CA . ALA B 1 195 ? 17.172 14.055 -11.164 1 98.88 195 ALA B CA 1
ATOM 3296 C C . ALA B 1 195 ? 15.961 14.219 -10.258 1 98.88 195 ALA B C 1
ATOM 3298 O O . ALA B 1 195 ? 16.094 14.477 -9.062 1 98.88 195 ALA B O 1
ATOM 3299 N N . ALA B 1 196 ? 14.75 14.125 -10.82 1 98.94 196 ALA B N 1
ATOM 3300 C CA . ALA B 1 196 ? 13.523 14.25 -10.031 1 98.94 196 ALA B CA 1
ATOM 3301 C C . ALA B 1 196 ? 13.43 13.141 -8.992 1 98.94 196 ALA B C 1
ATOM 3303 O O . ALA B 1 196 ? 13.133 13.398 -7.82 1 98.94 196 ALA B O 1
ATOM 3304 N N . SER B 1 197 ? 13.719 11.961 -9.453 1 98.88 197 SER B N 1
ATOM 3305 C CA . SER B 1 197 ? 13.711 10.82 -8.539 1 98.88 197 SER B CA 1
ATOM 3306 C C . SER B 1 197 ? 14.719 11.008 -7.41 1 98.88 197 SER B C 1
ATOM 3308 O O . SER B 1 197 ? 14.383 10.852 -6.238 1 98.88 197 SER B O 1
ATOM 3310 N N . MET B 1 198 ? 15.898 11.383 -7.742 1 98.69 198 MET B N 1
ATOM 3311 C CA . MET B 1 198 ? 16.953 11.562 -6.742 1 98.69 198 MET B CA 1
ATOM 3312 C C . MET B 1 198 ? 16.594 12.68 -5.773 1 98.69 198 MET B C 1
ATOM 3314 O O . MET B 1 198 ? 16.859 12.578 -4.574 1 98.69 198 MET B O 1
ATOM 3318 N N . ALA B 1 199 ? 15.984 13.727 -6.262 1 98.75 199 ALA B N 1
ATOM 3319 C CA . ALA B 1 199 ? 15.648 14.875 -5.434 1 98.75 199 ALA B CA 1
ATOM 3320 C C . ALA B 1 199 ? 14.602 14.516 -4.387 1 98.75 199 ALA B C 1
ATOM 3322 O O . ALA B 1 199 ? 14.727 14.898 -3.219 1 98.75 199 ALA B O 1
ATOM 3323 N N . ILE B 1 200 ? 13.578 13.773 -4.77 1 98.81 200 ILE B N 1
ATOM 3324 C CA . ILE B 1 200 ? 12.539 13.43 -3.801 1 98.81 200 ILE B CA 1
ATOM 3325 C C . ILE B 1 200 ? 13.086 12.406 -2.803 1 98.81 200 ILE B C 1
ATOM 3327 O O . ILE B 1 200 ? 12.719 12.422 -1.627 1 98.81 200 ILE B O 1
ATOM 3331 N N . VAL B 1 201 ? 13.969 11.57 -3.254 1 98.62 201 VAL B N 1
ATOM 3332 C CA . VAL B 1 201 ? 14.633 10.633 -2.359 1 98.62 201 VAL B CA 1
ATOM 3333 C C . VAL B 1 201 ? 15.445 11.398 -1.315 1 98.62 201 VAL B C 1
ATOM 3335 O O . VAL B 1 201 ? 15.375 11.094 -0.122 1 98.62 201 VAL B O 1
ATOM 3338 N N . ASP B 1 202 ? 16.188 12.422 -1.757 1 98.44 202 ASP B N 1
ATOM 3339 C CA . ASP B 1 202 ? 16.938 13.281 -0.842 1 98.44 202 ASP B CA 1
ATOM 3340 C C . ASP B 1 202 ? 16 13.969 0.153 1 98.44 202 ASP B C 1
ATOM 3342 O O . ASP B 1 202 ? 16.328 14.094 1.335 1 98.44 202 ASP B O 1
ATOM 3346 N N . ASP B 1 203 ? 14.883 14.391 -0.312 1 98.5 203 ASP B N 1
ATOM 3347 C CA . ASP B 1 203 ? 13.898 15.023 0.563 1 98.5 203 ASP B CA 1
ATOM 3348 C C . ASP B 1 203 ? 13.477 14.078 1.685 1 98.5 203 ASP B C 1
ATOM 3350 O O . ASP B 1 203 ? 13.453 14.469 2.855 1 98.5 203 ASP B O 1
ATOM 3354 N N . ILE B 1 204 ? 13.188 12.859 1.348 1 98.12 204 ILE B N 1
ATOM 3355 C CA . ILE B 1 204 ? 12.672 11.883 2.303 1 98.12 204 ILE B CA 1
ATOM 3356 C C . ILE B 1 204 ? 13.773 11.484 3.275 1 98.12 204 ILE B C 1
ATOM 3358 O O . ILE B 1 204 ? 13.539 11.367 4.48 1 98.12 204 ILE B O 1
ATOM 3362 N N . LEU B 1 205 ? 14.992 11.352 2.779 1 97.56 205 LEU B N 1
ATOM 3363 C CA . LEU B 1 205 ? 16.094 10.852 3.602 1 97.56 205 LEU B CA 1
ATOM 3364 C C . LEU B 1 205 ? 16.719 11.977 4.422 1 97.56 205 LEU B C 1
ATOM 3366 O O . LEU B 1 205 ? 17.016 11.789 5.602 1 97.56 205 LEU B O 1
ATOM 3370 N N . LEU B 1 206 ? 16.891 13.141 3.791 1 95 206 LEU B N 1
ATOM 3371 C CA . LEU B 1 206 ? 17.578 14.25 4.438 1 95 206 LEU B CA 1
ATOM 3372 C C . LEU B 1 206 ? 16.594 15.258 5.012 1 95 206 LEU B C 1
ATOM 3374 O O . LEU B 1 206 ? 16.734 15.703 6.152 1 95 206 LEU B O 1
ATOM 3378 N N . GLY B 1 207 ? 15.586 15.578 4.238 1 91 207 GLY B N 1
ATOM 3379 C CA . GLY B 1 207 ? 14.555 16.469 4.742 1 91 207 GLY B CA 1
ATOM 3380 C C . GLY B 1 207 ? 13.781 15.883 5.91 1 91 207 GLY B C 1
ATOM 3381 O O . GLY B 1 207 ? 13.273 16.625 6.754 1 91 207 GLY B O 1
ATOM 3382 N N . GLY B 1 208 ? 13.758 14.523 5.969 1 93.38 208 GLY B N 1
ATOM 3383 C CA . GLY B 1 208 ? 13 13.82 6.992 1 93.38 208 GLY B CA 1
ATOM 3384 C C . GLY B 1 208 ? 13.797 13.586 8.266 1 93.38 208 GLY B C 1
ATOM 3385 O O . GLY B 1 208 ? 13.312 12.938 9.195 1 93.38 208 GLY B O 1
ATOM 3386 N N . LYS B 1 209 ? 14.969 14.133 8.375 1 95.12 209 LYS B N 1
ATOM 3387 C CA . LYS B 1 209 ? 15.844 13.914 9.523 1 95.12 209 LYS B CA 1
ATOM 3388 C C . LYS B 1 209 ? 15.172 14.359 10.82 1 95.12 209 LYS B C 1
ATOM 3390 O O . LYS B 1 209 ? 15.312 13.711 11.859 1 95.12 209 LYS B O 1
ATOM 3395 N N . PRO B 1 210 ? 14.453 15.516 10.789 1 95.81 210 PRO B N 1
ATOM 3396 C CA . PRO B 1 210 ? 13.781 15.914 12.031 1 95.81 210 PRO B CA 1
ATOM 3397 C C . PRO B 1 210 ? 12.805 14.859 12.547 1 95.81 210 PRO B C 1
ATOM 3399 O O . PRO B 1 210 ? 12.656 14.688 13.758 1 95.81 210 PRO B O 1
ATOM 3402 N N . ILE B 1 211 ? 12.18 14.156 11.688 1 95.81 211 ILE B N 1
ATOM 3403 C CA . ILE B 1 211 ? 11.234 13.117 12.062 1 95.81 211 ILE B CA 1
ATOM 3404 C C . ILE B 1 211 ? 11.984 11.961 12.727 1 95.81 211 ILE B C 1
ATOM 3406 O O . ILE B 1 211 ? 11.594 11.508 13.812 1 95.81 211 ILE B O 1
ATOM 3410 N N . LEU B 1 212 ? 13.023 11.516 12.094 1 95.94 212 LEU B N 1
ATOM 3411 C CA . LEU B 1 212 ? 13.82 10.414 12.633 1 95.94 212 LEU B CA 1
ATOM 3412 C C . LEU B 1 212 ? 14.414 10.781 13.984 1 95.94 212 LEU B C 1
ATOM 3414 O O . LEU B 1 212 ? 14.414 9.969 14.914 1 95.94 212 LEU B O 1
ATOM 3418 N N . ALA B 1 213 ? 14.906 11.984 14.109 1 95.88 213 ALA B N 1
ATOM 3419 C CA . ALA B 1 213 ? 15.477 12.453 15.367 1 95.88 213 ALA B CA 1
ATOM 3420 C C . ALA B 1 213 ? 14.445 12.422 16.5 1 95.88 213 ALA B C 1
ATOM 3422 O O . ALA B 1 213 ? 14.758 12.039 17.625 1 95.88 213 ALA B O 1
ATOM 3423 N N . ARG B 1 214 ? 13.273 12.867 16.156 1 95.06 214 ARG B N 1
ATOM 3424 C CA . ARG B 1 214 ? 12.203 12.859 17.141 1 95.06 214 ARG B CA 1
ATOM 3425 C C . ARG B 1 214 ? 11.867 11.438 17.594 1 95.06 214 ARG B C 1
ATOM 3427 O O . ARG B 1 214 ? 11.672 11.18 18.781 1 95.06 214 ARG B O 1
ATOM 3434 N N . ILE B 1 215 ? 11.836 10.547 16.672 1 94.56 215 ILE B N 1
ATOM 3435 C CA . ILE B 1 215 ? 11.5 9.156 16.938 1 94.56 215 ILE B CA 1
ATOM 3436 C C . ILE B 1 215 ? 12.602 8.508 17.781 1 94.56 215 ILE B C 1
ATOM 3438 O O . ILE B 1 215 ? 12.32 7.773 18.734 1 94.56 215 ILE B O 1
ATOM 3442 N N . GLU B 1 216 ? 13.836 8.797 17.453 1 94.25 216 GLU B N 1
ATOM 3443 C CA . GLU B 1 216 ? 14.977 8.258 18.203 1 94.25 216 GLU B CA 1
ATOM 3444 C C . GLU B 1 216 ? 14.977 8.75 19.641 1 94.25 216 GLU B C 1
ATOM 3446 O O . GLU B 1 216 ? 15.281 7.98 20.562 1 94.25 216 GLU B O 1
ATOM 3451 N N . ARG B 1 217 ? 14.594 9.969 19.844 1 91.56 217 ARG B N 1
ATOM 3452 C CA . ARG B 1 217 ? 14.531 10.531 21.188 1 91.56 217 ARG B CA 1
ATOM 3453 C C . ARG B 1 217 ? 13.422 9.875 22 1 91.56 217 ARG B C 1
ATOM 3455 O O . ARG B 1 217 ? 13.586 9.633 23.203 1 91.56 217 ARG B O 1
ATOM 3462 N N . ALA B 1 218 ? 12.367 9.648 21.359 1 87.75 218 ALA B N 1
ATOM 3463 C CA . ALA B 1 218 ? 11.25 9.008 22.047 1 87.75 218 ALA B CA 1
ATOM 3464 C C . ALA B 1 218 ? 11.602 7.574 22.453 1 87.75 218 ALA B C 1
ATOM 3466 O O . ALA B 1 218 ? 11.203 7.109 23.531 1 87.75 218 ALA B O 1
ATOM 3467 N N . THR B 1 219 ? 12.32 6.891 21.625 1 83 219 THR B N 1
ATOM 3468 C CA . THR B 1 219 ? 12.734 5.52 21.906 1 83 219 THR B CA 1
ATOM 3469 C C . THR B 1 219 ? 13.719 5.48 23.062 1 83 219 THR B C 1
ATOM 3471 O O . THR B 1 219 ? 13.648 4.586 23.922 1 83 219 THR B O 1
ATOM 3474 N N . GLU B 1 220 ? 14.57 6.426 23.141 1 82.94 220 GLU B N 1
ATOM 3475 C CA . GLU B 1 220 ? 15.539 6.527 24.234 1 82.94 220 GLU B CA 1
ATOM 3476 C C . GLU B 1 220 ? 14.852 6.812 25.562 1 82.94 220 GLU B C 1
ATOM 3478 O O . GLU B 1 220 ? 15.258 6.281 26.594 1 82.94 220 GLU B O 1
ATOM 3483 N N . ARG B 1 221 ? 13.891 7.531 25.5 1 79.25 221 ARG B N 1
ATOM 3484 C CA . ARG B 1 221 ? 13.172 7.887 26.719 1 79.25 221 ARG B CA 1
ATOM 3485 C C . ARG B 1 221 ? 12.398 6.691 27.266 1 79.25 221 ARG B C 1
ATOM 3487 O O . ARG B 1 221 ? 12.25 6.551 28.484 1 79.25 221 ARG B O 1
ATOM 3494 N N . GLN B 1 222 ? 11.953 5.926 26.422 1 72.62 222 GLN B N 1
ATOM 3495 C CA . GLN B 1 222 ? 11.211 4.738 26.828 1 72.62 222 GLN B CA 1
ATOM 3496 C C . GLN B 1 222 ? 12.156 3.67 27.375 1 72.62 222 GLN B C 1
ATOM 3498 O O . GLN B 1 222 ? 11.75 2.838 28.203 1 72.62 222 GLN B O 1
ATOM 3503 N N . ALA B 1 223 ? 13.422 3.633 26.922 1 69.5 223 ALA B N 1
ATOM 3504 C CA . ALA B 1 223 ? 14.398 2.643 27.359 1 69.5 223 ALA B CA 1
ATOM 3505 C C . ALA B 1 223 ? 15.023 3.033 28.688 1 69.5 223 ALA B C 1
ATOM 3507 O O . ALA B 1 223 ? 15.641 2.205 29.359 1 69.5 223 ALA B O 1
ATOM 3508 N N . ARG B 1 224 ? 14.93 4.223 29.141 1 63.94 224 ARG B N 1
ATOM 3509 C CA . ARG B 1 224 ? 15.492 4.668 30.406 1 63.94 224 ARG B CA 1
ATOM 3510 C C . ARG B 1 224 ? 14.617 4.219 31.578 1 63.94 224 ARG B C 1
ATOM 3512 O O . ARG B 1 224 ? 13.406 4.434 31.562 1 63.94 224 ARG B O 1
ATOM 3519 N N . PRO B 1 225 ? 15.281 3.141 32.281 1 53.56 225 PRO B N 1
ATOM 3520 C CA . PRO B 1 225 ? 14.594 2.705 33.5 1 53.56 225 PRO B CA 1
ATOM 3521 C C . PRO B 1 225 ? 14.094 3.873 34.344 1 53.56 225 PRO B C 1
ATOM 3523 O O . PRO B 1 225 ? 14.734 4.93 34.375 1 53.56 225 PRO B O 1
ATOM 3526 N N . ALA B 1 226 ? 12.867 3.824 34.844 1 48.53 226 ALA B N 1
ATOM 3527 C CA . ALA B 1 226 ? 12.414 4.68 35.938 1 48.53 226 ALA B CA 1
ATOM 3528 C C . ALA B 1 226 ? 13.398 4.637 37.094 1 48.53 226 ALA B C 1
ATOM 3530 O O . ALA B 1 226 ? 13.938 3.58 37.438 1 48.53 226 ALA B O 1
#

Nearest PDB structures (foldseek):
  4p9f-assembly1_A  TM=8.398E-01  e=2.488E-12  Escherichia coli UMEA 3718-1
  4p9f-assembly1_B  TM=8.938E-01  e=6.520E-11  Escherichia coli UMEA 3718-1
  7u5q-assembly2_B  TM=8.045E-01  e=7.377E-10  Brucella melitensis ATCC 23457
  3ihu-assembly2_B  TM=7.979E-01  e=6.501E-08  Cupriavidus pinatubonensis JMP134
  6za7-assembly1_A  TM=6.173E-01  e=7.478E-08  Agrobacterium fabrum str. C58

Radius of gyration: 23.0 Å; Cα contacts (8 Å, |Δi|>4): 652; chains: 2; bounding box: 58×64×69 Å

Secondary structure (DSSP, 8-state):
---HHHHHHHHHHHHHHHHHHHHHHTTSS-TTPEE-HHHHHHHHTS-HHHHHHHHHHHHHTTSSEEEETTEEEPPP--HHHHHHHHHHHHHHHHHHHHHHHHH--HHHHHHHHHHHHHHHHHHHTT-HHHHHHHHHHHHHHHHHHHT-HHHHHHHHHHHHHHHHHHHHTHHHHGGGGTTTHHHHHHHHHTT-HHHHHHHHHHIIIIITHHHHHHHHHHHHHHHS--/---HHHHHHHHHHHHHHHHHHHHHHTTSS-TTPEE-HHHHHHHHTS-HHHHHHHHHHHHHTTSSEEEETTEEEPPP--HHHHHHHHHHHHHHHHHHHHHHHHH--HHHHHHHHHHHHHHHHHHHTT-HHHHHHHHHHHHHHHHHHHT-HHHHHHHHHHHHHHHHHHHHTHHHHGGGGTTTHHHHHHHHHTT-HHHHHHHHHHIIIIITHHHHHHHHHHHHHHHS--

Sequence (452 aa):
MPDFATLEHENLNSAVYGALCDALMQGRFQPGDRLKIRDLAEQFGTSVTPIRDAILRLANDEAITFRSPRDIRIPGLSETRYREIRAIRVRLEGLAAETAAQVATSKDIEALARILRENELAIEAGDRLKGTQLNQAFHFMLPQIAGLPVLNGILRRLWLQMGPHISDVYIEGGRAMIDHHYPVVEALKRHDSAAASMAIVDDILLGGKPILARIERATERQARPAMPDFATLEHENLNSAVYGALCDALMQGRFQPGDRLKIRDLAEQFGTSVTPIRDAILRLANDEAITFRSPRDIRIPGLSETRYREIRAIRVRLEGLAAETAAQVATSKDIEALARILRENELAIEAGDRLKGTQLNQAFHFMLPQIAGLPVLNGILRRLWLQMGPHISDVYIEGGRAMIDHHYPVVEALKRHDSAAASMAIVDDILLGGKPILARIERATERQARPA

Organism: Rhizobium meliloti (strain 1021) (NCBI:txid266834)

InterPro domains:
  IPR000524 Transcription regulator HTH, GntR [PF00392] (14-68)
  IPR000524 Transcription regulator HTH, GntR [PS50949] (10-77)
  IPR000524 Transcription regulator HTH, GntR [SM00345] (16-74)
  IPR008920 Transcription regulator FadR/GntR, C-terminal [G3DSA:1.20.120.530] (78-206)
  IPR008920 Transcription regulator FadR/GntR, C-terminal [SSF48008] (82-205)
  IPR011711 GntR, C-terminal [PF07729] (84-200)
  IPR011711 GntR, C-terminal [SM00895] (84-206)
  IPR036388 Winged helix-like DNA-binding domain superfamily [G3DSA:1.10.10.10] (8-75)
  IPR036390 Winged helix DNA-binding domain superfamily [SSF46785] (9-99)

pLDDT: mean 92.32, std 11.76, range [28.36, 98.94]

Foldseek 3Di:
DPPPVNVVLVVLLVVLLVVVLLCLLLQVDAFFDWDALVVSCVVVVHDSVSSVSSLVVCVVLVLWDPPDPGTIGRHADALVRLVVLLVVCLVLLLVLLLLLLQQPDPVLLVVLVVLLVQLLVCLVVVPLSSNSSSLSVNSLSSNVSSVNVVSSVVVSSSSSNCNNLCSVCVNVLRCLQRVLVVQLSVSSVVSNSNSNSVSVSCCSVRSCVSSSVVNVVVVVVVVDDD/DPPPVNVVLVVLLVVLLVVVLLCLLLQVDAFFDWDALVVSCVVVVHDSVSSVSSLVVCVVLVLWDPPDPGTIGRHADALVRLVVLLVVCLVLLLVLLLLLLQQPDPVLLVVLVVLLVQLLVCLVVVPLSSNSSSLSVNSLSSNVSSVNVVSSVVVSSSSSNCNNLCSVCVNVLRPLQRVLVVQLSVSSVVSNSNSNSVSVSCCSVRSCVSSSVVNVVVVVVVPDDD

Solvent-accessible surface area (backbone atoms only — not comparable to full-atom values): 22405 Å² total; per-residue (Å²): 118,72,48,65,65,57,52,51,46,48,48,48,31,49,49,49,33,49,50,51,46,50,38,29,35,26,26,75,43,44,63,64,39,73,55,53,58,66,59,51,11,62,74,70,69,50,61,54,64,47,44,52,53,26,49,52,51,34,38,75,60,60,35,34,41,71,82,41,87,81,39,32,26,30,55,78,64,52,63,70,58,47,52,52,52,50,55,50,46,40,47,53,48,18,52,20,27,23,46,14,11,73,61,53,45,73,67,53,52,51,53,52,52,49,41,51,55,51,26,52,52,21,47,74,69,62,35,47,50,58,25,30,37,34,52,48,48,54,64,54,44,30,22,58,60,37,68,33,68,68,59,43,53,53,50,51,50,55,32,35,53,41,14,17,52,50,32,70,33,40,58,83,40,39,62,48,65,50,60,39,50,54,52,25,53,55,18,32,76,64,45,32,28,69,53,10,18,51,24,45,33,44,22,59,63,59,32,37,42,56,47,53,52,53,33,52,51,52,52,50,59,69,67,53,78,130,118,73,49,65,65,57,52,51,46,47,49,47,31,50,48,49,32,50,52,51,46,49,38,28,36,26,25,76,42,43,62,64,41,73,55,52,60,65,60,51,11,61,75,68,69,50,60,54,62,46,44,51,54,28,50,53,51,34,37,75,59,59,36,33,42,73,84,41,88,80,39,32,26,29,55,78,63,53,62,69,58,47,53,51,52,50,57,50,45,39,47,52,51,19,51,19,27,24,45,14,11,72,61,53,44,72,67,54,52,50,52,52,51,48,41,50,55,52,26,52,51,20,47,74,68,62,35,45,53,58,24,31,38,35,53,47,49,54,63,54,44,30,21,59,60,37,69,34,68,69,60,44,54,53,49,52,50,55,31,34,54,41,14,17,52,50,33,70,35,39,58,82,39,37,62,47,64,49,60,38,50,55,52,25,54,54,18,32,76,66,44,30,29,69,53,10,17,52,24,45,32,45,22,59,64,60,32,36,41,56,46,54,53,53,31,53,53,54,53,51,58,68,66,51,78,130